Protein AF-A0A8T5TRV4-F1 (afdb_monomer)

Sequence (423 aa):
MLLQMISLVDFYILFFKIIISFFCGFVIGIERTRVAAQYGARDHIFFSMISTSLIILHDIFLPVSEGFILIILFFGGMIIFLLIGSIYRLFREKDPGYTTTLSMILAMIVGIMCYYNEYLAITISVIFLIILSTKKQFNKIRKLKEIEWTGTVEFIAIVVLLYILIPDNLQVFGIVVKSIIVIFIVILTIKYFSYFLLKSTSEKNLYYLSFLGGFAHSEATTVELAEAGASSSSVWLVIQTMLIRMIIVLLITPTLLGYAVYPILTTSIIGLIGSFLILRKKETQLTLEKIKNPLSIKSALIFAGTYLIGLVLSIVLSFFELSIIAYYLIVFGIGLLSGGASSLFVATAFYKSLINEGNALLMLTIGLSAAILNKLFYSTRSLDEKKNKKVYTFHLILYILITTSILISTTFFTISIFNLTFL

pLDDT: mean 86.3, std 11.97, range [41.5, 98.31]

Mean predicted aligned error: 8.92 Å

Radius of gyration: 26.64 Å; Cα contacts (8 Å, |Δi|>4): 563; chains: 1; bounding box: 60×46×77 Å

Structure (mmCIF, N/CA/C/O backbone):
data_AF-A0A8T5TRV4-F1
#
_entry.id   AF-A0A8T5TRV4-F1
#
loop_
_atom_site.group_PDB
_atom_site.id
_atom_site.type_symbol
_atom_site.label_atom_id
_atom_site.label_alt_id
_atom_site.label_comp_id
_atom_site.label_asym_id
_atom_site.label_entity_id
_atom_site.label_seq_id
_atom_site.pdbx_PDB_ins_code
_atom_site.Cartn_x
_atom_site.Cartn_y
_atom_site.Cartn_z
_atom_site.occupancy
_atom_site.B_iso_or_equiv
_atom_site.auth_seq_id
_atom_site.auth_comp_id
_atom_site.auth_asym_id
_atom_site.auth_atom_id
_atom_site.pdbx_PDB_model_num
ATOM 1 N N . MET A 1 1 ? 25.393 -27.224 -31.986 1.00 49.62 1 MET A N 1
ATOM 2 C CA . MET A 1 1 ? 26.440 -26.182 -32.003 1.00 49.62 1 MET A CA 1
ATOM 3 C C . MET A 1 1 ? 25.930 -24.815 -31.520 1.00 49.62 1 MET A C 1
ATOM 5 O O . MET A 1 1 ? 26.638 -24.207 -30.737 1.00 49.62 1 MET A O 1
ATOM 9 N N . LEU A 1 2 ? 24.705 -24.356 -31.849 1.00 48.62 2 LEU A N 1
ATOM 10 C CA . LEU A 1 2 ? 24.162 -23.076 -31.323 1.00 48.62 2 LEU A CA 1
ATOM 11 C C . LEU A 1 2 ? 23.863 -23.053 -29.804 1.00 48.62 2 LEU A C 1
ATOM 13 O O . LEU A 1 2 ? 24.054 -22.027 -29.164 1.00 48.62 2 LEU A O 1
ATOM 17 N N . LEU A 1 3 ? 23.436 -24.174 -29.205 1.00 49.81 3 LEU A N 1
ATOM 18 C CA . LEU A 1 3 ? 23.156 -24.256 -27.757 1.00 49.81 3 LEU A CA 1
ATOM 19 C C . LEU A 1 3 ? 24.413 -24.353 -26.868 1.00 49.81 3 LEU A C 1
ATOM 21 O O . LEU A 1 3 ? 24.291 -24.372 -25.650 1.00 49.81 3 LEU A O 1
ATOM 25 N N . GLN A 1 4 ? 25.611 -24.430 -27.456 1.00 54.50 4 GLN A N 1
ATOM 26 C CA . GLN A 1 4 ? 26.877 -24.539 -26.716 1.00 54.50 4 GLN A CA 1
ATOM 27 C C . GLN A 1 4 ? 27.499 -23.177 -26.362 1.00 54.50 4 GLN A C 1
ATOM 29 O O . GLN A 1 4 ? 28.546 -23.154 -25.725 1.00 54.50 4 GLN A O 1
ATOM 34 N N . MET A 1 5 ? 26.882 -22.061 -26.772 1.00 61.84 5 MET A N 1
ATOM 35 C CA . MET A 1 5 ? 27.483 -20.721 -26.669 1.00 61.84 5 MET A CA 1
ATOM 36 C C . MET A 1 5 ? 26.912 -19.823 -25.567 1.00 61.84 5 MET A C 1
ATOM 38 O O . MET A 1 5 ? 27.454 -18.749 -25.337 1.00 61.84 5 MET A O 1
ATOM 42 N N . ILE A 1 6 ? 25.834 -20.220 -24.889 1.00 74.12 6 ILE A N 1
ATOM 43 C CA . ILE A 1 6 ? 25.162 -19.363 -23.905 1.00 74.12 6 ILE A CA 1
ATOM 44 C C . ILE A 1 6 ? 25.329 -19.972 -22.522 1.00 74.12 6 ILE A C 1
ATOM 46 O O . ILE A 1 6 ? 24.959 -21.126 -22.294 1.00 74.12 6 ILE A O 1
ATOM 50 N N . SER A 1 7 ? 25.890 -19.195 -21.596 1.00 85.00 7 SER A N 1
ATOM 51 C CA . SER A 1 7 ? 25.940 -19.611 -20.202 1.00 85.00 7 SER A CA 1
ATOM 52 C C . SER A 1 7 ? 24.520 -19.702 -19.639 1.00 85.00 7 SER A C 1
ATOM 54 O O . SER A 1 7 ? 23.606 -18.987 -20.049 1.00 85.00 7 SER A O 1
ATOM 56 N N . LEU A 1 8 ? 24.313 -20.571 -18.655 1.00 85.19 8 LEU A N 1
ATOM 57 C CA . LEU A 1 8 ? 23.004 -20.734 -18.022 1.00 85.19 8 LEU A CA 1
ATOM 58 C C . LEU A 1 8 ? 22.488 -19.413 -17.404 1.00 85.19 8 LEU A C 1
ATOM 60 O O . LEU A 1 8 ? 21.284 -19.178 -17.367 1.00 85.19 8 LEU A O 1
ATOM 64 N N . VAL A 1 9 ? 23.399 -18.522 -16.993 1.00 87.94 9 VAL A N 1
ATOM 65 C CA . VAL A 1 9 ? 23.088 -17.170 -16.499 1.00 87.94 9 VAL A CA 1
ATOM 66 C C . VAL A 1 9 ? 22.576 -16.269 -17.625 1.00 87.94 9 VAL A C 1
ATOM 68 O O . VAL A 1 9 ? 21.519 -15.656 -17.477 1.00 87.94 9 VAL A O 1
ATOM 71 N N . ASP A 1 10 ? 23.268 -16.234 -18.764 1.00 87.56 10 ASP A N 1
ATOM 72 C CA . ASP A 1 10 ? 22.874 -15.417 -19.919 1.00 87.56 10 ASP A CA 1
ATOM 73 C C . ASP A 1 10 ? 21.520 -15.859 -20.476 1.00 87.56 10 ASP A C 1
ATOM 75 O O . ASP A 1 10 ? 20.675 -15.026 -20.804 1.00 87.56 10 ASP A O 1
ATOM 79 N N . PHE A 1 11 ? 21.258 -17.171 -20.500 1.00 88.62 11 PHE A N 1
ATOM 80 C CA . PHE A 1 11 ? 19.951 -17.700 -20.878 1.00 88.62 11 PHE A CA 1
ATOM 81 C C . PHE A 1 11 ? 18.832 -17.125 -19.999 1.00 88.62 11 PHE A C 1
ATOM 83 O O . PHE A 1 11 ? 17.822 -16.654 -20.524 1.00 88.62 11 PHE A O 1
ATOM 90 N N . TYR A 1 12 ? 19.012 -17.112 -18.673 1.00 90.19 12 TYR A N 1
ATOM 91 C CA . TYR A 1 12 ? 18.010 -16.550 -17.766 1.00 90.19 12 TYR A CA 1
ATOM 92 C C . TYR A 1 12 ? 17.819 -15.046 -17.954 1.00 90.19 12 TYR A C 1
ATOM 94 O O . TYR A 1 12 ? 16.679 -14.584 -17.922 1.00 90.19 12 TYR A O 1
ATOM 102 N N . ILE A 1 13 ? 18.892 -14.287 -18.196 1.00 91.00 13 ILE A N 1
ATOM 103 C CA . ILE A 1 13 ? 18.810 -12.843 -18.460 1.00 91.00 13 ILE A CA 1
ATOM 104 C C . ILE A 1 13 ? 17.988 -12.578 -19.729 1.00 91.00 13 ILE A C 1
ATOM 106 O O . ILE A 1 13 ? 17.068 -11.760 -19.724 1.00 91.00 13 ILE A O 1
ATOM 110 N N . LEU A 1 14 ? 18.271 -13.298 -20.815 1.00 92.81 14 LEU A N 1
ATOM 111 C CA . LEU A 1 14 ? 17.562 -13.140 -22.088 1.00 92.81 14 LEU A CA 1
ATOM 112 C C . LEU A 1 14 ? 16.102 -13.584 -21.989 1.00 92.81 14 LEU A C 1
ATOM 114 O O . LEU A 1 14 ? 15.205 -12.906 -22.493 1.00 92.81 14 LEU A O 1
ATOM 118 N N . PHE A 1 15 ? 15.848 -14.689 -21.292 1.00 92.62 15 PHE A N 1
ATOM 119 C CA . PHE A 1 15 ? 14.496 -15.161 -21.024 1.00 92.62 15 PHE A CA 1
ATOM 120 C C . PHE A 1 15 ? 13.696 -14.140 -20.204 1.00 92.62 15 PHE A C 1
ATOM 122 O O . PHE A 1 15 ? 12.536 -13.861 -20.515 1.00 92.62 15 PHE A O 1
ATOM 129 N N . PHE A 1 16 ? 14.327 -13.511 -19.211 1.00 92.81 16 PHE A N 1
ATOM 130 C CA . PHE A 1 16 ? 13.712 -12.454 -18.415 1.00 92.81 16 PHE A CA 1
ATOM 131 C C . PHE A 1 16 ? 13.331 -11.233 -19.267 1.00 92.81 16 PHE A C 1
ATOM 133 O O . PHE A 1 16 ? 12.220 -10.720 -19.129 1.00 92.81 16 PHE A O 1
ATOM 140 N N . LYS A 1 17 ? 14.177 -10.822 -20.222 1.00 95.06 17 LYS A N 1
ATOM 141 C CA . LYS A 1 17 ? 13.862 -9.741 -21.178 1.00 95.06 17 LYS A CA 1
ATOM 142 C C . LYS A 1 17 ? 12.623 -10.048 -22.031 1.00 95.06 17 LYS A C 1
ATOM 144 O O . LYS A 1 17 ? 11.798 -9.161 -22.252 1.00 95.06 17 LYS A O 1
ATOM 149 N N . ILE A 1 18 ? 12.447 -11.301 -22.460 1.00 95.38 18 ILE A N 1
ATOM 150 C CA . ILE A 1 18 ? 11.250 -11.749 -23.200 1.00 95.38 18 ILE A CA 1
ATOM 151 C C . ILE A 1 18 ? 10.002 -11.737 -22.302 1.00 95.38 18 ILE A C 1
ATOM 153 O O . ILE A 1 18 ? 8.925 -11.326 -22.736 1.00 95.38 18 ILE A O 1
ATOM 157 N N . ILE A 1 19 ? 10.127 -12.140 -21.035 1.00 96.12 19 ILE A N 1
ATOM 158 C CA . ILE A 1 19 ? 9.024 -12.044 -20.067 1.00 96.12 19 ILE A CA 1
ATOM 159 C C . ILE A 1 19 ? 8.618 -10.579 -19.855 1.00 96.12 19 ILE A C 1
ATOM 161 O O . ILE A 1 19 ? 7.429 -10.260 -19.834 1.00 96.12 19 ILE A O 1
ATOM 165 N N . ILE A 1 20 ? 9.580 -9.665 -19.726 1.00 94.19 20 ILE A N 1
ATOM 166 C CA . ILE A 1 20 ? 9.278 -8.238 -19.572 1.00 94.19 20 ILE A CA 1
ATOM 167 C C . ILE A 1 20 ? 8.564 -7.699 -20.809 1.00 94.19 20 ILE A C 1
ATOM 169 O O . ILE A 1 20 ? 7.582 -6.966 -20.667 1.00 94.19 20 ILE A O 1
ATOM 173 N N . SER A 1 21 ? 8.998 -8.073 -22.014 1.00 97.19 21 SER A N 1
ATOM 174 C CA . SER A 1 21 ? 8.341 -7.607 -23.234 1.00 97.19 21 SER A CA 1
ATOM 175 C C . SER A 1 21 ? 6.934 -8.167 -23.398 1.00 97.19 21 SER A C 1
ATOM 177 O O . SER A 1 21 ? 6.053 -7.428 -23.847 1.00 97.19 21 SER A O 1
ATOM 179 N N . PHE A 1 22 ? 6.669 -9.395 -22.939 1.00 96.88 22 PHE A N 1
ATOM 180 C CA . PHE A 1 22 ? 5.310 -9.923 -22.799 1.00 96.88 22 PHE A CA 1
ATOM 181 C C . PHE A 1 22 ? 4.443 -8.984 -21.946 1.00 96.88 22 PHE A C 1
ATOM 183 O O . PHE A 1 22 ? 3.388 -8.533 -22.399 1.00 96.88 22 PHE A O 1
ATOM 190 N N . PHE A 1 23 ? 4.892 -8.631 -20.736 1.00 93.56 23 PHE A N 1
ATOM 191 C CA . PHE A 1 23 ? 4.112 -7.770 -19.841 1.00 93.56 23 PHE A CA 1
ATOM 192 C C . PHE A 1 23 ? 3.957 -6.347 -20.383 1.00 93.56 23 PHE A C 1
ATOM 194 O O . PHE A 1 23 ? 2.870 -5.780 -20.290 1.00 93.56 23 PHE A O 1
ATOM 201 N N . CYS A 1 24 ? 4.991 -5.784 -21.008 1.00 94.31 24 CYS A N 1
ATOM 202 C CA . CYS A 1 24 ? 4.911 -4.466 -21.634 1.00 94.31 24 CYS A CA 1
ATOM 203 C C . CYS A 1 24 ? 3.902 -4.442 -22.794 1.00 94.31 24 CYS A C 1
ATOM 205 O O . CYS A 1 24 ? 3.074 -3.534 -22.880 1.00 94.31 24 CYS A O 1
ATOM 207 N N . GLY A 1 25 ? 3.916 -5.464 -23.658 1.00 94.94 25 GLY A N 1
ATOM 208 C CA . GLY A 1 25 ? 2.937 -5.614 -24.738 1.00 94.94 25 GLY A CA 1
ATOM 209 C C . GLY A 1 25 ? 1.514 -5.784 -24.202 1.00 94.94 25 GLY A C 1
ATOM 210 O O . GLY A 1 25 ? 0.585 -5.122 -24.668 1.00 94.94 25 GLY A O 1
ATOM 211 N N . PHE A 1 26 ? 1.344 -6.596 -23.155 1.00 92.19 26 PHE A N 1
ATOM 212 C CA . PHE A 1 26 ? 0.065 -6.756 -22.460 1.00 92.19 26 PHE A CA 1
ATOM 213 C C . PHE A 1 26 ? -0.464 -5.426 -21.905 1.00 92.19 26 PHE A C 1
ATOM 215 O O . PHE A 1 26 ? -1.625 -5.086 -22.140 1.00 92.19 26 PHE A O 1
ATOM 222 N N . VAL A 1 27 ? 0.385 -4.653 -21.220 1.00 89.56 27 VAL A N 1
ATOM 223 C CA . VAL A 1 27 ? 0.045 -3.344 -20.638 1.00 89.56 27 VAL A CA 1
ATOM 224 C C . VAL A 1 27 ? -0.428 -2.362 -21.709 1.00 89.56 27 VAL A C 1
ATOM 226 O O . VAL A 1 27 ? -1.418 -1.668 -21.497 1.00 89.56 27 VAL A O 1
ATOM 229 N N . ILE A 1 28 ? 0.205 -2.328 -22.882 1.00 91.06 28 ILE A N 1
ATOM 230 C CA . ILE A 1 28 ? -0.233 -1.451 -23.980 1.00 91.06 28 ILE A CA 1
ATOM 231 C C . ILE A 1 28 ? -1.569 -1.941 -24.571 1.00 91.06 28 ILE A C 1
ATOM 233 O O . ILE A 1 28 ? -2.480 -1.150 -24.832 1.00 91.06 28 ILE A O 1
ATOM 237 N N . GLY A 1 29 ? -1.710 -3.252 -24.782 1.00 88.75 29 GLY A N 1
ATOM 238 C CA . GLY A 1 29 ? -2.840 -3.826 -25.515 1.00 88.75 29 GLY A CA 1
ATOM 239 C C . GLY A 1 29 ? -4.103 -4.111 -24.689 1.00 88.75 29 GLY A C 1
ATOM 240 O O . GLY A 1 29 ? -5.175 -4.335 -25.264 1.00 88.75 29 GLY A O 1
ATOM 241 N N . ILE A 1 30 ? -4.041 -4.087 -23.354 1.00 85.31 30 ILE A N 1
ATOM 242 C CA . ILE A 1 30 ? -5.213 -4.375 -22.512 1.00 85.31 30 ILE A CA 1
ATOM 243 C C . ILE A 1 30 ? -6.332 -3.341 -22.690 1.00 85.31 30 ILE A C 1
ATOM 245 O O . ILE A 1 30 ? -7.500 -3.712 -22.823 1.00 85.31 30 ILE A O 1
ATOM 249 N N . GLU A 1 31 ? -5.986 -2.057 -22.825 1.00 82.62 31 GLU A N 1
ATOM 250 C CA . GLU A 1 31 ? -6.970 -1.008 -23.115 1.00 82.62 31 GLU A CA 1
ATOM 251 C C . GLU A 1 31 ? -7.596 -1.207 -24.500 1.00 82.62 31 GLU A C 1
ATOM 253 O O . GLU A 1 31 ? -8.794 -1.000 -24.679 1.00 82.62 31 GLU A O 1
ATOM 258 N N . ARG A 1 32 ? -6.804 -1.658 -25.482 1.00 85.69 32 ARG A N 1
ATOM 259 C CA . ARG A 1 32 ? -7.293 -1.931 -26.841 1.00 85.69 32 ARG A CA 1
ATOM 260 C C . ARG A 1 32 ? -8.298 -3.087 -26.859 1.00 85.69 32 ARG A C 1
ATOM 262 O O . ARG A 1 32 ? -9.340 -2.982 -27.500 1.00 85.69 32 ARG A O 1
ATOM 269 N N . THR A 1 33 ? -8.046 -4.134 -26.072 1.00 84.50 33 THR A N 1
ATOM 270 C CA . THR A 1 33 ? -8.983 -5.261 -25.884 1.00 84.50 33 THR A CA 1
ATOM 271 C C . THR A 1 33 ? -10.297 -4.798 -25.264 1.00 84.50 33 THR A C 1
ATOM 273 O O . THR A 1 33 ? -11.377 -5.182 -25.709 1.00 84.50 33 THR A O 1
ATOM 276 N N . ARG A 1 34 ? -10.219 -3.934 -24.246 1.00 78.31 34 ARG A N 1
ATOM 277 C CA . ARG A 1 34 ? -11.388 -3.415 -23.527 1.00 78.31 34 ARG A CA 1
ATOM 278 C C . ARG A 1 34 ? -12.339 -2.634 -24.433 1.00 78.31 34 ARG A C 1
ATOM 280 O O . ARG A 1 34 ? -13.557 -2.774 -24.295 1.00 78.31 34 ARG A O 1
ATOM 287 N N . VAL A 1 35 ? -11.795 -1.818 -25.335 1.00 78.06 35 VAL A N 1
ATOM 288 C CA . VAL A 1 35 ? -12.584 -1.033 -26.299 1.00 78.06 35 VAL A CA 1
ATOM 289 C C . VAL A 1 35 ? -12.931 -1.817 -27.569 1.00 78.06 35 VAL A C 1
ATOM 291 O O . VAL A 1 35 ? -13.446 -1.222 -28.509 1.00 78.06 35 VAL A O 1
ATOM 294 N N . ALA A 1 36 ? -12.673 -3.132 -27.592 1.00 81.12 36 ALA A N 1
ATOM 295 C CA . ALA A 1 36 ? -12.892 -4.007 -28.744 1.00 81.12 36 ALA A CA 1
ATOM 296 C C . ALA A 1 36 ? -12.248 -3.465 -30.035 1.00 81.12 36 ALA A C 1
ATOM 298 O O . ALA A 1 36 ? -12.853 -3.476 -31.105 1.00 81.12 36 ALA A O 1
ATOM 299 N N . ALA A 1 37 ? -11.019 -2.951 -29.922 1.00 82.31 37 ALA A N 1
ATOM 300 C CA . ALA A 1 37 ? -10.248 -2.507 -31.075 1.00 82.31 37 ALA A CA 1
ATOM 301 C C . ALA A 1 37 ? -9.843 -3.691 -31.970 1.00 82.31 37 ALA A C 1
ATOM 303 O O . ALA A 1 37 ? -9.801 -4.836 -31.527 1.00 82.31 37 ALA A O 1
ATOM 304 N N . GLN A 1 38 ? -9.464 -3.381 -33.213 1.00 84.56 38 GLN A N 1
ATOM 305 C CA . GLN A 1 38 ? -8.992 -4.348 -34.215 1.00 84.56 38 GLN A CA 1
ATOM 306 C C . GLN A 1 38 ? -7.877 -5.280 -33.709 1.00 84.56 38 GLN A C 1
ATOM 308 O O . GLN A 1 38 ? -7.883 -6.459 -34.045 1.00 84.56 38 GLN A O 1
ATOM 313 N N . TYR A 1 39 ? -6.941 -4.752 -32.915 1.00 89.31 39 TYR A N 1
ATOM 314 C CA . TYR A 1 39 ? -5.847 -5.511 -32.311 1.00 89.31 39 TYR A CA 1
ATOM 315 C C . TYR A 1 39 ? -5.918 -5.399 -30.790 1.00 89.31 39 TYR A C 1
ATOM 317 O O . TYR A 1 39 ? -6.011 -4.294 -30.245 1.00 89.31 39 TYR A O 1
ATOM 325 N N . GLY A 1 40 ? -5.878 -6.540 -30.108 1.00 87.00 40 GLY A N 1
ATOM 326 C CA . GLY A 1 40 ? -6.007 -6.659 -28.658 1.00 87.00 40 GLY A CA 1
ATOM 327 C C . GLY A 1 40 ? -4.681 -6.946 -27.955 1.00 87.00 40 GLY A C 1
ATOM 328 O O . GLY A 1 40 ? -3.603 -6.887 -28.542 1.00 87.00 40 GLY A O 1
ATOM 329 N N . ALA A 1 41 ? -4.752 -7.296 -26.672 1.00 89.62 41 ALA A N 1
ATOM 330 C CA 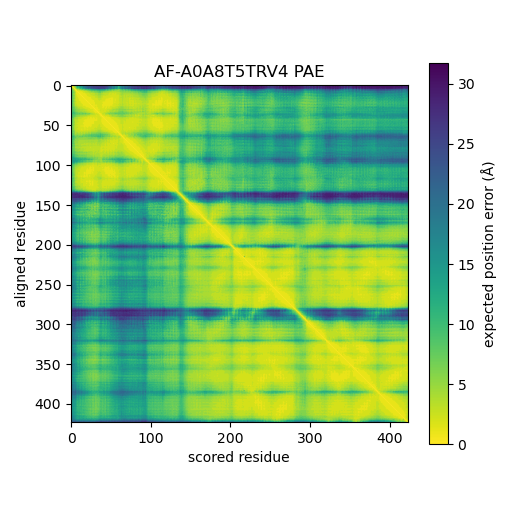. ALA A 1 41 ? -3.596 -7.544 -25.814 1.00 89.62 41 ALA A CA 1
ATOM 331 C C . ALA A 1 41 ? -2.711 -8.664 -26.358 1.00 89.62 41 ALA A C 1
ATOM 333 O O . ALA A 1 41 ? -1.494 -8.535 -26.347 1.00 89.62 41 ALA A O 1
ATOM 334 N N . ARG A 1 42 ? -3.325 -9.723 -26.897 1.00 93.31 42 ARG A N 1
ATOM 335 C CA . ARG A 1 42 ? -2.610 -10.842 -27.516 1.00 93.31 42 ARG A CA 1
ATOM 336 C C . ARG A 1 42 ? -1.706 -10.388 -28.665 1.00 93.31 42 ARG A C 1
ATOM 338 O O . ARG A 1 42 ? -0.568 -10.836 -28.740 1.00 93.31 42 ARG A O 1
ATOM 345 N N . ASP A 1 43 ? -2.195 -9.495 -29.520 1.00 95.12 43 ASP A N 1
ATOM 346 C CA . ASP A 1 43 ? -1.439 -9.016 -30.680 1.00 95.12 43 ASP A CA 1
ATOM 347 C C . ASP A 1 43 ? -0.276 -8.120 -30.239 1.00 95.12 43 ASP A C 1
ATOM 349 O O . ASP A 1 43 ? 0.840 -8.262 -30.731 1.00 95.12 43 ASP A O 1
ATOM 353 N N . HIS A 1 44 ? -0.505 -7.259 -29.241 1.00 96.19 44 HIS A N 1
ATOM 354 C CA . HIS A 1 44 ? 0.540 -6.395 -28.688 1.00 96.19 44 HIS A CA 1
ATOM 355 C C . HIS A 1 44 ? 1.630 -7.203 -27.969 1.00 96.19 44 HIS A C 1
ATOM 357 O O . HIS A 1 44 ? 2.807 -6.907 -28.152 1.00 96.19 44 HIS A O 1
ATOM 363 N N . ILE A 1 45 ? 1.253 -8.238 -27.202 1.00 96.69 45 ILE A N 1
ATOM 364 C CA . ILE A 1 45 ? 2.189 -9.207 -26.602 1.00 96.69 45 ILE A CA 1
ATOM 365 C C . ILE A 1 45 ? 3.051 -9.850 -27.689 1.00 96.69 45 ILE A C 1
ATOM 367 O O . ILE A 1 45 ? 4.267 -9.947 -27.555 1.00 96.69 45 ILE A O 1
ATOM 371 N N . PHE A 1 46 ? 2.423 -10.307 -28.772 1.00 96.62 46 PHE A N 1
ATOM 372 C CA . PHE A 1 46 ? 3.133 -10.999 -29.838 1.00 96.62 46 PHE A CA 1
ATOM 373 C C . PHE A 1 46 ? 4.137 -10.075 -30.538 1.00 96.62 46 PHE A C 1
ATOM 375 O O . PHE A 1 46 ? 5.290 -10.453 -30.736 1.00 96.62 46 PHE A O 1
ATOM 382 N N . PHE A 1 47 ? 3.731 -8.840 -30.847 1.00 97.06 47 PHE A N 1
ATOM 383 C CA . PHE A 1 47 ? 4.595 -7.850 -31.491 1.00 97.06 47 PHE A CA 1
ATOM 384 C C . PHE A 1 47 ? 5.774 -7.446 -30.600 1.00 97.06 47 PHE A C 1
ATOM 386 O O . PHE A 1 47 ? 6.899 -7.358 -31.096 1.00 97.06 47 PHE A O 1
ATOM 393 N N . SER A 1 48 ? 5.560 -7.243 -29.296 1.00 97.56 48 SER A N 1
ATOM 394 C CA . SER A 1 48 ? 6.650 -6.907 -28.375 1.00 97.56 48 SER A CA 1
ATOM 395 C C . SER A 1 48 ? 7.629 -8.071 -28.199 1.00 97.56 48 SER A C 1
ATOM 397 O O . SER A 1 48 ? 8.836 -7.864 -28.316 1.00 97.56 48 SER A O 1
ATOM 399 N N . MET A 1 49 ? 7.134 -9.299 -28.008 1.00 97.56 49 MET A N 1
ATOM 400 C CA . MET A 1 49 ? 7.977 -10.490 -27.856 1.00 97.56 49 MET A CA 1
ATOM 401 C C . MET A 1 49 ? 8.795 -10.800 -29.108 1.00 97.56 49 MET A C 1
ATOM 403 O O . MET A 1 49 ? 9.984 -11.101 -28.986 1.00 97.56 49 MET A O 1
ATOM 407 N N . ILE A 1 50 ? 8.198 -10.709 -30.304 1.00 96.44 50 ILE A N 1
ATOM 408 C CA . ILE A 1 50 ? 8.932 -10.881 -31.568 1.00 96.44 50 ILE A CA 1
ATOM 409 C C . ILE A 1 50 ? 10.026 -9.831 -31.684 1.00 96.44 50 ILE A C 1
ATOM 411 O O . ILE A 1 50 ? 11.153 -10.171 -32.024 1.00 96.44 50 ILE A O 1
ATOM 415 N N . SER A 1 51 ? 9.723 -8.578 -31.351 1.00 96.69 51 SER A N 1
ATOM 416 C CA . SER A 1 51 ? 10.705 -7.499 -31.437 1.00 96.69 51 SER A CA 1
ATOM 417 C C . SER A 1 51 ? 11.890 -7.736 -30.510 1.00 96.69 51 SER A C 1
ATOM 419 O O . SER A 1 51 ? 13.028 -7.641 -30.954 1.00 96.69 51 SER A O 1
ATOM 421 N N . THR A 1 52 ? 11.651 -8.135 -29.258 1.00 96.94 52 THR A N 1
ATOM 422 C CA . THR A 1 52 ? 12.735 -8.513 -28.337 1.00 96.94 52 THR A CA 1
ATOM 423 C C . THR A 1 52 ? 13.519 -9.714 -28.858 1.00 96.94 52 THR A C 1
ATOM 425 O O . THR A 1 52 ? 14.745 -9.699 -28.848 1.00 96.94 52 THR A O 1
ATOM 428 N N . SER A 1 53 ? 12.821 -10.741 -29.351 1.00 95.12 53 SER A N 1
ATOM 429 C CA . SER A 1 53 ? 13.446 -11.976 -29.835 1.00 95.12 53 SER A CA 1
ATOM 430 C C . SER A 1 53 ? 14.310 -11.739 -31.075 1.00 95.12 53 SER A C 1
ATOM 432 O O . SER A 1 53 ? 15.380 -12.326 -31.181 1.00 95.12 53 SER A O 1
ATOM 434 N N . LEU A 1 54 ? 13.890 -10.857 -31.988 1.00 94.62 54 LEU A N 1
ATOM 435 C CA . LEU A 1 54 ? 14.662 -10.481 -33.177 1.00 94.62 54 LEU A CA 1
ATOM 436 C C . LEU A 1 54 ? 15.948 -9.738 -32.813 1.00 94.62 54 LEU A C 1
ATOM 438 O O . LEU A 1 54 ? 16.987 -10.014 -33.405 1.00 94.62 54 LEU A O 1
ATOM 442 N N . ILE A 1 55 ? 15.897 -8.839 -31.826 1.00 94.81 55 ILE A N 1
ATOM 443 C CA . ILE A 1 55 ? 17.094 -8.135 -31.352 1.00 94.81 55 ILE A CA 1
ATOM 444 C C . ILE A 1 55 ? 18.049 -9.101 -30.641 1.00 94.81 55 ILE A C 1
ATOM 446 O O . ILE A 1 55 ? 19.243 -9.065 -30.915 1.00 94.81 55 ILE A O 1
ATOM 450 N N . ILE A 1 56 ? 17.538 -10.017 -29.808 1.00 92.75 56 ILE A N 1
ATOM 451 C CA . ILE A 1 56 ? 18.348 -11.086 -29.194 1.00 92.75 56 ILE A CA 1
ATOM 452 C C . ILE A 1 56 ? 19.003 -11.956 -30.276 1.00 92.75 56 ILE A C 1
ATOM 454 O O . ILE A 1 56 ? 20.185 -12.279 -30.185 1.00 92.75 56 ILE A O 1
ATOM 458 N N . LEU A 1 57 ? 18.241 -12.332 -31.309 1.00 90.88 57 LEU A N 1
ATOM 459 C CA . LEU A 1 57 ? 18.738 -13.155 -32.408 1.00 90.88 57 LEU A CA 1
ATOM 460 C C . LEU A 1 57 ? 19.861 -12.449 -33.177 1.00 90.88 57 LEU A C 1
ATOM 462 O O . LEU A 1 57 ? 20.896 -13.059 -33.439 1.00 90.88 57 LEU A O 1
ATOM 466 N N . HIS A 1 58 ? 19.661 -11.169 -33.497 1.00 90.19 58 HIS A N 1
ATOM 467 C CA . HIS A 1 58 ? 20.666 -10.323 -34.131 1.00 90.19 58 HIS A CA 1
ATOM 468 C C . HIS A 1 58 ? 21.940 -10.216 -33.290 1.00 90.19 58 HIS A C 1
ATOM 470 O O . HIS A 1 58 ? 23.021 -10.457 -33.808 1.00 90.19 58 HIS A O 1
ATOM 476 N N . ASP A 1 59 ? 21.817 -9.854 -32.012 1.00 88.44 59 ASP A N 1
ATOM 477 C CA . ASP A 1 59 ? 22.974 -9.484 -31.190 1.00 88.44 59 ASP A CA 1
ATOM 478 C C . ASP A 1 59 ? 23.840 -10.689 -30.791 1.00 88.44 59 ASP A C 1
ATOM 480 O O . ASP A 1 59 ? 25.039 -10.544 -30.578 1.00 88.44 59 ASP A O 1
ATOM 484 N N . ILE A 1 60 ? 23.246 -11.886 -30.702 1.00 86.12 60 ILE A N 1
ATOM 485 C CA . ILE A 1 60 ? 23.923 -13.069 -30.145 1.00 86.12 60 ILE A CA 1
ATOM 486 C C . ILE A 1 60 ? 24.288 -14.106 -31.205 1.00 86.12 60 ILE A C 1
ATOM 488 O O . ILE A 1 60 ? 25.303 -14.790 -31.073 1.00 86.12 60 ILE A O 1
ATOM 492 N N . PHE A 1 61 ? 23.459 -14.276 -32.235 1.00 84.00 61 PHE A N 1
ATOM 493 C CA . PHE A 1 61 ? 23.542 -15.460 -33.095 1.00 84.00 61 PHE A CA 1
ATOM 494 C C . PHE A 1 61 ? 23.832 -15.164 -34.561 1.00 84.00 61 PHE A C 1
ATOM 496 O O . PHE A 1 61 ? 24.173 -16.097 -35.288 1.00 84.00 61 PHE A O 1
ATOM 503 N N . LEU A 1 62 ? 23.683 -13.916 -35.011 1.00 86.25 62 LEU A N 1
ATOM 504 C CA . LEU A 1 62 ? 23.813 -13.564 -36.421 1.00 86.25 62 LEU A CA 1
ATOM 505 C C . LEU A 1 62 ? 24.998 -12.627 -36.672 1.00 86.25 62 LEU A C 1
ATOM 507 O O . LEU A 1 62 ? 25.262 -11.728 -35.875 1.00 86.25 62 LEU A O 1
ATOM 511 N N . PRO A 1 63 ? 25.692 -12.777 -37.814 1.00 85.31 63 PRO A N 1
ATOM 512 C CA . PRO A 1 63 ? 26.597 -11.750 -38.307 1.00 85.31 63 PRO A CA 1
ATOM 513 C C . PRO A 1 63 ? 25.863 -10.414 -38.483 1.00 85.31 63 PRO A C 1
ATOM 515 O O . PRO A 1 63 ? 24.708 -10.391 -38.911 1.00 85.31 63 PRO A O 1
ATOM 518 N N . VAL A 1 64 ? 26.554 -9.298 -38.229 1.00 84.44 64 VAL A N 1
ATOM 519 C CA . VAL A 1 64 ? 25.971 -7.939 -38.252 1.00 84.44 64 VAL A CA 1
ATOM 520 C C . VAL A 1 64 ? 25.202 -7.653 -39.549 1.00 84.44 64 VAL A C 1
ATOM 522 O O . VAL A 1 64 ? 24.099 -7.114 -39.512 1.00 84.44 64 VAL A O 1
ATOM 525 N N . SER A 1 65 ? 25.748 -8.042 -40.705 1.00 84.38 65 SER A N 1
ATOM 526 C CA . SER A 1 65 ? 25.107 -7.833 -42.010 1.00 84.38 65 SER A CA 1
ATOM 527 C C . SER A 1 65 ? 23.809 -8.632 -42.170 1.00 84.38 65 SER A C 1
ATOM 529 O O . SER A 1 65 ? 22.792 -8.077 -42.585 1.00 84.38 65 SER A O 1
ATOM 531 N N . GLU A 1 66 ? 23.823 -9.920 -41.827 1.00 84.56 66 GLU A N 1
ATOM 532 C CA . GLU A 1 66 ? 22.670 -10.820 -41.957 1.00 84.56 66 GLU A CA 1
ATOM 533 C C . GLU A 1 66 ? 21.569 -10.471 -40.956 1.00 84.56 66 GLU A C 1
ATOM 535 O O . GLU A 1 66 ? 20.391 -10.398 -41.313 1.00 84.56 66 GLU A O 1
ATOM 540 N N . GLY A 1 67 ? 21.954 -10.186 -39.711 1.00 86.19 67 GLY A N 1
ATOM 541 C CA . GLY A 1 67 ? 21.024 -9.762 -38.678 1.00 86.19 67 GLY A CA 1
ATOM 542 C C . GLY A 1 67 ? 20.339 -8.442 -39.036 1.00 86.19 67 GLY A C 1
ATOM 543 O O . GLY A 1 67 ? 19.131 -8.309 -38.840 1.00 86.19 67 GLY A O 1
ATOM 544 N N . PHE A 1 68 ? 21.078 -7.462 -39.569 1.00 86.38 68 PHE A N 1
ATOM 545 C CA . PHE A 1 68 ? 20.502 -6.165 -39.931 1.00 86.38 68 PHE A CA 1
ATOM 546 C C . PHE A 1 68 ? 19.465 -6.297 -41.056 1.00 86.38 68 PHE A C 1
ATOM 548 O O . PHE A 1 68 ? 18.387 -5.703 -40.983 1.00 86.38 68 PHE A O 1
ATOM 555 N N . ILE A 1 69 ? 19.741 -7.143 -42.057 1.00 90.12 69 ILE A N 1
ATOM 556 C CA . ILE A 1 69 ? 18.785 -7.469 -43.126 1.00 90.12 69 ILE A CA 1
ATOM 557 C C . ILE A 1 69 ? 17.532 -8.139 -42.546 1.00 90.12 69 ILE A C 1
ATOM 559 O O . ILE A 1 69 ? 16.415 -7.764 -42.909 1.00 90.12 69 ILE A O 1
ATOM 563 N N . LEU A 1 70 ? 17.698 -9.091 -41.620 1.00 89.19 70 LEU A N 1
ATOM 564 C CA . LEU A 1 70 ? 16.582 -9.777 -40.966 1.00 89.19 70 LEU A CA 1
ATOM 565 C C . LEU A 1 70 ? 15.683 -8.799 -40.194 1.00 89.19 70 LEU A C 1
ATOM 567 O O . LEU A 1 70 ? 14.461 -8.857 -40.328 1.00 89.19 70 LEU A O 1
ATOM 571 N N . ILE A 1 71 ? 16.280 -7.876 -39.432 1.00 90.75 71 ILE A N 1
ATOM 572 C CA . ILE A 1 71 ? 15.557 -6.832 -38.692 1.00 90.75 71 ILE A CA 1
ATOM 573 C C . ILE A 1 71 ? 14.739 -5.959 -39.649 1.00 90.75 71 ILE A C 1
ATOM 575 O O . ILE A 1 71 ? 13.546 -5.753 -39.416 1.00 90.75 71 ILE A O 1
ATOM 579 N N . ILE A 1 72 ? 15.349 -5.475 -40.738 1.00 91.62 72 ILE A N 1
ATOM 580 C CA . ILE A 1 72 ? 14.656 -4.650 -41.739 1.00 91.62 72 ILE A CA 1
ATOM 581 C C . ILE A 1 72 ? 13.486 -5.415 -42.356 1.00 91.62 72 ILE A C 1
ATOM 583 O O . ILE A 1 72 ? 12.389 -4.866 -42.468 1.00 91.62 72 ILE A O 1
ATOM 587 N N . LEU A 1 73 ? 13.696 -6.678 -42.736 1.00 93.00 73 LEU A N 1
ATOM 588 C CA . LEU A 1 73 ? 12.668 -7.492 -43.377 1.00 93.00 73 LEU A CA 1
ATOM 589 C C . LEU A 1 73 ? 11.479 -7.739 -42.441 1.00 93.00 73 LEU A C 1
ATOM 591 O O . LEU A 1 73 ? 10.332 -7.543 -42.844 1.00 93.00 73 LEU A O 1
ATOM 595 N N . PHE A 1 74 ? 11.735 -8.133 -41.191 1.00 93.50 74 PHE A N 1
ATOM 596 C CA . PHE A 1 74 ? 10.676 -8.430 -40.228 1.00 93.50 74 PHE A CA 1
ATOM 597 C C . PHE A 1 74 ? 9.942 -7.171 -39.765 1.00 93.50 74 PHE A C 1
ATOM 599 O O . PHE A 1 74 ? 8.714 -7.138 -39.835 1.00 93.50 74 PHE A O 1
ATOM 606 N N . PHE A 1 75 ? 10.646 -6.116 -39.344 1.00 93.81 75 PHE A N 1
ATOM 607 C CA . PHE A 1 75 ? 9.983 -4.879 -38.916 1.00 93.81 75 PHE A CA 1
ATOM 608 C C . PHE A 1 75 ? 9.304 -4.161 -40.079 1.00 93.81 75 PHE A C 1
ATOM 610 O O . PHE A 1 75 ? 8.171 -3.703 -39.929 1.00 93.81 75 PHE A O 1
ATOM 617 N N . GLY A 1 76 ? 9.933 -4.127 -41.256 1.00 93.06 76 GLY A N 1
ATOM 618 C CA . GLY A 1 76 ? 9.311 -3.619 -42.476 1.00 93.06 76 GLY A CA 1
ATOM 619 C C . GLY A 1 76 ? 8.041 -4.395 -42.821 1.00 93.06 76 GLY A C 1
ATOM 620 O O . GLY A 1 76 ? 6.987 -3.792 -43.015 1.00 93.06 76 GLY A O 1
ATOM 621 N N . GLY A 1 77 ? 8.103 -5.730 -42.801 1.00 94.44 77 GLY A N 1
ATOM 622 C CA . GLY A 1 77 ? 6.952 -6.603 -43.028 1.00 94.44 77 GLY A CA 1
ATOM 623 C C . GLY A 1 77 ? 5.828 -6.398 -42.009 1.00 94.44 77 GLY A C 1
ATOM 624 O O . GLY A 1 77 ? 4.665 -6.289 -42.395 1.00 94.44 77 GLY A O 1
ATOM 625 N N . MET A 1 78 ? 6.156 -6.268 -40.720 1.00 94.31 78 MET A N 1
ATOM 626 C CA . MET A 1 78 ? 5.188 -5.985 -39.654 1.00 94.31 78 MET A CA 1
ATOM 627 C C . MET A 1 78 ? 4.515 -4.619 -39.841 1.00 94.31 78 MET A C 1
ATOM 629 O O . MET A 1 78 ? 3.294 -4.524 -39.725 1.00 94.31 78 MET A O 1
ATOM 633 N N . ILE A 1 79 ? 5.271 -3.568 -40.177 1.00 94.06 79 ILE A N 1
ATOM 634 C CA . ILE A 1 79 ? 4.715 -2.234 -40.454 1.00 94.06 79 ILE A CA 1
ATOM 635 C C . ILE A 1 79 ? 3.806 -2.277 -41.686 1.00 94.06 79 ILE A C 1
ATOM 637 O O . ILE A 1 79 ? 2.689 -1.763 -41.637 1.00 94.06 79 ILE A O 1
ATOM 641 N N . ILE A 1 80 ? 4.245 -2.919 -42.772 1.00 94.44 80 ILE A N 1
ATOM 642 C CA . ILE A 1 80 ? 3.443 -3.074 -43.993 1.00 94.44 80 ILE A CA 1
ATOM 643 C C . ILE A 1 80 ? 2.147 -3.831 -43.685 1.00 94.44 80 ILE A C 1
ATOM 645 O O . ILE A 1 80 ? 1.074 -3.385 -44.084 1.00 94.44 80 ILE A O 1
ATOM 649 N N . PHE A 1 81 ? 2.216 -4.923 -42.920 1.00 93.25 81 PHE A N 1
ATOM 650 C CA . PHE A 1 81 ? 1.040 -5.676 -42.483 1.00 93.25 81 PHE A CA 1
ATOM 651 C C . PHE A 1 81 ? 0.051 -4.797 -41.699 1.00 93.25 81 PHE A C 1
ATOM 653 O O . PHE A 1 81 ? -1.149 -4.798 -41.986 1.00 93.25 81 PHE A O 1
ATOM 660 N N . LEU A 1 82 ? 0.547 -3.988 -40.756 1.00 93.56 82 LEU A N 1
ATOM 661 C CA . LEU A 1 82 ? -0.278 -3.049 -39.993 1.00 93.56 82 LEU A CA 1
ATOM 662 C C . LEU A 1 82 ? -0.918 -1.970 -40.884 1.00 93.56 82 LEU A C 1
ATOM 664 O O . LEU A 1 82 ? -2.093 -1.645 -40.698 1.00 93.56 82 LEU A O 1
ATOM 668 N N . LEU A 1 83 ? -0.182 -1.438 -41.866 1.00 91.56 83 LEU A N 1
ATOM 669 C CA . LEU A 1 83 ? -0.693 -0.456 -42.828 1.00 91.56 83 LEU A CA 1
ATOM 670 C C . LEU A 1 83 ? -1.781 -1.053 -43.723 1.00 91.56 83 LEU A C 1
ATOM 672 O O . LEU A 1 83 ? -2.835 -0.440 -43.874 1.00 91.56 83 LEU A O 1
ATOM 676 N N . ILE A 1 84 ? -1.577 -2.263 -44.252 1.00 92.31 84 ILE A N 1
ATOM 677 C CA . ILE A 1 84 ? -2.592 -2.985 -45.034 1.00 92.31 84 ILE A CA 1
ATOM 678 C C . ILE A 1 84 ? -3.858 -3.178 -44.194 1.00 92.31 84 ILE A C 1
ATOM 680 O O . ILE A 1 84 ? -4.959 -2.882 -44.660 1.00 92.31 84 ILE A O 1
ATOM 684 N N . GLY A 1 85 ? -3.714 -3.608 -42.936 1.00 89.44 85 GLY A N 1
ATOM 685 C CA . GLY A 1 85 ? -4.839 -3.758 -42.013 1.00 89.44 85 GLY A CA 1
ATOM 686 C C . GLY A 1 85 ? -5.579 -2.444 -41.734 1.00 89.44 85 GLY A C 1
ATOM 687 O O . GLY A 1 85 ? -6.807 -2.444 -41.645 1.00 89.44 85 GLY A O 1
ATOM 688 N N . SER A 1 86 ? -4.856 -1.325 -41.634 1.00 89.19 86 SER A N 1
ATOM 689 C CA . SER A 1 86 ? -5.428 0.015 -41.443 1.00 89.19 86 SER A CA 1
ATOM 690 C C . SER A 1 86 ? -6.168 0.512 -42.690 1.00 89.19 86 SER A C 1
ATOM 692 O O . SER A 1 86 ? -7.285 1.017 -42.583 1.00 89.19 86 SER A O 1
ATOM 694 N N . ILE A 1 87 ? -5.599 0.298 -43.881 1.00 90.56 87 ILE A N 1
ATOM 695 C CA . ILE A 1 87 ? -6.223 0.630 -45.169 1.00 90.56 87 ILE A CA 1
ATOM 696 C C . ILE A 1 87 ? -7.499 -0.195 -45.373 1.00 90.56 87 ILE A C 1
ATOM 698 O O . ILE A 1 87 ? -8.547 0.353 -45.708 1.00 90.56 87 ILE A O 1
ATOM 702 N N . TYR A 1 88 ? -7.445 -1.505 -45.122 1.00 89.31 88 TYR A N 1
ATOM 703 C CA . TYR A 1 88 ? -8.615 -2.378 -45.217 1.00 89.31 88 TYR A CA 1
ATOM 704 C C . TYR A 1 88 ? -9.756 -1.899 -44.310 1.00 89.31 88 TYR A C 1
ATOM 706 O O . TYR A 1 88 ? -10.913 -1.830 -44.735 1.00 89.31 88 TYR A O 1
ATOM 714 N N . ARG A 1 89 ? -9.426 -1.509 -43.074 1.00 86.56 89 ARG A N 1
ATOM 715 C CA . ARG A 1 89 ? -10.399 -0.986 -42.114 1.00 86.56 89 ARG A CA 1
ATOM 716 C C . ARG A 1 89 ? -10.953 0.377 -42.529 1.00 86.56 89 ARG A C 1
ATOM 718 O O . ARG A 1 89 ? -12.159 0.579 -42.436 1.00 86.56 89 ARG A O 1
ATOM 725 N N . LEU A 1 90 ? -10.123 1.264 -43.083 1.00 88.62 90 LEU A N 1
ATOM 726 C CA . LEU A 1 90 ? -10.576 2.532 -43.660 1.00 88.62 90 LEU A CA 1
ATOM 727 C C . LEU A 1 90 ? -11.641 2.304 -44.742 1.00 88.62 90 LEU A C 1
ATOM 729 O O . LEU A 1 90 ? -12.671 2.974 -44.735 1.00 88.62 90 LEU A O 1
ATOM 733 N N . PHE A 1 91 ? -11.430 1.337 -45.638 1.00 89.38 91 PHE A N 1
ATOM 734 C CA . PHE A 1 91 ? -12.392 1.037 -46.700 1.00 89.38 91 PHE A CA 1
ATOM 735 C C . PHE A 1 91 ? -13.669 0.357 -46.194 1.00 89.38 91 PHE A C 1
ATOM 737 O O . PHE A 1 91 ? -14.749 0.642 -46.709 1.00 89.38 91 PHE A O 1
ATOM 744 N N . ARG A 1 92 ? -13.576 -0.528 -45.193 1.00 88.94 92 ARG A N 1
ATOM 745 C CA . ARG A 1 92 ? -14.741 -1.260 -44.667 1.00 88.94 92 ARG A CA 1
ATOM 746 C C . ARG A 1 92 ? -15.556 -0.498 -43.631 1.00 88.94 92 ARG A C 1
ATOM 748 O O . ARG A 1 92 ? -16.781 -0.544 -43.666 1.00 88.94 92 ARG A O 1
ATOM 755 N N . GLU A 1 93 ? -14.886 0.158 -42.696 1.00 84.88 93 GLU A N 1
ATOM 756 C CA . GLU A 1 93 ? -15.496 0.756 -41.506 1.00 84.88 93 GLU A CA 1
ATOM 757 C C . GLU A 1 93 ? -15.494 2.289 -41.551 1.00 84.88 93 GLU A C 1
ATOM 759 O O . GLU A 1 93 ? -16.034 2.921 -40.647 1.00 84.88 93 GLU A O 1
ATOM 764 N N . LYS A 1 94 ? -14.899 2.905 -42.589 1.00 84.19 94 LYS A N 1
ATOM 765 C CA . LYS A 1 94 ? -14.671 4.363 -42.687 1.00 84.19 94 LYS A CA 1
ATOM 766 C C . LYS A 1 94 ? -13.881 4.943 -41.503 1.00 84.19 94 LYS A C 1
ATOM 768 O O . LYS A 1 94 ? -13.884 6.152 -41.288 1.00 84.19 94 LYS A O 1
ATOM 773 N N . ASP A 1 95 ? -13.173 4.086 -40.770 1.00 80.69 95 ASP A N 1
ATOM 774 C CA . ASP A 1 95 ? -12.259 4.435 -39.687 1.00 80.69 95 ASP A CA 1
ATOM 775 C C . ASP A 1 95 ? -10.931 3.690 -39.911 1.00 80.69 95 ASP A C 1
ATOM 777 O O . ASP A 1 95 ? -10.891 2.462 -39.824 1.00 80.69 95 ASP A O 1
ATOM 781 N N . PRO A 1 96 ? -9.826 4.396 -40.193 1.00 75.44 96 PRO A N 1
ATOM 782 C CA . PRO A 1 96 ? -8.520 3.775 -40.410 1.00 75.44 96 PRO A CA 1
ATOM 783 C C . PRO A 1 96 ? -7.930 3.164 -39.134 1.00 75.44 96 PRO A C 1
ATOM 785 O O . PRO A 1 96 ? -6.978 2.387 -39.204 1.00 75.44 96 PRO A O 1
ATOM 788 N N . GLY A 1 97 ? -8.448 3.510 -37.951 1.00 81.56 97 GLY A N 1
ATOM 789 C CA . GLY A 1 97 ? -7.977 2.924 -36.704 1.00 81.56 97 GLY A CA 1
ATOM 790 C C . GLY A 1 97 ? -6.586 3.364 -36.266 1.00 81.56 97 GLY A C 1
ATOM 791 O O . GLY A 1 97 ? -5.911 2.598 -35.581 1.00 81.56 97 GLY A O 1
ATOM 792 N N . TYR A 1 98 ? -6.161 4.586 -36.608 1.00 82.81 98 TYR A N 1
ATOM 793 C CA . TYR A 1 98 ? -4.798 5.087 -36.377 1.00 82.81 98 TYR A CA 1
ATOM 794 C C . TYR A 1 98 ? -4.256 4.827 -34.969 1.00 82.81 98 TYR A C 1
ATOM 796 O O . TYR A 1 98 ? -3.093 4.473 -34.811 1.00 82.81 98 TYR A O 1
ATOM 804 N N . THR A 1 99 ? -5.089 4.962 -33.932 1.00 81.12 99 THR A N 1
ATOM 805 C CA . THR A 1 99 ? -4.637 4.737 -32.550 1.00 81.12 99 THR A CA 1
ATOM 806 C C . THR A 1 99 ? -4.265 3.286 -32.256 1.00 81.12 99 THR A C 1
ATOM 808 O O . THR A 1 99 ? -3.420 3.051 -31.402 1.00 81.12 99 THR A O 1
ATOM 811 N N . THR A 1 100 ? -4.888 2.326 -32.943 1.00 86.31 100 THR A N 1
ATOM 812 C CA . THR A 1 100 ? -4.589 0.895 -32.800 1.00 86.31 100 THR A CA 1
ATOM 813 C C . THR A 1 100 ? -3.312 0.546 -33.557 1.00 86.31 100 THR A C 1
ATOM 815 O O . THR A 1 100 ? -2.457 -0.162 -33.042 1.00 86.31 100 THR A O 1
ATOM 818 N N . THR A 1 101 ? -3.131 1.100 -34.756 1.00 90.31 101 THR A N 1
ATOM 819 C CA . THR A 1 101 ? -1.884 0.958 -35.518 1.00 90.31 101 THR A CA 1
ATOM 820 C C . THR A 1 101 ? -0.706 1.560 -34.751 1.00 90.31 101 THR A C 1
ATOM 822 O O . THR A 1 101 ? 0.336 0.924 -34.607 1.00 90.31 101 THR A O 1
ATOM 825 N N . LEU A 1 102 ? -0.889 2.756 -34.181 1.00 89.31 102 LEU A N 1
ATOM 826 C CA . LEU A 1 102 ? 0.129 3.420 -33.372 1.00 89.31 102 LEU A CA 1
ATOM 827 C C . LEU A 1 102 ? 0.468 2.614 -32.111 1.00 89.31 102 LEU A C 1
ATOM 829 O O . LEU A 1 102 ? 1.643 2.470 -31.793 1.00 89.31 102 LEU A O 1
ATOM 833 N N . SER A 1 103 ? -0.525 2.047 -31.414 1.00 91.25 103 SER A N 1
ATOM 834 C CA . SER A 1 103 ? -0.265 1.217 -30.230 1.00 91.25 103 SER A CA 1
ATOM 835 C C . SER A 1 103 ? 0.489 -0.075 -30.562 1.00 91.25 103 SER A C 1
ATOM 837 O O . SER A 1 103 ? 1.326 -0.502 -29.770 1.00 91.25 103 SER A O 1
ATOM 839 N N . MET A 1 104 ? 0.273 -0.654 -31.748 1.00 95.19 104 MET A N 1
ATOM 840 C CA . MET A 1 104 ? 1.038 -1.811 -32.232 1.00 95.19 104 MET A CA 1
ATOM 841 C C . MET A 1 104 ? 2.494 -1.452 -32.559 1.00 95.19 104 MET A C 1
ATOM 843 O O . MET A 1 104 ? 3.407 -2.178 -32.169 1.00 95.19 104 MET A O 1
ATOM 847 N N . ILE A 1 105 ? 2.729 -0.306 -33.210 1.00 94.62 105 ILE A N 1
ATOM 848 C CA . ILE A 1 105 ? 4.090 0.207 -33.452 1.00 94.62 105 ILE A CA 1
ATOM 849 C C . ILE A 1 105 ? 4.800 0.470 -32.120 1.00 94.62 105 ILE A C 1
ATOM 851 O O . ILE A 1 105 ? 5.968 0.130 -31.956 1.00 94.62 105 ILE A O 1
ATOM 855 N N . LEU A 1 106 ? 4.091 1.020 -31.135 1.00 94.19 106 LEU A N 1
ATOM 856 C CA . LEU A 1 106 ? 4.636 1.229 -29.797 1.00 94.19 106 LEU A CA 1
ATOM 857 C C . LEU A 1 106 ? 4.980 -0.082 -29.093 1.00 94.19 106 LEU A C 1
ATOM 859 O O . LEU A 1 106 ? 6.030 -0.153 -28.467 1.00 94.19 106 LEU A O 1
ATOM 863 N N . ALA A 1 107 ? 4.157 -1.127 -29.218 1.00 96.06 107 ALA A N 1
ATOM 864 C CA . ALA A 1 107 ? 4.495 -2.448 -28.687 1.00 9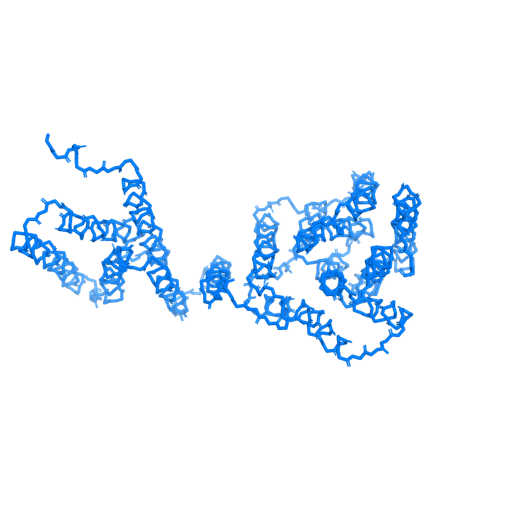6.06 107 ALA A CA 1
ATOM 865 C C . ALA A 1 107 ? 5.778 -3.007 -29.323 1.00 96.06 107 ALA A C 1
ATOM 867 O O . ALA A 1 107 ? 6.606 -3.583 -28.618 1.00 96.06 107 ALA A O 1
ATOM 868 N N . MET A 1 108 ? 5.980 -2.771 -30.624 1.00 96.25 108 MET A N 1
ATOM 869 C CA . MET A 1 108 ? 7.210 -3.131 -31.334 1.00 96.25 108 MET A CA 1
ATOM 870 C C . MET A 1 108 ? 8.425 -2.376 -30.768 1.00 96.25 108 MET A C 1
ATOM 872 O O . MET A 1 108 ? 9.402 -2.996 -30.352 1.00 96.25 108 MET A O 1
ATOM 876 N N . ILE A 1 109 ? 8.335 -1.043 -30.660 1.00 96.44 109 ILE A N 1
ATOM 877 C CA . ILE A 1 109 ? 9.401 -0.188 -30.106 1.00 96.44 109 ILE A CA 1
ATOM 878 C C . ILE A 1 109 ? 9.730 -0.593 -28.668 1.00 96.44 109 ILE A C 1
ATOM 880 O O . ILE A 1 109 ? 10.893 -0.790 -28.332 1.00 96.44 109 ILE A O 1
ATOM 884 N N . VAL A 1 110 ? 8.720 -0.764 -27.816 1.00 96.12 110 VAL A N 1
ATOM 885 C CA . VAL A 1 110 ? 8.919 -1.162 -26.420 1.00 96.12 110 VAL A CA 1
ATOM 886 C C . VAL A 1 110 ? 9.541 -2.557 -26.329 1.00 96.12 110 VAL A C 1
ATOM 888 O O . VAL A 1 110 ? 10.421 -2.761 -25.501 1.00 96.12 110 VAL A O 1
ATOM 891 N N . GLY A 1 111 ? 9.177 -3.488 -27.218 1.00 96.75 111 GLY A N 1
ATOM 892 C CA . GLY A 1 111 ? 9.832 -4.793 -27.320 1.00 96.75 111 GLY A CA 1
ATOM 893 C C . GLY A 1 111 ? 11.328 -4.699 -27.642 1.00 96.75 111 GLY A C 1
ATOM 894 O O . GLY A 1 111 ? 12.125 -5.411 -27.031 1.00 96.75 111 GLY A O 1
ATOM 895 N N . ILE A 1 112 ? 11.733 -3.785 -28.530 1.00 96.31 112 ILE A N 1
ATOM 896 C CA . ILE A 1 112 ? 13.156 -3.477 -28.777 1.00 96.31 112 ILE A CA 1
ATOM 897 C C . ILE A 1 112 ? 13.797 -2.915 -27.502 1.00 96.31 112 ILE A C 1
ATOM 899 O O . ILE A 1 112 ? 14.869 -3.352 -27.091 1.00 96.31 112 ILE A O 1
ATOM 903 N N . MET A 1 113 ? 13.130 -1.972 -26.835 1.00 95.69 113 MET A N 1
ATOM 904 C CA . MET A 1 113 ? 13.652 -1.344 -25.619 1.00 95.69 113 MET A CA 1
ATOM 905 C C . MET A 1 113 ? 13.819 -2.330 -24.464 1.00 95.69 113 MET A C 1
ATOM 907 O O . MET A 1 113 ? 14.774 -2.180 -23.714 1.00 95.69 113 MET A O 1
ATOM 911 N N . CYS A 1 114 ? 12.979 -3.364 -24.342 1.00 96.19 114 CYS A N 1
ATOM 912 C CA . CYS A 1 114 ? 13.160 -4.419 -23.339 1.00 96.19 114 CYS A CA 1
ATOM 913 C C . CYS A 1 114 ? 14.521 -5.119 -23.455 1.00 96.19 114 CYS A C 1
ATOM 915 O O . CYS A 1 114 ? 15.004 -5.653 -22.463 1.00 96.19 114 CYS A O 1
ATOM 917 N N . TYR A 1 115 ? 15.145 -5.119 -24.638 1.00 95.12 115 TYR A N 1
ATOM 918 C CA . TYR A 1 115 ? 16.496 -5.643 -24.796 1.00 95.12 115 TYR A CA 1
ATOM 919 C C . TYR A 1 115 ? 17.570 -4.709 -24.226 1.00 95.12 115 TYR A C 1
ATOM 921 O O . TYR A 1 115 ? 18.507 -5.177 -23.580 1.00 95.12 115 TYR A O 1
ATOM 929 N N . TYR A 1 116 ? 17.445 -3.404 -24.472 1.00 93.50 116 TYR A N 1
ATOM 930 C CA . TYR A 1 116 ? 18.476 -2.414 -24.143 1.00 93.50 116 TYR A CA 1
ATOM 931 C C . TYR A 1 116 ? 18.324 -1.798 -22.748 1.00 93.50 116 TYR A C 1
ATOM 933 O O . TYR A 1 116 ? 19.321 -1.464 -22.114 1.00 93.50 116 TYR A O 1
ATOM 941 N N . ASN A 1 117 ? 17.090 -1.590 -22.286 1.00 92.56 117 ASN A N 1
ATOM 942 C CA . ASN A 1 117 ? 16.774 -1.005 -20.988 1.00 92.56 117 ASN A CA 1
ATOM 943 C C . ASN A 1 117 ? 15.349 -1.395 -20.556 1.00 92.56 117 ASN A C 1
ATOM 945 O O . ASN A 1 117 ? 14.355 -0.792 -20.979 1.00 92.56 117 ASN A O 1
ATOM 949 N N . GLU A 1 118 ? 15.254 -2.394 -19.679 1.00 90.56 118 GLU A N 1
ATOM 950 C CA . GLU A 1 118 ? 13.992 -2.946 -19.188 1.00 90.56 118 GLU A CA 1
ATOM 951 C C . GLU A 1 118 ? 13.149 -1.889 -18.461 1.00 90.56 118 GLU A C 1
ATOM 953 O O . GLU A 1 118 ? 11.943 -1.773 -18.690 1.00 90.56 118 GLU A O 1
ATOM 958 N N . TYR A 1 119 ? 13.785 -1.076 -17.614 1.00 87.00 119 TYR A N 1
ATOM 959 C CA . TYR A 1 119 ? 13.114 -0.056 -16.804 1.00 87.00 119 TYR A CA 1
ATOM 960 C C . TYR A 1 119 ? 12.443 1.018 -17.662 1.00 87.00 119 TYR A C 1
ATOM 962 O O . TYR A 1 119 ? 11.301 1.417 -17.402 1.00 87.00 119 TYR A O 1
ATOM 970 N N . LEU A 1 120 ? 13.130 1.470 -18.712 1.00 88.19 120 LEU A N 1
ATOM 971 C CA . LEU A 1 120 ? 12.603 2.467 -19.635 1.00 88.19 120 LEU A CA 1
ATOM 972 C C . LEU A 1 120 ? 11.442 1.896 -20.461 1.00 88.19 120 LEU A C 1
ATOM 974 O O . LEU A 1 120 ? 10.421 2.566 -20.621 1.00 88.19 120 LEU A O 1
ATOM 978 N N . ALA A 1 121 ? 11.560 0.645 -20.914 1.00 93.00 121 ALA A N 1
ATOM 979 C CA . ALA A 1 121 ? 10.503 -0.053 -21.641 1.00 93.00 121 ALA A CA 1
ATOM 980 C C . ALA A 1 121 ? 9.216 -0.172 -20.804 1.00 93.00 121 ALA A C 1
ATOM 982 O O . ALA A 1 121 ? 8.131 0.205 -21.261 1.00 93.00 121 ALA A O 1
ATOM 983 N N . ILE A 1 122 ? 9.347 -0.606 -19.544 1.00 91.31 122 ILE A N 1
ATOM 984 C CA . ILE A 1 122 ? 8.219 -0.713 -18.612 1.00 91.31 122 ILE A CA 1
ATOM 985 C C . ILE A 1 122 ? 7.592 0.668 -18.376 1.00 91.31 122 ILE A C 1
ATOM 987 O O . ILE A 1 122 ? 6.373 0.814 -18.491 1.00 91.31 122 ILE A O 1
ATOM 991 N N . THR A 1 123 ? 8.406 1.698 -18.125 1.00 86.62 123 THR A N 1
ATOM 992 C CA . THR A 1 123 ? 7.928 3.073 -17.887 1.00 86.62 123 THR A CA 1
ATOM 993 C C . THR A 1 123 ? 7.117 3.606 -19.067 1.00 86.62 123 THR A C 1
ATOM 995 O O . THR A 1 123 ? 5.999 4.088 -18.881 1.00 86.62 123 THR A O 1
ATOM 998 N N . ILE A 1 124 ? 7.637 3.474 -20.290 1.00 90.06 124 ILE A N 1
ATOM 999 C CA . ILE A 1 124 ? 6.955 3.928 -21.509 1.00 90.06 124 ILE A CA 1
ATOM 1000 C C . ILE A 1 124 ? 5.645 3.161 -21.710 1.00 90.06 124 ILE A C 1
ATOM 1002 O O . ILE A 1 124 ? 4.619 3.785 -21.981 1.00 90.06 124 ILE A O 1
ATOM 1006 N N . SER A 1 125 ? 5.643 1.836 -21.518 1.00 91.31 125 SER A N 1
ATOM 1007 C CA . SER A 1 125 ? 4.428 1.020 -21.657 1.00 91.31 125 SER A CA 1
ATOM 1008 C C . SER A 1 125 ? 3.302 1.493 -20.728 1.00 91.31 125 SER A C 1
ATOM 1010 O O . SER A 1 125 ? 2.155 1.641 -21.157 1.00 91.31 125 SER A O 1
ATOM 1012 N N . VAL A 1 126 ? 3.640 1.826 -19.477 1.00 87.56 126 VAL A N 1
ATOM 1013 C CA . VAL A 1 126 ? 2.687 2.312 -18.476 1.00 87.56 126 VAL A CA 1
ATOM 1014 C C . VAL A 1 126 ? 2.220 3.732 -18.780 1.00 87.56 126 VAL A C 1
ATOM 1016 O O . VAL A 1 126 ? 1.020 3.991 -18.705 1.00 87.56 126 VAL A O 1
ATOM 1019 N N . ILE A 1 127 ? 3.113 4.641 -19.187 1.00 85.44 127 ILE A N 1
ATOM 1020 C CA . ILE A 1 127 ? 2.725 5.994 -19.621 1.00 85.44 127 ILE A CA 1
ATOM 1021 C C . ILE A 1 127 ? 1.721 5.914 -20.778 1.00 85.44 127 ILE A C 1
ATOM 1023 O O . ILE A 1 127 ? 0.693 6.595 -20.760 1.00 85.44 127 ILE A O 1
ATOM 1027 N N . PHE A 1 128 ? 1.962 5.039 -21.755 1.00 85.94 128 PHE A N 1
ATOM 1028 C CA . PHE A 1 128 ? 1.024 4.836 -22.855 1.00 85.94 128 PHE A CA 1
ATOM 1029 C C . PHE A 1 128 ? -0.304 4.239 -22.400 1.00 85.94 128 PHE A C 1
ATOM 1031 O O . PHE A 1 128 ? -1.346 4.710 -22.855 1.00 85.94 128 PHE A O 1
ATOM 1038 N N . LEU A 1 129 ? -0.308 3.276 -21.474 1.00 85.94 129 LEU A N 1
ATOM 1039 C CA . LEU A 1 129 ? -1.550 2.776 -20.881 1.00 85.94 129 LEU A CA 1
ATOM 1040 C C . LEU A 1 129 ? -2.365 3.917 -20.241 1.00 85.94 129 LEU A C 1
ATOM 1042 O O . LEU A 1 129 ? -3.576 3.988 -20.455 1.00 85.94 129 LEU A O 1
ATOM 1046 N N . ILE A 1 130 ? -1.724 4.846 -19.522 1.00 78.81 130 ILE A N 1
ATOM 1047 C CA . ILE A 1 130 ? -2.396 6.020 -18.933 1.00 78.81 130 ILE A CA 1
ATOM 1048 C C . ILE A 1 130 ? -3.019 6.895 -20.025 1.00 78.81 130 ILE A C 1
ATOM 1050 O O . ILE A 1 130 ? -4.203 7.233 -19.943 1.00 78.81 130 ILE A O 1
ATOM 1054 N N . ILE A 1 131 ? -2.251 7.243 -21.063 1.00 80.50 131 ILE A N 1
ATOM 1055 C CA . ILE A 1 131 ? -2.724 8.080 -22.179 1.00 80.50 131 ILE A CA 1
ATOM 1056 C C . ILE A 1 131 ? -3.919 7.414 -22.874 1.00 80.50 131 ILE A C 1
ATOM 1058 O O . ILE A 1 131 ? -4.949 8.053 -23.108 1.00 80.50 131 ILE A O 1
ATOM 1062 N N . LEU A 1 132 ? -3.809 6.115 -23.164 1.00 77.25 132 LEU A N 1
ATOM 1063 C CA . LEU A 1 132 ? -4.847 5.339 -23.837 1.00 77.25 132 LEU A CA 1
ATOM 1064 C C . LEU A 1 132 ? -6.109 5.185 -22.972 1.00 77.25 132 LEU A C 1
ATOM 1066 O O . LEU A 1 132 ? -7.207 5.233 -23.523 1.00 77.25 132 LEU A O 1
ATOM 1070 N N . SER A 1 133 ? -5.965 5.050 -21.649 1.00 73.44 133 SER A N 1
ATOM 1071 C CA . SER A 1 133 ? -7.072 4.933 -20.681 1.00 73.44 133 SER A CA 1
ATOM 1072 C C . SER A 1 133 ? -7.774 6.270 -20.399 1.00 73.44 133 SER A C 1
ATOM 1074 O O . SER A 1 133 ? -8.976 6.309 -20.121 1.00 73.44 133 SER A O 1
ATOM 1076 N N . THR A 1 134 ? -7.054 7.391 -20.521 1.00 69.12 134 THR A N 1
ATOM 1077 C CA . THR A 1 134 ? -7.592 8.746 -20.291 1.00 69.12 134 THR A CA 1
ATOM 1078 C C . THR A 1 134 ? -8.528 9.200 -21.414 1.00 69.12 134 THR A C 1
ATOM 1080 O O . THR A 1 134 ? -9.373 10.073 -21.204 1.00 69.12 134 THR A O 1
ATOM 1083 N N . LYS A 1 135 ? -8.440 8.587 -22.602 1.00 62.12 135 LYS A N 1
ATOM 1084 C CA . LYS A 1 135 ? -9.267 8.915 -23.771 1.00 62.12 135 LYS A CA 1
ATOM 1085 C C . LYS A 1 135 ? -10.720 8.431 -23.593 1.00 62.12 135 LYS A C 1
ATOM 1087 O O . LYS A 1 135 ? -11.181 7.517 -24.266 1.00 62.12 135 LYS A O 1
ATOM 1092 N N . LYS A 1 136 ? -11.469 9.056 -22.679 1.00 53.69 136 LYS A N 1
ATOM 1093 C CA . LYS A 1 136 ? -12.923 8.896 -22.535 1.00 53.69 136 LYS A CA 1
ATOM 1094 C C . LYS A 1 136 ? -13.639 9.778 -23.547 1.00 53.69 136 LYS A C 1
ATO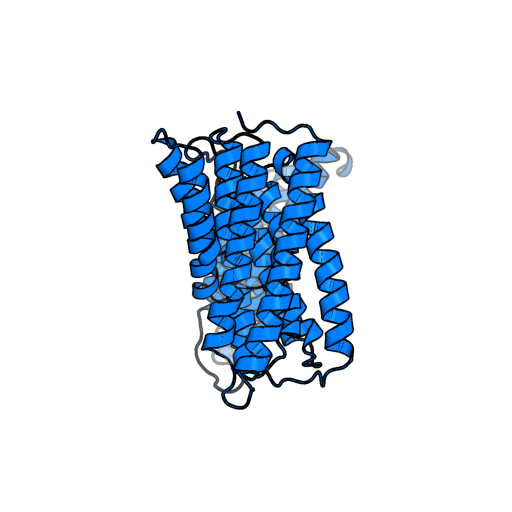M 1096 O O . LYS A 1 136 ? -13.681 10.986 -23.349 1.00 53.69 136 LYS A O 1
ATOM 1101 N N . GLN A 1 137 ? -14.291 9.189 -24.549 1.00 46.00 137 GLN A N 1
ATOM 1102 C CA . GLN A 1 137 ? -15.444 9.831 -25.184 1.00 46.00 137 GLN A CA 1
ATOM 1103 C C . GLN A 1 137 ? -16.374 8.806 -25.868 1.00 46.00 137 GLN A C 1
ATOM 1105 O O . GLN A 1 137 ? -15.963 8.071 -26.757 1.00 46.00 137 GLN A O 1
ATOM 1110 N N . PHE A 1 138 ? -17.637 8.832 -25.411 1.00 44.62 138 PHE A N 1
ATOM 1111 C CA . PHE A 1 138 ? -18.875 8.284 -25.995 1.00 44.62 138 PHE A CA 1
ATOM 1112 C C . PHE A 1 138 ? -19.201 6.782 -25.839 1.00 44.62 138 PHE A C 1
ATOM 1114 O O . PHE A 1 138 ? -19.166 6.027 -26.800 1.00 44.62 138 PHE A O 1
ATOM 1121 N N . ASN A 1 139 ? -19.706 6.370 -24.664 1.00 45.66 139 ASN A N 1
ATOM 1122 C CA . ASN A 1 139 ? -21.094 5.874 -24.573 1.00 45.66 139 ASN A CA 1
ATOM 1123 C C . ASN A 1 139 ? -21.588 5.668 -23.129 1.00 45.66 139 ASN A C 1
ATOM 1125 O O . ASN A 1 139 ? -20.904 5.148 -22.256 1.00 45.66 139 ASN A O 1
ATOM 1129 N N . LYS A 1 140 ? -22.826 6.099 -22.863 1.00 43.53 140 LYS A N 1
ATOM 1130 C CA . LYS A 1 140 ? -23.360 6.392 -21.518 1.00 43.53 140 LYS A CA 1
ATOM 1131 C C . LYS A 1 140 ? -23.895 5.172 -20.740 1.00 43.53 140 LYS A C 1
ATOM 1133 O O . LYS A 1 140 ? -24.561 5.378 -19.729 1.00 43.53 140 LYS A O 1
ATOM 1138 N N . ILE A 1 141 ? -23.603 3.932 -21.152 1.00 41.50 141 ILE A N 1
ATOM 1139 C CA . ILE A 1 141 ? -24.278 2.719 -20.626 1.00 41.50 141 ILE A CA 1
ATOM 1140 C C . ILE A 1 141 ? -23.336 1.757 -19.853 1.00 41.50 141 ILE A C 1
ATOM 1142 O O . ILE A 1 141 ? -23.800 0.814 -19.222 1.00 41.50 141 ILE A O 1
ATOM 1146 N N . ARG A 1 142 ? -22.022 2.027 -19.749 1.00 45.97 142 ARG A N 1
ATOM 1147 C CA . ARG A 1 142 ? -21.048 1.143 -19.050 1.00 45.97 142 ARG A CA 1
ATOM 1148 C C . ARG A 1 142 ? -20.415 1.731 -17.773 1.00 45.97 142 ARG A C 1
ATOM 1150 O O . ARG A 1 142 ? -19.384 1.255 -17.304 1.00 45.97 142 ARG A O 1
ATOM 1157 N N . LYS A 1 143 ? -21.050 2.744 -17.175 1.00 49.28 143 LYS A N 1
ATOM 1158 C CA . LYS A 1 143 ? -20.460 3.656 -16.170 1.00 49.28 143 LYS A CA 1
ATOM 1159 C C . LYS A 1 143 ? -19.825 3.014 -14.924 1.00 49.28 143 LYS A C 1
ATOM 1161 O O . LYS A 1 143 ? -18.891 3.598 -14.390 1.00 49.28 143 LYS A O 1
ATOM 1166 N N . LEU A 1 144 ? -20.284 1.849 -14.456 1.00 45.72 144 LEU A N 1
ATOM 1167 C CA . LEU A 1 144 ? -19.705 1.205 -13.263 1.00 45.72 144 LEU A CA 1
ATOM 1168 C C . LEU A 1 144 ? -18.397 0.452 -13.574 1.00 45.72 144 LEU A C 1
ATOM 1170 O O . LEU A 1 144 ? -17.402 0.676 -12.890 1.00 45.72 144 LEU A O 1
ATOM 1174 N N . LYS A 1 145 ? -18.353 -0.335 -14.663 1.00 57.91 145 LYS A N 1
ATOM 1175 C CA . LYS A 1 145 ? -17.130 -1.040 -15.110 1.00 57.91 145 LYS A CA 1
ATOM 1176 C C . LYS A 1 145 ? -16.027 -0.076 -15.563 1.00 57.91 145 LYS A C 1
ATOM 1178 O O . LYS A 1 145 ? -14.847 -0.398 -15.492 1.00 57.91 145 LYS A O 1
ATOM 1183 N N . GLU A 1 146 ? -16.394 1.113 -16.041 1.00 56.88 146 GLU A N 1
ATOM 1184 C CA . GLU A 1 146 ? -15.420 2.110 -16.496 1.00 56.88 146 GLU A CA 1
ATOM 1185 C C . GLU A 1 146 ? -14.693 2.828 -15.354 1.00 56.88 146 GLU A C 1
ATOM 1187 O O . GLU A 1 146 ? -13.505 3.103 -15.491 1.00 56.88 146 GLU A O 1
ATOM 1192 N N . ILE A 1 147 ? -15.367 3.116 -14.234 1.00 56.88 147 ILE A N 1
ATOM 1193 C CA . ILE A 1 147 ? -14.745 3.776 -13.070 1.00 56.88 147 ILE A CA 1
ATOM 1194 C C . ILE A 1 147 ? -13.707 2.860 -12.414 1.00 56.88 147 ILE A C 1
ATOM 1196 O O . ILE A 1 147 ? -12.633 3.316 -12.023 1.00 56.88 147 ILE A O 1
ATOM 1200 N N . GLU A 1 148 ? -14.020 1.571 -12.303 1.00 66.69 148 GLU A N 1
ATOM 1201 C CA . GLU A 1 148 ? -13.128 0.572 -11.705 1.00 66.69 148 GLU A CA 1
ATOM 1202 C C . GLU A 1 148 ? -11.889 0.343 -12.570 1.00 66.69 148 GLU A C 1
ATOM 1204 O O . GLU A 1 148 ? -10.771 0.306 -12.058 1.00 66.69 148 GLU A O 1
ATOM 1209 N N . TRP A 1 149 ? -12.069 0.284 -13.890 1.00 71.38 149 TRP A N 1
ATOM 1210 C CA . TRP A 1 149 ? -10.957 0.143 -14.818 1.00 71.38 149 TRP A CA 1
ATOM 1211 C C . TRP A 1 149 ? -10.025 1.358 -14.817 1.00 71.38 149 TRP A C 1
ATOM 1213 O O . TRP A 1 149 ? -8.813 1.193 -14.704 1.00 71.38 149 TRP A O 1
ATOM 1223 N N . THR A 1 150 ? -10.571 2.580 -14.877 1.00 68.81 150 THR A N 1
ATOM 1224 C CA . THR A 1 150 ? -9.748 3.795 -14.776 1.00 68.81 150 THR A CA 1
ATOM 1225 C C . THR A 1 150 ? -8.957 3.803 -13.463 1.00 68.81 150 THR A C 1
ATOM 1227 O O . THR A 1 150 ? -7.752 4.011 -13.501 1.00 68.81 150 THR A O 1
ATOM 1230 N N . GLY A 1 151 ? -9.584 3.471 -12.326 1.00 70.44 151 GLY A N 1
ATOM 1231 C CA . GLY A 1 151 ? -8.874 3.371 -11.044 1.00 70.44 151 GLY A CA 1
ATOM 1232 C C . GLY A 1 151 ? -7.815 2.260 -10.996 1.00 70.44 151 GLY A C 1
ATOM 1233 O O . GLY A 1 151 ? -6.796 2.413 -10.332 1.00 70.44 151 GLY A O 1
ATOM 1234 N N . THR A 1 152 ? -8.016 1.159 -11.723 1.00 74.81 152 THR A N 1
ATOM 1235 C CA . THR A 1 152 ? -7.020 0.079 -11.844 1.00 74.81 152 THR A CA 1
ATOM 1236 C C . THR A 1 152 ? -5.802 0.539 -12.639 1.00 74.81 152 THR A C 1
ATOM 1238 O O . THR A 1 152 ? -4.670 0.321 -12.213 1.00 74.81 152 THR A O 1
ATOM 1241 N N . VAL A 1 153 ? -6.021 1.230 -13.761 1.00 75.56 153 VAL A N 1
ATOM 1242 C CA . VAL A 1 153 ? -4.939 1.820 -14.560 1.00 75.56 153 VAL A CA 1
ATOM 1243 C C . VAL A 1 153 ? -4.186 2.887 -13.764 1.00 75.56 153 VAL A C 1
ATOM 1245 O O . VAL A 1 153 ? -2.958 2.885 -13.765 1.00 75.56 153 VAL A O 1
ATOM 1248 N N . GLU A 1 154 ? -4.900 3.756 -13.045 1.00 71.81 154 GLU A N 1
ATOM 1249 C CA . GLU A 1 154 ? -4.302 4.756 -12.151 1.00 71.81 154 GLU A CA 1
ATOM 1250 C C . GLU A 1 154 ? -3.435 4.105 -11.061 1.00 71.81 154 GLU A C 1
ATOM 1252 O O . GLU A 1 154 ? -2.325 4.563 -10.797 1.00 71.81 154 GLU A O 1
ATOM 1257 N N . PHE A 1 155 ? -3.900 3.010 -10.455 1.00 76.62 155 PHE A N 1
ATOM 1258 C CA . PHE A 1 155 ? -3.131 2.262 -9.462 1.00 76.62 155 PHE A CA 1
ATOM 1259 C C . PHE A 1 155 ? -1.850 1.651 -10.051 1.00 76.62 155 PHE A C 1
ATOM 1261 O O . PHE A 1 155 ? -0.775 1.845 -9.483 1.00 76.62 155 PHE A O 1
ATOM 1268 N N . ILE A 1 156 ? -1.947 0.967 -11.199 1.00 78.75 156 ILE A N 1
ATOM 1269 C CA . ILE A 1 156 ? -0.783 0.397 -11.902 1.00 78.75 156 ILE A CA 1
ATOM 1270 C C . ILE A 1 156 ? 0.223 1.503 -12.223 1.00 78.75 156 ILE A C 1
ATOM 1272 O O . ILE A 1 156 ? 1.415 1.348 -11.964 1.00 78.75 156 ILE A O 1
ATOM 1276 N N . ALA A 1 157 ? -0.262 2.637 -12.729 1.00 77.06 157 ALA A N 1
ATOM 1277 C CA . ALA A 1 157 ? 0.560 3.796 -13.029 1.00 77.06 157 ALA A CA 1
ATOM 1278 C C . ALA A 1 157 ? 1.329 4.292 -11.806 1.00 77.06 157 ALA A C 1
ATOM 1280 O O . ALA A 1 157 ? 2.548 4.408 -11.863 1.00 77.06 157 ALA A O 1
ATOM 1281 N N . ILE A 1 158 ? 0.637 4.540 -10.693 1.00 76.19 158 ILE A N 1
ATOM 1282 C CA . ILE A 1 158 ? 1.269 5.016 -9.460 1.00 76.19 158 ILE A CA 1
ATOM 1283 C C . ILE A 1 158 ? 2.327 4.020 -8.981 1.00 76.19 158 ILE A C 1
ATOM 1285 O O . ILE A 1 158 ? 3.450 4.423 -8.703 1.00 76.19 158 ILE A O 1
ATOM 1289 N N . VAL A 1 159 ? 2.001 2.728 -8.904 1.00 81.75 159 VAL A N 1
ATOM 1290 C CA . VAL A 1 159 ? 2.925 1.709 -8.385 1.00 81.75 159 VAL A CA 1
ATOM 1291 C C . VAL A 1 159 ? 4.171 1.582 -9.255 1.00 81.75 159 VAL A C 1
ATOM 1293 O O . VAL A 1 159 ? 5.287 1.625 -8.738 1.00 81.75 159 VAL A O 1
ATOM 1296 N N . VAL A 1 160 ? 3.991 1.455 -10.570 1.00 80.62 160 VAL A N 1
ATOM 1297 C CA . VAL A 1 160 ? 5.109 1.246 -11.492 1.00 80.62 160 VAL A CA 1
ATOM 1298 C C . VAL A 1 160 ? 5.975 2.497 -11.590 1.00 80.62 160 VAL A C 1
ATOM 1300 O O . VAL A 1 160 ? 7.197 2.398 -11.494 1.00 80.62 160 VAL A O 1
ATOM 1303 N N . LEU A 1 161 ? 5.365 3.679 -11.715 1.00 79.38 161 LEU A N 1
ATOM 1304 C CA . LEU A 1 161 ? 6.117 4.929 -11.801 1.00 79.38 161 LEU A CA 1
ATOM 1305 C C . LEU A 1 161 ? 6.869 5.216 -10.500 1.00 79.38 161 LEU A C 1
ATOM 1307 O O . LEU A 1 161 ? 8.044 5.559 -10.562 1.00 79.38 161 LEU A O 1
ATOM 1311 N N . LEU A 1 162 ? 6.249 5.026 -9.330 1.00 79.38 162 LEU A N 1
ATOM 1312 C CA . LEU A 1 162 ? 6.947 5.210 -8.053 1.00 79.38 162 LEU A CA 1
ATOM 1313 C C . LEU A 1 162 ? 8.112 4.230 -7.888 1.00 79.38 162 LEU A C 1
ATOM 1315 O O . LEU A 1 162 ? 9.162 4.623 -7.385 1.00 79.38 162 LEU A O 1
ATOM 1319 N N . TYR A 1 163 ? 7.953 2.971 -8.303 1.00 83.38 163 TYR A N 1
ATOM 1320 C CA . TYR A 1 163 ? 9.024 1.987 -8.174 1.00 83.38 163 TYR A CA 1
ATOM 1321 C C . TYR A 1 163 ? 10.185 2.253 -9.137 1.00 83.38 163 TYR A C 1
ATOM 1323 O O . TYR A 1 163 ? 11.337 2.139 -8.733 1.00 83.38 163 TYR A O 1
ATOM 1331 N N . ILE A 1 164 ? 9.909 2.608 -10.394 1.00 81.38 164 ILE A N 1
ATOM 1332 C CA . ILE A 1 164 ? 10.961 2.753 -11.411 1.00 81.38 164 ILE A CA 1
ATOM 1333 C C . ILE A 1 164 ? 11.644 4.119 -11.344 1.00 81.38 164 ILE A C 1
ATOM 1335 O O . ILE A 1 164 ? 12.863 4.194 -11.463 1.00 81.38 164 ILE A O 1
ATOM 1339 N N . LEU A 1 165 ? 10.886 5.202 -11.142 1.00 79.88 165 LEU A N 1
ATOM 1340 C CA . LEU A 1 165 ? 11.449 6.556 -11.171 1.00 79.88 165 LEU A CA 1
ATOM 1341 C C . LEU A 1 165 ? 12.327 6.865 -9.959 1.00 79.88 165 LEU A C 1
ATOM 1343 O O . LEU A 1 165 ? 13.113 7.805 -10.018 1.00 79.88 165 LEU A O 1
ATOM 1347 N N . ILE A 1 166 ? 12.179 6.118 -8.862 1.00 82.00 166 ILE A N 1
ATOM 1348 C CA . ILE A 1 166 ? 12.939 6.344 -7.633 1.00 82.00 166 ILE A CA 1
ATOM 1349 C C . ILE A 1 166 ? 14.201 5.474 -7.666 1.00 82.00 166 ILE A C 1
ATOM 1351 O O . ILE A 1 166 ? 14.083 4.245 -7.574 1.00 82.00 166 ILE A O 1
ATOM 1355 N N . PRO A 1 167 ? 15.398 6.089 -7.771 1.00 82.38 167 PRO A N 1
ATOM 1356 C CA . PRO A 1 167 ? 16.659 5.360 -7.796 1.00 82.38 167 PRO A CA 1
ATOM 1357 C C . PRO A 1 167 ? 16.881 4.570 -6.505 1.00 82.38 167 PRO A C 1
ATOM 1359 O O . PRO A 1 167 ? 16.531 5.032 -5.417 1.00 82.38 167 PRO A O 1
ATOM 1362 N N . ASP A 1 168 ? 17.518 3.404 -6.612 1.00 83.19 168 ASP A N 1
ATOM 1363 C CA . ASP A 1 168 ? 17.784 2.538 -5.453 1.00 83.19 168 ASP A CA 1
ATOM 1364 C C . ASP A 1 168 ? 18.759 3.175 -4.453 1.00 83.19 168 ASP A C 1
ATOM 1366 O O . ASP A 1 168 ? 18.682 2.931 -3.250 1.00 83.19 168 ASP A O 1
ATOM 1370 N N . ASN A 1 169 ? 19.643 4.047 -4.939 1.00 83.12 169 ASN A N 1
ATOM 1371 C CA . ASN A 1 169 ? 20.620 4.780 -4.140 1.00 83.12 169 ASN A CA 1
ATOM 1372 C C . ASN A 1 169 ? 20.115 6.145 -3.644 1.00 83.12 169 ASN A C 1
ATOM 1374 O O . ASN A 1 169 ? 20.875 6.857 -2.985 1.00 83.12 169 ASN A O 1
ATOM 1378 N N . LEU A 1 170 ? 18.867 6.534 -3.939 1.00 84.12 170 LEU A N 1
ATOM 1379 C CA . LEU A 1 170 ? 18.341 7.812 -3.472 1.00 84.12 170 LEU A CA 1
ATOM 1380 C C . LEU A 1 170 ? 18.172 7.774 -1.951 1.00 84.12 170 LEU A C 1
ATOM 1382 O O . LEU A 1 170 ? 17.267 7.130 -1.409 1.00 84.12 170 LEU A O 1
ATOM 1386 N N . GLN A 1 171 ? 19.039 8.515 -1.272 1.00 84.44 171 GLN A N 1
ATOM 1387 C CA . GLN A 1 171 ? 18.965 8.737 0.159 1.00 84.44 171 GLN A CA 1
ATOM 1388 C C . GLN A 1 171 ? 18.580 10.182 0.435 1.00 84.44 171 GLN A C 1
ATOM 1390 O O . GLN A 1 171 ? 19.202 11.117 -0.064 1.00 84.44 171 GLN A O 1
ATOM 1395 N N . VAL A 1 172 ? 17.557 10.362 1.262 1.00 78.31 172 VAL A N 1
ATOM 1396 C CA . VAL A 1 172 ? 17.119 11.677 1.730 1.00 78.31 172 VAL A CA 1
ATOM 1397 C C . VAL A 1 172 ? 17.344 11.708 3.229 1.00 78.31 172 VAL A C 1
ATOM 1399 O O . VAL A 1 172 ? 16.798 10.882 3.960 1.00 78.31 172 VAL A O 1
ATOM 1402 N N . PHE A 1 173 ? 18.231 12.604 3.668 1.00 77.50 173 PHE A N 1
ATOM 1403 C CA . PHE A 1 173 ? 18.692 12.696 5.055 1.00 77.50 173 PHE A CA 1
ATOM 1404 C C . PHE A 1 173 ? 19.121 11.340 5.622 1.00 77.50 173 PHE A C 1
ATOM 1406 O O . PHE A 1 173 ? 18.795 11.034 6.755 1.00 77.50 173 PHE A O 1
ATOM 1413 N N . GLY A 1 174 ? 19.802 10.489 4.844 1.00 76.81 174 GLY A N 1
ATOM 1414 C CA . GLY A 1 174 ? 20.271 9.157 5.255 1.00 76.81 174 GLY A CA 1
ATOM 1415 C C . GLY A 1 174 ? 19.177 8.096 5.450 1.00 76.81 174 GLY A C 1
ATOM 1416 O O . GLY A 1 174 ? 19.433 7.095 6.114 1.00 76.81 174 GLY A O 1
ATOM 1417 N N . ILE A 1 175 ? 17.956 8.318 4.950 1.00 79.50 175 ILE A N 1
ATOM 1418 C CA . ILE A 1 175 ? 16.921 7.283 4.816 1.00 79.50 175 ILE A CA 1
ATOM 1419 C C . ILE A 1 175 ? 16.867 6.855 3.351 1.00 79.50 175 ILE A C 1
ATOM 1421 O O . ILE A 1 175 ? 16.774 7.703 2.461 1.00 79.50 175 ILE A O 1
ATOM 1425 N N . VAL A 1 176 ? 16.906 5.545 3.100 1.00 85.00 176 VAL A N 1
ATOM 1426 C CA . VAL A 1 176 ? 16.739 4.987 1.752 1.00 85.00 176 VAL A CA 1
ATOM 1427 C C . VAL A 1 176 ? 15.285 5.174 1.324 1.00 85.00 176 VAL A C 1
ATOM 1429 O O . VAL A 1 176 ? 14.380 4.515 1.842 1.00 85.00 176 VAL A O 1
ATOM 1432 N N . VAL A 1 177 ? 15.053 6.078 0.369 1.00 84.62 177 VAL A N 1
ATOM 1433 C CA . VAL A 1 177 ? 13.699 6.445 -0.077 1.00 84.62 177 VAL A CA 1
ATOM 1434 C C . VAL A 1 177 ? 12.979 5.234 -0.669 1.00 84.62 177 VAL A C 1
ATOM 1436 O O . VAL A 1 177 ? 11.786 5.039 -0.431 1.00 84.62 177 VAL A O 1
ATOM 1439 N N . LYS A 1 178 ? 13.714 4.372 -1.382 1.00 86.00 178 LYS A N 1
ATOM 1440 C CA . LYS A 1 178 ? 13.156 3.189 -2.042 1.00 86.00 178 LYS A CA 1
ATOM 1441 C C . LYS A 1 178 ? 12.449 2.241 -1.069 1.00 86.00 178 LYS A C 1
ATOM 1443 O O . LYS A 1 178 ? 11.368 1.756 -1.391 1.00 86.00 178 LYS A O 1
ATOM 1448 N N . SER A 1 179 ? 12.979 2.043 0.140 1.00 83.94 179 SER A N 1
ATOM 1449 C CA . SER A 1 179 ? 12.383 1.156 1.152 1.00 83.94 179 SER A CA 1
ATOM 1450 C C . SER A 1 179 ? 10.994 1.624 1.596 1.00 83.94 179 SER A C 1
ATOM 1452 O O . SER A 1 179 ? 10.058 0.828 1.684 1.00 83.94 179 SER A O 1
ATOM 1454 N N . ILE A 1 180 ? 10.828 2.933 1.806 1.00 83.38 180 ILE A N 1
ATOM 1455 C CA . ILE A 1 180 ? 9.535 3.533 2.170 1.00 83.38 180 ILE A CA 1
ATOM 1456 C C . ILE A 1 180 ? 8.537 3.386 1.021 1.00 83.38 180 ILE A C 1
ATOM 1458 O O . ILE A 1 180 ? 7.369 3.069 1.241 1.00 83.38 180 ILE A O 1
ATOM 1462 N N . ILE A 1 181 ? 9.001 3.583 -0.213 1.00 85.38 181 ILE A N 1
ATOM 1463 C CA . ILE A 1 181 ? 8.172 3.484 -1.416 1.00 85.38 181 ILE A CA 1
ATOM 1464 C C . ILE A 1 181 ? 7.694 2.055 -1.649 1.00 85.38 181 ILE A C 1
ATOM 1466 O O . ILE A 1 181 ? 6.524 1.857 -1.959 1.00 85.38 181 ILE A O 1
ATOM 1470 N N . VAL A 1 182 ? 8.555 1.056 -1.451 1.00 86.75 182 VAL A N 1
ATOM 1471 C CA . VAL A 1 182 ? 8.168 -0.358 -1.549 1.00 86.75 182 VAL A CA 1
ATOM 1472 C C . VAL A 1 182 ? 7.062 -0.680 -0.545 1.00 86.75 182 VAL A C 1
ATOM 1474 O O . VAL A 1 182 ? 6.042 -1.258 -0.915 1.00 86.75 182 VAL A O 1
ATOM 1477 N N . ILE A 1 183 ? 7.197 -0.239 0.704 1.00 85.06 183 ILE A N 1
ATOM 1478 C CA . ILE A 1 183 ? 6.157 -0.435 1.723 1.00 85.06 183 ILE A CA 1
ATOM 1479 C C . ILE A 1 183 ? 4.873 0.297 1.355 1.00 85.06 183 ILE A C 1
ATOM 1481 O O . ILE A 1 183 ? 3.781 -0.259 1.478 1.00 85.06 183 ILE A O 1
ATOM 1485 N N . PHE A 1 184 ? 4.986 1.515 0.835 1.00 83.19 184 PHE A N 1
ATOM 1486 C CA . PHE A 1 184 ? 3.841 2.266 0.350 1.00 83.19 184 PHE A CA 1
ATOM 1487 C C . PHE A 1 184 ? 3.109 1.535 -0.789 1.00 83.19 184 PHE A C 1
ATOM 1489 O O . PHE A 1 184 ? 1.882 1.423 -0.760 1.00 83.19 184 PHE A O 1
ATOM 1496 N N . ILE A 1 185 ? 3.849 0.958 -1.741 1.00 85.62 185 ILE A N 1
ATOM 1497 C CA . ILE A 1 185 ? 3.312 0.120 -2.820 1.00 85.62 185 ILE A CA 1
ATOM 1498 C C . ILE A 1 185 ? 2.588 -1.105 -2.255 1.00 85.62 185 ILE A C 1
ATOM 1500 O O . ILE A 1 185 ? 1.469 -1.396 -2.682 1.00 85.62 185 ILE A O 1
ATOM 1504 N N . VAL A 1 186 ? 3.172 -1.802 -1.276 1.00 87.00 186 VAL A N 1
ATOM 1505 C CA . VAL A 1 186 ? 2.537 -2.966 -0.632 1.00 87.00 186 VAL A CA 1
ATOM 1506 C C . VAL A 1 186 ? 1.216 -2.562 0.026 1.00 87.00 186 VAL A C 1
ATOM 1508 O O . VAL A 1 1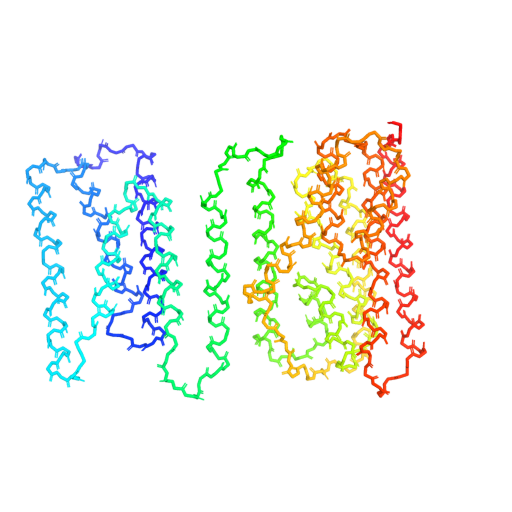86 ? 0.196 -3.223 -0.171 1.00 87.00 186 VAL A O 1
ATOM 1511 N N . ILE A 1 187 ? 1.190 -1.438 0.745 1.00 83.81 187 ILE A N 1
ATOM 1512 C CA . ILE A 1 187 ? -0.027 -0.944 1.399 1.00 83.81 187 ILE A CA 1
ATOM 1513 C C . ILE A 1 187 ? -1.092 -0.554 0.367 1.00 83.81 187 ILE A C 1
ATOM 1515 O O . ILE A 1 187 ? -2.261 -0.914 0.529 1.00 83.81 187 ILE A O 1
ATOM 1519 N N . LEU A 1 188 ? -0.717 0.142 -0.712 1.00 83.12 188 LEU A N 1
ATOM 1520 C CA . LEU A 1 188 ? -1.646 0.464 -1.798 1.00 83.12 188 LEU A CA 1
ATOM 1521 C C . LEU A 1 188 ? -2.178 -0.800 -2.487 1.00 83.12 188 LEU A C 1
ATOM 1523 O O . LEU A 1 188 ? -3.355 -0.848 -2.837 1.00 83.12 188 LEU A O 1
ATOM 1527 N N . THR A 1 189 ? -1.345 -1.828 -2.640 1.00 83.81 189 THR A N 1
ATOM 1528 C CA . THR A 1 189 ? -1.731 -3.119 -3.227 1.00 83.81 189 THR A CA 1
ATOM 1529 C C . THR A 1 189 ? -2.757 -3.831 -2.351 1.00 83.81 189 THR A C 1
ATOM 1531 O O . THR A 1 189 ? -3.807 -4.252 -2.834 1.00 83.81 189 THR A O 1
ATOM 1534 N N . ILE A 1 190 ? -2.526 -3.890 -1.039 1.00 84.50 190 ILE A N 1
ATOM 1535 C CA . ILE A 1 190 ? -3.494 -4.449 -0.086 1.00 84.50 190 ILE A CA 1
ATOM 1536 C C . ILE A 1 190 ? -4.798 -3.657 -0.114 1.00 84.50 190 ILE A C 1
ATOM 1538 O O . ILE A 1 190 ? -5.877 -4.249 -0.121 1.00 84.50 190 ILE A O 1
ATOM 1542 N N . LYS A 1 191 ? -4.718 -2.325 -0.186 1.00 83.06 191 LYS A N 1
ATOM 1543 C CA . LYS A 1 191 ? -5.886 -1.449 -0.316 1.00 83.06 191 LYS A CA 1
ATOM 1544 C C . LYS A 1 191 ? -6.673 -1.726 -1.599 1.00 83.06 191 LYS A C 1
ATOM 1546 O O . LYS A 1 191 ? -7.900 -1.793 -1.540 1.00 83.06 191 LYS A O 1
ATOM 1551 N N . TYR A 1 192 ? -5.981 -1.933 -2.720 1.00 80.88 192 TYR A N 1
ATOM 1552 C CA . TYR A 1 192 ? -6.568 -2.321 -4.004 1.00 80.88 192 TYR A CA 1
ATOM 1553 C C . TYR A 1 192 ? -7.322 -3.637 -3.909 1.00 80.88 192 TYR A C 1
ATOM 1555 O O . TYR A 1 192 ? -8.521 -3.675 -4.186 1.00 80.88 192 TYR A O 1
ATOM 1563 N N . PHE A 1 193 ? -6.655 -4.700 -3.463 1.00 81.19 193 PHE A N 1
ATOM 1564 C CA . PHE A 1 193 ? -7.282 -6.015 -3.388 1.00 81.19 193 PHE A CA 1
ATOM 1565 C C . PHE A 1 193 ? -8.417 -6.051 -2.373 1.00 81.19 193 PHE A C 1
ATOM 1567 O O . PHE A 1 193 ? -9.460 -6.631 -2.656 1.00 81.19 193 PHE A O 1
ATOM 1574 N N . SER A 1 194 ? -8.269 -5.366 -1.240 1.00 80.81 194 SER A N 1
ATOM 1575 C CA . SER A 1 194 ? -9.336 -5.258 -0.245 1.00 80.81 194 SER A CA 1
ATOM 1576 C C . SER A 1 194 ? -10.585 -4.601 -0.834 1.00 80.81 194 SER A C 1
ATOM 1578 O O . SER A 1 194 ? -11.680 -5.135 -0.694 1.00 80.81 194 SER A O 1
ATOM 1580 N N . TYR A 1 195 ? -10.436 -3.490 -1.563 1.00 76.81 195 TYR A N 1
ATOM 1581 C CA . TYR A 1 195 ? -11.551 -2.847 -2.263 1.00 76.81 195 TYR A CA 1
ATOM 1582 C C . TYR A 1 195 ? -12.160 -3.724 -3.358 1.00 76.81 195 TYR A C 1
ATOM 1584 O O . TYR A 1 195 ? -13.382 -3.838 -3.454 1.00 76.81 195 TYR A O 1
ATOM 1592 N N . PHE A 1 196 ? -11.320 -4.348 -4.181 1.00 76.00 196 PHE A N 1
ATOM 1593 C CA . PHE A 1 196 ? -11.783 -5.202 -5.266 1.00 76.00 196 PHE A CA 1
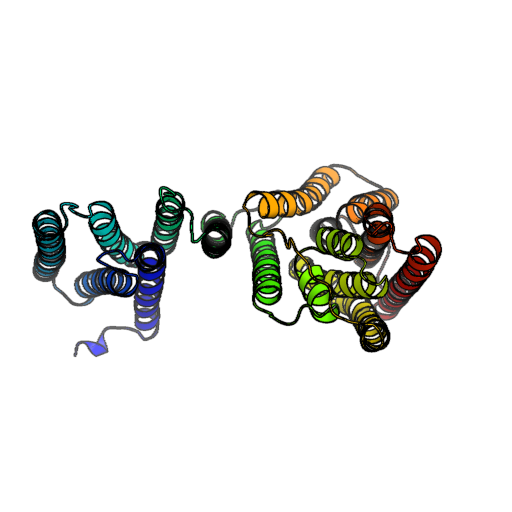ATOM 1594 C C . PHE A 1 196 ? -12.586 -6.395 -4.731 1.00 76.00 196 PHE A C 1
ATOM 1596 O O . PHE A 1 196 ? -13.675 -6.677 -5.226 1.00 76.00 196 PHE A O 1
ATOM 1603 N N . LEU A 1 197 ? -12.100 -7.048 -3.670 1.00 76.12 197 LEU A N 1
ATOM 1604 C CA . LEU A 1 197 ? -12.801 -8.141 -2.997 1.00 76.12 197 LEU A CA 1
ATOM 1605 C C . LEU A 1 197 ? -14.126 -7.673 -2.387 1.00 76.12 197 LEU A C 1
ATOM 1607 O O . LEU A 1 197 ? -15.146 -8.328 -2.594 1.00 76.12 197 LEU A O 1
ATOM 1611 N N . LEU A 1 198 ? -14.146 -6.517 -1.714 1.00 72.94 198 LEU A N 1
ATOM 1612 C CA . LEU A 1 198 ? -15.377 -5.917 -1.183 1.00 72.94 198 LEU A CA 1
ATOM 1613 C C . LEU A 1 198 ? -16.433 -5.691 -2.263 1.00 72.94 198 LEU A C 1
ATOM 1615 O O . LEU A 1 198 ? -17.621 -5.883 -2.020 1.00 72.94 198 LEU A O 1
ATOM 1619 N N . LYS A 1 199 ? -16.002 -5.265 -3.452 1.00 71.50 199 LYS A N 1
ATOM 1620 C CA . LYS A 1 199 ? -16.895 -4.945 -4.562 1.00 71.50 199 LYS A CA 1
ATOM 1621 C C . LYS A 1 199 ? -17.358 -6.178 -5.340 1.00 71.50 199 LYS A C 1
ATOM 1623 O O . LYS A 1 199 ? -18.495 -6.200 -5.803 1.00 71.50 199 LYS A O 1
ATOM 1628 N N . SER A 1 200 ? -16.482 -7.172 -5.487 1.00 69.00 200 SER A N 1
ATOM 1629 C CA . SER A 1 200 ? -16.759 -8.440 -6.176 1.00 69.00 200 SER A CA 1
ATOM 1630 C C . SER A 1 200 ? -17.675 -9.356 -5.355 1.00 69.00 200 SER A C 1
ATOM 1632 O O . SER A 1 200 ? -18.449 -10.143 -5.902 1.00 69.00 200 SER A O 1
ATOM 1634 N N . THR A 1 201 ? -17.627 -9.235 -4.027 1.00 65.44 201 THR A N 1
ATOM 1635 C CA . THR A 1 201 ? -18.450 -10.046 -3.131 1.00 65.44 201 THR A CA 1
ATOM 1636 C C . THR A 1 201 ? -19.923 -9.635 -3.242 1.00 65.44 201 THR A C 1
ATOM 1638 O O . THR A 1 201 ? -20.295 -8.502 -2.943 1.00 65.44 201 THR A O 1
ATOM 1641 N N . SER A 1 202 ? -20.779 -10.573 -3.664 1.00 55.69 202 SER A N 1
ATOM 1642 C CA . SER A 1 202 ? -22.241 -10.375 -3.701 1.00 55.69 202 SER A CA 1
ATOM 1643 C C . SER A 1 202 ? -22.860 -10.373 -2.297 1.00 55.69 202 SER A C 1
ATOM 1645 O O . SER A 1 202 ? -23.906 -9.766 -2.067 1.00 55.69 202 SER A O 1
ATOM 1647 N N . GLU A 1 203 ? -22.186 -11.015 -1.341 1.00 59.28 203 GLU A N 1
ATOM 1648 C CA . GLU A 1 203 ? -22.551 -11.022 0.070 1.00 59.28 203 GLU A CA 1
ATOM 1649 C C . GLU A 1 203 ? -22.128 -9.723 0.757 1.00 59.28 203 GLU A C 1
ATOM 1651 O O . GLU A 1 203 ? -20.971 -9.517 1.127 1.00 59.28 203 GLU A O 1
ATOM 1656 N N . LYS A 1 204 ? -23.095 -8.843 1.004 1.00 66.19 204 LYS A N 1
ATOM 1657 C CA . LYS A 1 204 ? -22.874 -7.604 1.759 1.00 66.19 204 LYS A CA 1
ATOM 1658 C C . LYS A 1 204 ? -22.833 -7.851 3.272 1.00 66.19 204 LYS A C 1
ATOM 1660 O O . LYS A 1 204 ? -23.506 -7.163 4.037 1.00 66.19 204 LYS A O 1
ATOM 1665 N N . ASN A 1 205 ? -22.086 -8.873 3.694 1.00 78.12 205 ASN A N 1
ATOM 1666 C CA . ASN A 1 205 ? -21.942 -9.234 5.096 1.00 78.12 205 ASN A CA 1
ATOM 1667 C C . ASN A 1 205 ? -21.009 -8.237 5.796 1.00 78.12 205 ASN A C 1
ATOM 1669 O O . ASN A 1 205 ? -19.854 -8.052 5.404 1.00 78.12 205 ASN A O 1
ATOM 1673 N N . LEU A 1 206 ? -21.512 -7.639 6.874 1.00 80.25 206 LEU A N 1
ATOM 1674 C CA . LEU A 1 206 ? -20.794 -6.751 7.784 1.00 80.25 206 LEU A CA 1
ATOM 1675 C C . LEU A 1 206 ? -19.388 -7.232 8.156 1.00 80.25 206 LEU A C 1
ATOM 1677 O O . LEU A 1 206 ? -18.498 -6.399 8.313 1.00 80.25 206 LEU A O 1
ATOM 1681 N N . TYR A 1 207 ? -19.173 -8.542 8.293 1.00 84.75 207 TYR A N 1
ATOM 1682 C CA . TYR A 1 207 ? -17.858 -9.105 8.593 1.00 84.75 207 TYR A CA 1
ATOM 1683 C C . TYR A 1 207 ? -16.830 -8.783 7.501 1.00 84.75 207 TYR A C 1
ATOM 1685 O O . TYR A 1 207 ? -15.814 -8.155 7.793 1.00 84.75 207 TYR A O 1
ATOM 1693 N N . TYR A 1 208 ? -17.114 -9.142 6.245 1.00 83.50 208 TYR A N 1
ATOM 1694 C CA . TYR A 1 208 ? -16.207 -8.891 5.122 1.00 83.50 208 TYR A CA 1
ATOM 1695 C C . TYR A 1 208 ? -16.008 -7.395 4.891 1.00 83.50 208 TYR A C 1
ATOM 1697 O O . TYR A 1 208 ? -14.874 -6.954 4.701 1.00 83.50 208 TYR A O 1
ATOM 1705 N N . LEU A 1 209 ? -17.096 -6.620 4.995 1.00 85.00 209 LEU A N 1
ATOM 1706 C CA . LEU A 1 209 ? -17.074 -5.160 4.881 1.00 85.00 209 LEU A CA 1
ATOM 1707 C C . LEU A 1 209 ? -16.118 -4.522 5.892 1.00 85.00 209 LEU A C 1
ATOM 1709 O O . LEU A 1 209 ? -15.283 -3.693 5.537 1.00 85.00 209 LEU A O 1
ATOM 1713 N N . SER A 1 210 ? -16.198 -4.967 7.143 1.00 88.94 210 SER A N 1
ATOM 1714 C CA . SER A 1 210 ? -15.364 -4.451 8.227 1.00 88.94 210 SER A CA 1
ATOM 1715 C C . SER A 1 210 ? -13.916 -4.929 8.111 1.00 88.94 210 SER A C 1
ATOM 1717 O O . SER A 1 210 ? -12.985 -4.155 8.326 1.00 88.94 210 SER A O 1
ATOM 1719 N N . PHE A 1 211 ? -13.712 -6.202 7.761 1.00 90.44 211 PHE A N 1
ATOM 1720 C CA . PHE A 1 211 ? -12.386 -6.813 7.693 1.00 90.44 211 PHE A CA 1
ATOM 1721 C C . PHE A 1 211 ? -11.554 -6.205 6.566 1.00 90.44 211 PHE A C 1
ATOM 1723 O O . PHE A 1 211 ? -10.500 -5.615 6.804 1.00 90.44 211 PHE A O 1
ATOM 1730 N N . LEU A 1 212 ? -12.057 -6.287 5.336 1.00 87.69 212 LEU A N 1
ATOM 1731 C CA . LEU A 1 212 ? -11.351 -5.776 4.165 1.00 87.69 212 LEU A CA 1
ATOM 1732 C C . LEU A 1 212 ? -11.304 -4.243 4.182 1.00 87.69 212 LEU A C 1
ATOM 1734 O O . LEU A 1 212 ? -10.296 -3.645 3.808 1.00 87.69 212 LEU A O 1
ATOM 1738 N N . GLY A 1 213 ? -12.355 -3.583 4.676 1.00 84.06 213 GLY A N 1
ATOM 1739 C CA . GLY A 1 213 ? -12.379 -2.126 4.761 1.00 84.06 213 GLY A CA 1
ATOM 1740 C C . GLY A 1 213 ? -11.292 -1.572 5.688 1.00 84.06 213 GLY A C 1
ATOM 1741 O O . GLY A 1 213 ? -10.619 -0.600 5.337 1.00 84.06 213 GLY A O 1
ATOM 1742 N N . GLY A 1 214 ? -11.016 -2.220 6.825 1.00 88.31 214 GLY A N 1
ATOM 1743 C CA . GLY A 1 214 ? -9.930 -1.781 7.707 1.00 88.31 214 GLY A CA 1
ATOM 1744 C C . GLY A 1 214 ? -8.527 -1.954 7.109 1.00 88.31 214 GLY A C 1
ATOM 1745 O O . GLY A 1 214 ? -7.685 -1.069 7.293 1.00 88.31 214 GLY A O 1
ATOM 1746 N N . PHE A 1 215 ? -8.298 -2.994 6.294 1.00 87.88 215 PHE A N 1
ATOM 1747 C CA . PHE A 1 215 ? -7.077 -3.116 5.484 1.00 87.88 215 PHE A CA 1
ATOM 1748 C C . PHE A 1 215 ? -6.969 -2.018 4.421 1.00 87.88 215 PHE A C 1
ATOM 1750 O O . PHE A 1 215 ? -5.885 -1.465 4.210 1.00 87.88 215 PHE A O 1
ATOM 1757 N N . ALA A 1 216 ? -8.084 -1.650 3.787 1.00 80.88 216 ALA A N 1
ATOM 1758 C CA . ALA A 1 216 ? -8.107 -0.590 2.790 1.00 80.88 216 ALA A CA 1
ATOM 1759 C C . ALA A 1 216 ? -7.878 0.798 3.409 1.00 80.88 216 ALA A C 1
ATOM 1761 O O . ALA A 1 216 ? -6.884 1.472 3.122 1.00 80.88 216 ALA A O 1
ATOM 1762 N N . HIS A 1 217 ? -8.792 1.245 4.265 1.00 85.38 217 HIS A N 1
ATOM 1763 C CA . HIS A 1 217 ? -8.731 2.539 4.934 1.00 85.38 217 HIS A CA 1
ATOM 1764 C C . HIS A 1 217 ? -9.652 2.543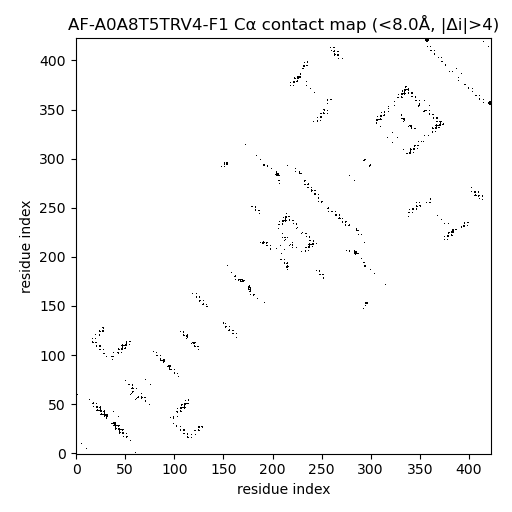 6.154 1.00 85.38 217 HIS A C 1
ATOM 1766 O O . HIS A 1 217 ? -10.870 2.676 6.027 1.00 85.38 217 HIS A O 1
ATOM 1772 N N . SER A 1 218 ? -9.066 2.437 7.347 1.00 90.25 218 SER A N 1
ATOM 1773 C CA . SER A 1 218 ? -9.831 2.288 8.588 1.00 90.25 218 SER A CA 1
ATOM 1774 C C . SER A 1 218 ? -10.773 3.463 8.875 1.00 90.25 218 SER A C 1
ATOM 1776 O O . SER A 1 218 ? -11.908 3.256 9.287 1.00 90.25 218 SER A O 1
ATOM 1778 N N . GLU A 1 219 ? -10.344 4.692 8.593 1.00 89.19 219 GLU A N 1
ATOM 1779 C CA . GLU A 1 219 ? -11.088 5.930 8.831 1.00 89.19 219 GLU A CA 1
ATOM 1780 C C . GLU A 1 219 ? -12.292 6.033 7.889 1.00 89.19 219 GLU A C 1
ATOM 1782 O O . GLU A 1 219 ? -13.419 6.184 8.353 1.00 89.19 219 GLU A O 1
ATOM 1787 N N . ALA A 1 220 ? -12.073 5.875 6.577 1.00 85.44 220 ALA A N 1
ATOM 1788 C CA . ALA A 1 220 ? -13.152 5.910 5.591 1.00 85.44 220 ALA A CA 1
ATOM 1789 C C . ALA A 1 220 ? -14.167 4.783 5.829 1.00 85.44 220 ALA A C 1
ATOM 1791 O O . ALA A 1 220 ? -15.366 5.033 5.853 1.00 85.44 220 ALA A O 1
ATOM 1792 N N . THR A 1 221 ? -13.686 3.569 6.107 1.00 87.81 221 THR A N 1
ATOM 1793 C CA . THR A 1 221 ? -14.551 2.419 6.409 1.00 87.81 221 THR A CA 1
ATOM 1794 C C . THR A 1 221 ? -15.357 2.643 7.684 1.00 87.81 221 THR A C 1
ATOM 1796 O O . THR A 1 221 ? -16.531 2.301 7.737 1.00 87.81 221 THR A O 1
ATOM 1799 N N . THR A 1 222 ? -14.757 3.240 8.717 1.00 91.94 222 THR A N 1
ATOM 1800 C CA . THR A 1 222 ? -15.465 3.558 9.966 1.00 91.94 222 THR A CA 1
ATOM 1801 C C . THR A 1 222 ? -16.616 4.534 9.724 1.00 91.94 222 THR A C 1
ATOM 1803 O O . THR A 1 222 ? -17.691 4.348 10.294 1.00 91.94 222 THR A O 1
ATOM 1806 N N . VAL A 1 223 ? -16.404 5.550 8.881 1.00 90.38 223 VAL A N 1
ATOM 1807 C CA . VAL A 1 223 ? -17.451 6.500 8.475 1.00 90.38 223 VAL A CA 1
ATOM 1808 C C . VAL A 1 223 ? -18.541 5.788 7.674 1.00 90.38 223 VAL A C 1
ATOM 1810 O O . VAL A 1 223 ? -19.700 5.846 8.069 1.00 90.38 223 VAL A O 1
ATOM 1813 N N . GLU A 1 224 ? -18.179 5.051 6.620 1.00 86.88 224 GLU A N 1
ATOM 1814 C CA . GLU A 1 224 ? -19.143 4.360 5.747 1.00 86.88 224 GLU A CA 1
ATOM 1815 C C . GLU A 1 224 ? -19.985 3.322 6.510 1.00 86.88 224 GLU A C 1
ATOM 1817 O O . GLU A 1 224 ? -21.194 3.224 6.310 1.00 86.88 224 GLU A O 1
ATOM 1822 N N . LEU A 1 225 ? -19.374 2.569 7.431 1.00 87.69 225 LEU A N 1
ATOM 1823 C CA . LEU A 1 225 ? -20.094 1.623 8.285 1.00 87.69 225 LEU A CA 1
ATOM 1824 C C . LEU A 1 225 ? -21.038 2.336 9.258 1.00 87.69 225 LEU A C 1
ATOM 1826 O O . LEU A 1 225 ? -22.144 1.852 9.489 1.00 87.69 225 LEU A O 1
ATOM 1830 N N . ALA A 1 226 ? -20.626 3.467 9.834 1.00 90.06 226 ALA A N 1
ATOM 1831 C CA . ALA A 1 226 ? -21.477 4.235 10.739 1.00 90.06 226 ALA A CA 1
ATOM 1832 C C . ALA A 1 226 ? -22.690 4.840 10.013 1.00 90.06 226 ALA A C 1
ATOM 1834 O O . ALA A 1 226 ? -23.809 4.724 10.519 1.00 90.06 226 ALA A O 1
ATOM 1835 N N . GLU A 1 227 ? -22.481 5.400 8.817 1.00 87.62 227 GLU A N 1
ATOM 1836 C CA . GLU A 1 227 ? -23.540 5.953 7.956 1.00 87.62 227 GLU A CA 1
ATOM 1837 C C . GLU A 1 227 ? -24.523 4.870 7.509 1.00 87.62 227 GLU A C 1
ATOM 1839 O O . GLU A 1 227 ? -25.725 5.106 7.434 1.00 87.62 227 GLU A O 1
ATOM 1844 N N . ALA A 1 228 ? -24.025 3.657 7.262 1.00 83.62 228 ALA A N 1
ATOM 1845 C CA . ALA A 1 228 ? -24.852 2.511 6.908 1.00 83.62 228 ALA A CA 1
ATOM 1846 C C . ALA A 1 228 ? -25.564 1.869 8.115 1.00 83.62 228 ALA A C 1
ATOM 1848 O O . ALA A 1 228 ? -26.245 0.858 7.957 1.00 83.62 228 ALA A O 1
ATOM 1849 N N . GLY A 1 229 ? -25.395 2.395 9.332 1.00 86.38 229 GLY A N 1
ATOM 1850 C CA . GLY A 1 229 ? -26.031 1.844 10.528 1.00 86.38 229 GLY A CA 1
ATOM 1851 C C . GLY A 1 229 ? -25.432 0.506 10.983 1.00 86.38 229 GLY A C 1
ATOM 1852 O O . GLY A 1 229 ? -26.119 -0.318 11.600 1.00 86.38 229 GLY A O 1
ATOM 1853 N N . ALA A 1 230 ? -24.148 0.263 10.711 1.00 87.38 230 ALA A N 1
ATOM 1854 C CA . ALA A 1 230 ? -23.436 -0.895 11.232 1.00 87.38 230 ALA A CA 1
ATOM 1855 C C . ALA A 1 230 ? -23.342 -0.866 12.760 1.00 87.38 230 ALA A C 1
ATOM 1857 O O . ALA A 1 230 ? -23.470 0.158 13.432 1.00 87.38 230 ALA A O 1
ATOM 1858 N N . SER A 1 231 ? -23.110 -2.039 13.337 1.00 90.62 231 SER A N 1
ATOM 1859 C CA . SER A 1 231 ? -22.898 -2.165 14.775 1.00 90.62 231 SER A CA 1
ATOM 1860 C C . SER A 1 231 ? -21.513 -1.659 15.195 1.00 90.62 231 SER A C 1
ATOM 1862 O O . SER A 1 231 ? -20.557 -1.764 14.433 1.00 90.62 231 SER A O 1
ATOM 1864 N N . SER A 1 232 ? -21.350 -1.216 16.443 1.00 93.19 232 SER A N 1
ATOM 1865 C CA . SER A 1 232 ? -20.039 -0.798 16.971 1.00 93.19 232 SER A CA 1
ATOM 1866 C C . SER A 1 232 ? -18.993 -1.922 16.952 1.00 93.19 232 SER A C 1
ATOM 1868 O O . SER A 1 232 ? -17.801 -1.655 16.827 1.00 93.19 232 SER A O 1
ATOM 1870 N N . SER A 1 233 ? -19.424 -3.189 16.984 1.00 93.25 233 SER A N 1
ATOM 1871 C CA . SER A 1 233 ? -18.554 -4.359 16.799 1.00 93.25 233 SER A CA 1
ATOM 1872 C C . SER A 1 233 ? -17.950 -4.452 15.390 1.00 93.25 233 SER A C 1
ATOM 1874 O O . SER A 1 233 ? -16.871 -5.012 15.232 1.00 93.25 233 SER A O 1
ATOM 1876 N N . SER A 1 234 ? -18.599 -3.871 14.375 1.00 92.06 234 SER A N 1
ATOM 1877 C CA . SER A 1 234 ? -18.058 -3.747 13.013 1.00 92.06 234 SER A CA 1
ATOM 1878 C C . SER A 1 234 ? -16.860 -2.791 12.995 1.00 92.06 234 SER A C 1
ATOM 1880 O O . SER A 1 234 ? -15.798 -3.130 12.482 1.00 92.06 234 SER A O 1
ATOM 1882 N N . VAL A 1 235 ? -16.980 -1.640 13.666 1.00 94.44 235 VAL A N 1
ATOM 1883 C CA . VAL A 1 235 ? -15.860 -0.698 13.856 1.00 94.44 235 VAL A CA 1
ATOM 1884 C C . VAL A 1 235 ? -14.753 -1.312 14.715 1.00 94.44 235 VAL A C 1
ATOM 1886 O O . VAL A 1 235 ? -13.572 -1.111 14.437 1.00 94.44 235 VAL A O 1
ATOM 1889 N N . TRP A 1 236 ? -15.106 -2.123 15.717 1.00 96.38 236 TRP A N 1
ATOM 1890 C CA . TRP A 1 236 ? -14.110 -2.850 16.505 1.00 96.38 236 TRP A CA 1
ATOM 1891 C C . TRP A 1 236 ? -13.273 -3.812 15.654 1.00 96.38 236 TRP A C 1
ATOM 1893 O O . TRP A 1 236 ? -12.066 -3.903 15.856 1.00 96.38 236 TRP A O 1
ATOM 1903 N N . LEU A 1 237 ? -13.883 -4.468 14.664 1.00 95.06 237 LEU A N 1
ATOM 1904 C CA . LEU A 1 237 ? -13.181 -5.327 13.711 1.00 95.06 237 LEU A CA 1
ATOM 1905 C C . LEU A 1 237 ? -12.269 -4.509 12.775 1.00 95.06 237 LEU A C 1
ATOM 1907 O O . LEU A 1 237 ? -11.114 -4.883 12.570 1.00 95.06 237 LEU A O 1
ATOM 1911 N N . VAL A 1 238 ? -12.738 -3.353 12.282 1.00 95.06 238 VAL A N 1
ATOM 1912 C CA . VAL A 1 238 ? -11.925 -2.400 11.491 1.00 95.06 238 VAL A CA 1
ATOM 1913 C C . VAL A 1 238 ? -10.655 -1.979 12.239 1.00 95.06 238 VAL A C 1
ATOM 1915 O O . VAL A 1 238 ? -9.587 -1.867 11.636 1.00 95.06 238 VAL A O 1
ATOM 1918 N N . ILE A 1 239 ? -10.751 -1.761 13.554 1.00 96.75 239 ILE A N 1
ATOM 1919 C CA . ILE A 1 239 ? -9.593 -1.435 14.394 1.00 96.75 239 ILE A CA 1
ATOM 1920 C C . ILE A 1 239 ? -8.538 -2.551 14.338 1.00 96.75 239 ILE A C 1
ATOM 1922 O O . ILE A 1 239 ? -7.352 -2.256 14.215 1.00 96.75 239 ILE A O 1
ATOM 1926 N N . GLN A 1 240 ? -8.941 -3.821 14.372 1.00 97.00 240 GLN A N 1
ATOM 1927 C CA . GLN A 1 240 ? -7.977 -4.926 14.414 1.00 97.00 240 GLN A CA 1
ATOM 1928 C C . GLN A 1 240 ? -7.236 -5.109 13.093 1.00 97.00 240 GLN A C 1
ATOM 1930 O O . GLN A 1 240 ? -6.027 -5.313 13.072 1.00 97.00 240 GLN A O 1
ATOM 1935 N N . THR A 1 241 ? -7.934 -4.991 11.967 1.00 94.69 241 THR A N 1
ATOM 1936 C CA . THR A 1 241 ? -7.291 -5.081 10.648 1.00 94.69 241 THR A CA 1
ATOM 1937 C C . THR A 1 241 ? -6.399 -3.876 10.368 1.00 94.69 241 THR A C 1
ATOM 1939 O O . THR A 1 241 ? -5.338 -4.031 9.760 1.00 94.69 241 THR A O 1
ATOM 1942 N N . MET A 1 242 ? -6.750 -2.694 10.894 1.00 94.88 242 MET A N 1
ATOM 1943 C CA . MET A 1 242 ? -5.845 -1.544 10.920 1.00 94.88 242 MET A CA 1
ATOM 1944 C C . MET A 1 242 ? -4.554 -1.875 11.678 1.00 94.88 242 MET A C 1
ATOM 1946 O O . MET A 1 242 ? -3.486 -1.611 11.134 1.00 94.88 242 MET A O 1
ATOM 1950 N N . LEU A 1 243 ? -4.637 -2.453 12.885 1.00 96.50 243 LEU A N 1
ATOM 1951 C CA . LEU A 1 243 ? -3.468 -2.829 13.691 1.00 96.50 243 LEU A CA 1
ATOM 1952 C C . LEU A 1 243 ? -2.579 -3.851 12.967 1.00 96.50 243 LEU A C 1
ATOM 1954 O O . LEU A 1 243 ? -1.379 -3.618 12.840 1.00 96.50 243 LEU A O 1
ATOM 1958 N N . ILE A 1 244 ? -3.160 -4.915 12.401 1.00 95.62 244 ILE A N 1
ATOM 1959 C CA . ILE A 1 244 ? -2.416 -5.926 11.622 1.00 95.62 244 ILE A CA 1
ATOM 1960 C C . ILE A 1 244 ? -1.659 -5.276 10.463 1.00 95.62 244 ILE A C 1
ATOM 1962 O O . ILE A 1 244 ? -0.489 -5.573 10.230 1.00 95.62 244 ILE A O 1
ATOM 1966 N N . ARG A 1 245 ? -2.295 -4.341 9.750 1.00 91.12 245 ARG A N 1
ATOM 1967 C CA . ARG A 1 245 ? -1.661 -3.626 8.636 1.00 91.12 245 ARG A CA 1
ATOM 1968 C C . ARG A 1 245 ? -0.428 -2.821 9.067 1.00 91.12 245 ARG A C 1
ATOM 1970 O O . ARG A 1 245 ? 0.443 -2.584 8.235 1.00 91.12 245 ARG A O 1
ATOM 1977 N N . MET A 1 246 ? -0.320 -2.402 10.331 1.00 91.31 246 MET A N 1
ATOM 1978 C CA . MET A 1 246 ? 0.830 -1.616 10.810 1.00 91.31 246 MET A CA 1
ATOM 1979 C C . MET A 1 246 ? 2.126 -2.428 10.860 1.00 91.31 246 MET A C 1
ATOM 1981 O O . MET A 1 246 ? 3.196 -1.844 10.729 1.00 91.31 246 MET A O 1
ATOM 1985 N N . ILE A 1 247 ? 2.043 -3.761 10.921 1.00 93.38 247 ILE A N 1
ATOM 1986 C CA . ILE A 1 247 ? 3.202 -4.665 10.811 1.00 93.38 247 ILE A CA 1
ATOM 1987 C C . ILE A 1 247 ? 3.977 -4.399 9.511 1.00 93.38 247 ILE A C 1
ATOM 1989 O O . ILE A 1 247 ? 5.203 -4.400 9.499 1.00 93.38 247 ILE A O 1
ATOM 1993 N N . ILE A 1 248 ? 3.265 -4.084 8.426 1.00 90.81 248 ILE A N 1
ATOM 1994 C CA . ILE A 1 248 ? 3.856 -3.801 7.111 1.00 90.81 248 ILE A CA 1
ATOM 1995 C C . ILE A 1 248 ? 4.664 -2.502 7.137 1.00 90.81 248 ILE A C 1
ATOM 1997 O O . ILE A 1 248 ? 5.718 -2.416 6.518 1.00 90.81 248 ILE A O 1
ATOM 2001 N N . VAL A 1 249 ? 4.190 -1.494 7.873 1.00 89.62 249 VAL A N 1
ATOM 2002 C CA . VAL A 1 249 ? 4.894 -0.210 8.018 1.00 89.62 249 VAL A CA 1
ATOM 2003 C C . VAL A 1 249 ? 6.215 -0.403 8.765 1.00 89.62 249 VAL A C 1
ATOM 2005 O O . VAL A 1 249 ? 7.213 0.228 8.430 1.00 89.62 249 VAL A O 1
ATOM 2008 N N . LEU A 1 250 ? 6.236 -1.313 9.739 1.00 92.25 250 LEU A N 1
ATOM 2009 C CA . LEU A 1 250 ? 7.402 -1.604 10.571 1.00 92.25 250 LEU A CA 1
ATOM 2010 C C . LEU A 1 250 ? 8.475 -2.446 9.863 1.00 92.25 250 LEU A C 1
ATOM 2012 O O . LEU A 1 250 ? 9.562 -2.605 10.405 1.00 92.25 250 LEU A O 1
ATOM 2016 N N . LEU A 1 251 ? 8.239 -2.925 8.635 1.00 90.69 251 LEU A N 1
ATOM 2017 C CA . LEU A 1 251 ? 9.268 -3.615 7.841 1.00 90.69 251 LEU A CA 1
ATOM 2018 C C . LEU A 1 251 ? 10.489 -2.726 7.528 1.00 90.69 251 LEU A C 1
ATOM 2020 O O . LEU A 1 251 ? 11.549 -3.255 7.208 1.00 90.69 251 LEU A O 1
ATOM 2024 N N . ILE A 1 252 ? 10.370 -1.394 7.655 1.00 86.69 252 ILE A N 1
ATOM 2025 C CA . ILE A 1 252 ? 11.506 -0.452 7.556 1.00 86.69 252 ILE A CA 1
ATOM 2026 C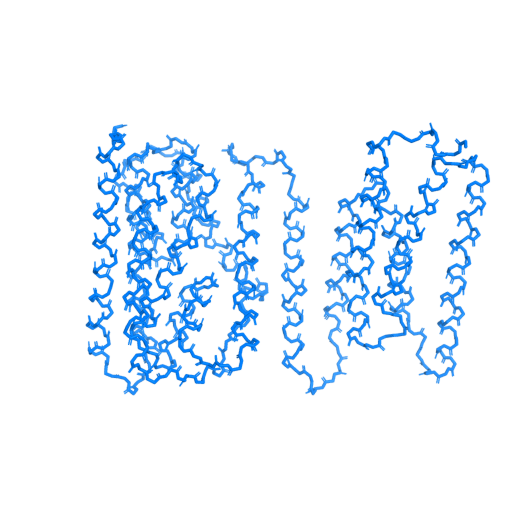 C . ILE A 1 252 ? 12.519 -0.690 8.683 1.00 86.69 252 ILE A C 1
ATOM 2028 O O . ILE A 1 252 ? 13.712 -0.456 8.502 1.00 86.69 252 ILE A O 1
ATOM 2032 N N . THR A 1 253 ? 12.051 -1.147 9.845 1.00 90.81 253 THR A N 1
ATOM 2033 C CA . THR A 1 253 ? 12.842 -1.301 11.067 1.00 90.81 253 THR A CA 1
ATOM 2034 C C . THR A 1 253 ? 12.669 -2.708 11.652 1.00 90.81 253 THR A C 1
ATOM 2036 O O . THR A 1 253 ? 11.927 -2.893 12.619 1.00 90.81 253 THR A O 1
ATOM 2039 N N . PRO A 1 254 ? 13.377 -3.726 11.112 1.00 92.06 254 PRO A N 1
ATOM 2040 C CA . PRO A 1 254 ? 13.226 -5.126 11.528 1.00 92.06 254 PRO A CA 1
ATOM 2041 C C . PRO A 1 254 ? 13.412 -5.376 13.031 1.00 92.06 254 PRO A C 1
ATOM 2043 O O . PRO A 1 254 ? 12.750 -6.240 13.601 1.00 92.06 254 PRO A O 1
ATOM 2046 N N . THR A 1 255 ? 14.279 -4.605 13.688 1.00 93.44 255 THR A N 1
ATOM 2047 C CA . THR A 1 255 ? 14.505 -4.678 15.139 1.00 93.44 255 THR A CA 1
ATOM 2048 C C . THR A 1 255 ? 13.276 -4.227 15.929 1.00 93.44 255 THR A C 1
ATOM 2050 O O . THR A 1 255 ? 12.775 -4.980 16.760 1.00 93.44 255 THR A O 1
ATOM 2053 N N . LEU A 1 256 ? 12.718 -3.050 15.620 1.00 95.38 256 LEU A N 1
ATOM 2054 C CA . LEU A 1 256 ? 11.474 -2.571 16.236 1.00 95.38 256 LEU A CA 1
ATOM 2055 C C . LEU A 1 256 ? 10.293 -3.497 15.917 1.00 95.38 256 LEU A C 1
ATOM 2057 O O . LEU A 1 256 ? 9.465 -3.759 16.788 1.00 95.38 256 LEU A O 1
ATOM 2061 N N . LEU A 1 257 ? 10.227 -4.018 14.688 1.00 95.94 257 LEU A N 1
ATOM 2062 C CA . LEU A 1 257 ? 9.234 -5.011 14.285 1.00 95.94 257 LEU A CA 1
ATOM 2063 C C . LEU A 1 257 ? 9.286 -6.250 15.191 1.00 95.94 257 LEU A C 1
ATOM 2065 O O . LEU A 1 257 ? 8.236 -6.692 15.652 1.00 95.94 257 LEU A O 1
ATOM 2069 N N . GLY A 1 258 ? 10.480 -6.772 15.490 1.00 95.69 258 GLY A N 1
ATOM 2070 C CA . GLY A 1 258 ? 10.661 -7.925 16.378 1.00 95.69 258 GLY A CA 1
ATOM 2071 C C . GLY A 1 258 ? 9.975 -7.753 17.736 1.00 95.69 258 GLY A C 1
ATOM 2072 O O . GLY A 1 258 ? 9.294 -8.666 18.200 1.00 95.69 258 GLY A O 1
ATOM 2073 N N . TYR A 1 259 ? 10.064 -6.559 18.326 1.00 95.56 259 TYR A N 1
ATOM 2074 C CA . TYR A 1 259 ? 9.384 -6.243 19.584 1.00 95.56 259 TYR A CA 1
ATOM 2075 C C . TYR A 1 259 ? 7.889 -5.946 19.393 1.00 95.56 259 TYR A C 1
ATOM 2077 O O . TYR A 1 259 ? 7.057 -6.372 20.188 1.00 95.56 259 TYR A O 1
ATOM 2085 N N . ALA A 1 260 ? 7.515 -5.240 18.326 1.00 96.75 260 ALA A N 1
ATOM 2086 C CA . ALA A 1 260 ? 6.145 -4.776 18.109 1.00 96.75 260 ALA A CA 1
ATOM 2087 C C . ALA A 1 260 ? 5.167 -5.863 17.630 1.00 96.75 260 ALA A C 1
ATOM 2089 O O . ALA A 1 260 ? 3.955 -5.720 17.818 1.00 96.75 260 ALA A O 1
ATOM 2090 N N . VAL A 1 261 ? 5.655 -6.950 17.023 1.00 96.69 261 VAL A N 1
ATOM 2091 C CA . VAL A 1 261 ? 4.803 -8.032 16.498 1.00 96.69 261 VAL A CA 1
ATOM 2092 C C . VAL A 1 261 ? 3.954 -8.662 17.598 1.00 96.69 261 VAL A C 1
ATOM 2094 O O . VAL A 1 261 ? 2.758 -8.865 17.387 1.00 96.69 261 VAL A O 1
ATOM 2097 N N . TYR A 1 262 ? 4.534 -8.941 18.770 1.00 96.75 262 TYR A N 1
ATOM 2098 C CA . TYR A 1 262 ? 3.800 -9.589 19.856 1.00 96.75 262 TYR A CA 1
ATOM 2099 C C . TYR A 1 262 ? 2.636 -8.720 20.377 1.00 96.75 262 TYR A C 1
ATOM 2101 O O . TYR A 1 262 ? 1.499 -9.204 20.329 1.00 96.75 262 TYR A O 1
ATOM 2109 N N . PRO A 1 263 ? 2.828 -7.443 20.776 1.00 97.25 263 PRO A N 1
ATOM 2110 C CA . PRO A 1 263 ? 1.720 -6.579 21.191 1.00 97.25 263 PRO A CA 1
ATOM 2111 C C . PRO A 1 263 ? 0.648 -6.382 20.117 1.00 97.25 263 PRO A C 1
ATOM 2113 O O . PRO A 1 263 ? -0.550 -6.451 20.404 1.00 97.25 263 PRO A O 1
ATOM 2116 N N . ILE A 1 264 ? 1.058 -6.176 18.859 1.00 97.75 264 ILE A N 1
ATOM 2117 C CA . ILE A 1 264 ? 0.119 -5.930 17.759 1.00 97.75 264 ILE A CA 1
ATOM 2118 C C . ILE A 1 264 ? -0.717 -7.177 17.468 1.00 97.75 264 ILE A C 1
ATOM 2120 O O . ILE A 1 264 ? -1.944 -7.079 17.389 1.00 97.75 264 ILE A O 1
ATOM 2124 N N . LEU A 1 265 ? -0.091 -8.348 17.307 1.00 97.44 265 LEU A N 1
ATOM 2125 C CA . LEU A 1 265 ? -0.808 -9.570 16.943 1.00 97.44 265 LEU A CA 1
ATOM 2126 C C . LEU A 1 265 ? -1.698 -10.073 18.071 1.00 97.44 265 LEU A C 1
ATOM 2128 O O . LEU A 1 265 ? -2.840 -10.431 17.805 1.00 97.44 265 LEU A O 1
ATOM 2132 N N . THR A 1 266 ? -1.223 -10.072 19.317 1.00 97.50 266 THR A N 1
ATOM 2133 C CA . THR A 1 266 ? -2.037 -10.516 20.461 1.00 97.50 266 THR A CA 1
ATOM 2134 C C . THR A 1 266 ? -3.292 -9.659 20.610 1.00 97.50 266 THR A C 1
ATOM 2136 O O . THR A 1 266 ? -4.402 -10.195 20.637 1.00 97.50 266 THR A O 1
ATOM 2139 N N . THR A 1 267 ? -3.136 -8.332 20.590 1.00 97.81 267 THR A N 1
ATOM 2140 C CA . THR A 1 267 ? -4.257 -7.383 20.607 1.00 97.81 267 THR A CA 1
ATOM 2141 C C . THR A 1 267 ? -5.216 -7.634 19.445 1.00 97.81 267 THR A C 1
ATOM 2143 O O . THR A 1 267 ? -6.423 -7.776 19.653 1.00 97.81 267 THR A O 1
ATOM 2146 N N . SER A 1 268 ? -4.675 -7.753 18.229 1.00 97.31 268 SER A N 1
ATOM 2147 C CA . SER A 1 268 ? -5.475 -7.916 17.014 1.00 97.31 268 SER A CA 1
ATOM 2148 C C . SER A 1 268 ? -6.243 -9.234 16.993 1.00 97.31 268 SER A C 1
ATOM 2150 O O . SER A 1 268 ? -7.419 -9.245 16.648 1.00 97.31 268 SER A O 1
ATOM 2152 N N . ILE A 1 269 ? -5.617 -10.347 17.383 1.00 97.50 269 ILE A N 1
ATOM 2153 C CA . ILE A 1 269 ? -6.238 -11.678 17.391 1.00 97.50 269 ILE A CA 1
ATOM 2154 C C . ILE A 1 269 ? -7.363 -11.732 18.426 1.00 97.50 269 ILE A C 1
ATOM 2156 O O . ILE A 1 269 ? -8.470 -12.161 18.096 1.00 97.50 269 ILE A O 1
ATOM 2160 N N . ILE A 1 270 ? -7.124 -11.247 19.650 1.00 97.00 270 ILE A N 1
ATOM 2161 C CA . ILE A 1 270 ? -8.150 -11.225 20.703 1.00 97.00 270 ILE A CA 1
ATOM 2162 C C . ILE A 1 270 ? -9.334 -10.351 20.268 1.00 97.00 270 ILE A C 1
ATOM 2164 O O . ILE A 1 270 ? -10.489 -10.776 20.364 1.00 97.00 270 ILE A O 1
ATOM 2168 N N . GLY A 1 271 ? -9.065 -9.160 19.725 1.00 96.19 271 GLY A N 1
ATOM 2169 C CA . GLY A 1 271 ? -10.105 -8.274 19.207 1.00 96.19 271 GLY A CA 1
ATOM 2170 C C . GLY A 1 271 ? -10.850 -8.852 17.996 1.00 96.19 271 GLY A C 1
ATOM 2171 O O . GLY A 1 271 ? -12.062 -8.663 17.870 1.00 96.19 271 GLY A O 1
ATOM 2172 N N . LEU A 1 272 ? -10.169 -9.583 17.106 1.00 95.19 272 LEU A N 1
ATOM 2173 C CA . LEU A 1 272 ? -10.789 -10.232 15.945 1.00 95.19 272 LEU A CA 1
ATOM 2174 C C . LEU A 1 272 ? -11.745 -11.335 16.388 1.00 95.19 272 LEU A C 1
ATOM 2176 O O . LEU A 1 272 ? -12.886 -11.372 15.931 1.00 95.19 272 LEU A O 1
ATOM 2180 N N . ILE A 1 273 ? -11.313 -12.191 17.316 1.00 95.12 273 ILE A N 1
ATOM 2181 C CA . ILE A 1 273 ? -12.158 -13.244 17.885 1.00 95.12 273 ILE A CA 1
ATOM 2182 C C . ILE A 1 273 ? -13.362 -12.608 18.591 1.00 95.12 273 ILE A C 1
ATOM 2184 O O . ILE A 1 273 ? -14.504 -12.977 18.315 1.00 95.12 273 ILE A O 1
ATOM 2188 N N . GLY A 1 274 ? -13.133 -11.606 19.444 1.00 94.25 274 GLY A N 1
ATOM 2189 C CA . GLY A 1 274 ? -14.196 -10.906 20.167 1.00 94.25 274 GLY A CA 1
ATOM 2190 C C . GLY A 1 274 ? -15.221 -10.251 19.237 1.00 94.25 274 GLY A C 1
ATOM 2191 O O . GLY A 1 274 ? -16.426 -10.463 19.386 1.00 94.25 274 GLY A O 1
ATOM 2192 N N . SER A 1 275 ? -14.757 -9.503 18.235 1.00 92.88 275 SER A N 1
ATOM 2193 C CA . SER A 1 275 ? -15.634 -8.851 17.257 1.00 92.88 275 SER A CA 1
ATOM 2194 C C . SER A 1 275 ? -16.414 -9.864 16.412 1.00 92.88 275 SER A C 1
ATOM 2196 O O . SER A 1 275 ? -17.623 -9.698 16.238 1.00 92.88 275 SER A O 1
ATOM 2198 N N . PHE A 1 276 ? -15.781 -10.955 15.968 1.00 89.62 276 PHE A N 1
ATOM 2199 C CA . PHE A 1 276 ? -16.440 -12.029 15.222 1.00 89.62 276 PHE A CA 1
ATOM 2200 C C . PHE A 1 276 ? -17.541 -12.723 16.036 1.00 89.62 276 PHE A C 1
ATOM 2202 O O . PHE A 1 276 ? -18.665 -12.889 15.555 1.00 89.62 276 PHE A O 1
ATOM 2209 N N . LEU A 1 277 ? -17.259 -13.079 17.295 1.00 91.81 277 LEU A N 1
ATOM 2210 C CA . LEU A 1 277 ? -18.217 -13.755 18.178 1.00 91.81 277 LEU A CA 1
ATOM 2211 C C . LEU A 1 277 ? -19.474 -12.920 18.460 1.00 91.81 277 LEU A C 1
ATOM 2213 O O . LEU A 1 277 ? -20.534 -13.498 18.730 1.00 91.81 277 LEU A O 1
ATOM 2217 N N . ILE A 1 278 ? -19.363 -11.590 18.391 1.00 90.38 278 ILE A N 1
ATOM 2218 C CA . ILE A 1 278 ? -20.481 -10.650 18.535 1.00 90.38 278 ILE A CA 1
ATOM 2219 C C . ILE A 1 278 ? -21.212 -10.461 17.201 1.00 90.38 278 ILE A C 1
ATOM 2221 O O . ILE A 1 278 ? -22.443 -10.475 17.172 1.00 90.38 278 ILE A O 1
ATOM 2225 N N . LEU A 1 279 ? -20.477 -10.296 16.097 1.00 86.94 279 LEU A N 1
ATOM 2226 C CA . LEU A 1 279 ? -21.056 -10.049 14.773 1.00 86.94 279 LEU A CA 1
ATOM 2227 C C . LEU A 1 279 ? -21.836 -11.245 14.229 1.00 86.94 279 LEU A C 1
ATOM 2229 O O . LEU A 1 279 ? -22.876 -11.034 13.614 1.00 86.94 279 LEU A O 1
ATOM 2233 N N . ARG A 1 280 ? -21.418 -12.485 14.523 1.00 82.06 280 ARG A N 1
ATOM 2234 C CA . ARG A 1 280 ? -22.138 -13.700 14.090 1.00 82.06 280 ARG A CA 1
ATOM 2235 C C . ARG A 1 280 ? -23.593 -13.777 14.577 1.00 82.06 280 ARG A C 1
ATOM 2237 O O . ARG A 1 280 ? -24.356 -14.580 14.062 1.00 82.06 280 ARG A O 1
ATOM 2244 N N . LYS A 1 281 ? -23.959 -12.995 15.601 1.00 72.56 281 LYS A N 1
ATOM 2245 C CA . LYS A 1 281 ? -25.304 -12.965 16.201 1.00 72.56 281 LYS A CA 1
ATOM 2246 C C . LYS A 1 281 ? -26.173 -11.799 15.712 1.00 72.56 281 LYS A C 1
ATOM 2248 O O . LYS A 1 281 ? -27.300 -11.668 16.176 1.00 72.56 281 LYS A O 1
ATOM 2253 N N . LYS A 1 282 ? -25.656 -10.912 14.856 1.00 68.25 282 LYS A N 1
ATOM 2254 C CA . LYS A 1 282 ? -26.371 -9.718 14.374 1.00 68.25 282 LYS A CA 1
ATOM 2255 C C . LYS A 1 282 ? -26.761 -9.901 12.912 1.00 68.25 282 LYS A C 1
ATOM 2257 O O . LYS A 1 282 ? -26.003 -10.512 12.168 1.00 68.25 282 LYS A O 1
ATOM 2262 N N . GLU A 1 283 ? -27.907 -9.353 12.500 1.00 58.78 283 GLU A N 1
ATOM 2263 C CA . GLU A 1 283 ? -28.269 -9.295 11.079 1.00 58.78 283 GLU A CA 1
ATOM 2264 C C . GLU A 1 283 ? -27.153 -8.601 10.290 1.00 58.78 283 GLU A C 1
ATOM 2266 O O . GLU A 1 283 ? -26.682 -7.516 10.643 1.00 58.78 283 GLU A O 1
ATOM 2271 N N . THR A 1 284 ? -26.667 -9.300 9.269 1.00 59.50 284 THR A N 1
ATOM 2272 C CA . THR A 1 284 ? -25.361 -9.055 8.652 1.00 59.50 284 THR A CA 1
ATOM 2273 C C . THR A 1 284 ? -25.432 -8.261 7.360 1.00 59.50 284 THR A C 1
ATOM 2275 O O . THR A 1 284 ? -24.382 -7.883 6.848 1.00 59.50 284 THR A O 1
ATOM 2278 N N . GLN A 1 285 ? -26.621 -8.009 6.816 1.00 60.66 285 GLN A N 1
ATOM 2279 C CA . GLN A 1 285 ? -26.758 -7.435 5.484 1.00 60.66 285 GLN A CA 1
ATOM 2280 C C . GLN A 1 285 ? -26.938 -5.921 5.556 1.00 60.66 285 GLN A C 1
ATOM 2282 O O . GLN A 1 285 ? -27.991 -5.424 5.944 1.00 60.66 285 GLN A O 1
ATOM 2287 N N . LEU A 1 286 ? -25.906 -5.187 5.139 1.00 65.38 286 LEU A N 1
ATOM 2288 C CA . LEU A 1 286 ? -26.013 -3.758 4.866 1.00 65.38 286 LEU A CA 1
ATOM 2289 C C . LEU A 1 286 ? -25.867 -3.502 3.378 1.00 65.38 286 LEU A C 1
ATOM 2291 O O . LEU A 1 286 ? -24.895 -3.911 2.746 1.00 65.38 286 LEU A O 1
ATOM 2295 N N . THR A 1 287 ? -26.796 -2.754 2.800 1.00 56.31 287 THR A N 1
ATOM 2296 C CA . THR A 1 287 ? -26.614 -2.226 1.454 1.00 56.31 287 THR A CA 1
ATOM 2297 C C . THR A 1 287 ? -25.724 -0.990 1.511 1.00 56.31 287 THR A C 1
ATOM 2299 O O . THR A 1 287 ? -26.214 0.129 1.606 1.00 56.31 287 THR A O 1
ATOM 2302 N N . LEU A 1 288 ? -24.405 -1.180 1.410 1.00 57.50 288 LEU A N 1
ATOM 2303 C CA . LEU A 1 288 ? -23.508 -0.074 1.070 1.00 57.50 288 LEU A CA 1
ATOM 2304 C C . LEU A 1 288 ? -23.822 0.368 -0.364 1.00 57.50 288 LEU A C 1
ATOM 2306 O O . LEU A 1 288 ? -23.440 -0.293 -1.331 1.00 57.50 288 LEU A O 1
ATOM 2310 N N . GLU A 1 289 ? -24.563 1.463 -0.517 1.00 53.50 289 GLU A N 1
ATOM 2311 C CA . GLU A 1 289 ? -24.885 2.019 -1.837 1.00 53.50 289 GLU A CA 1
ATOM 2312 C C . GLU A 1 289 ? -23.672 2.697 -2.493 1.00 53.50 289 GLU A C 1
ATOM 2314 O O . GLU A 1 289 ? -23.637 2.856 -3.715 1.00 53.50 289 GLU A O 1
ATOM 2319 N N . LYS A 1 290 ? -22.653 3.084 -1.712 1.00 54.81 290 LYS A N 1
ATOM 2320 C CA . LYS A 1 290 ? -21.517 3.884 -2.193 1.00 54.81 290 LYS A CA 1
ATOM 2321 C C . LYS A 1 290 ? -20.198 3.509 -1.509 1.00 54.81 290 LYS A C 1
ATOM 2323 O O . LYS A 1 290 ? -19.698 4.277 -0.701 1.00 54.81 290 LYS A O 1
ATOM 2328 N N . ILE A 1 291 ? -19.587 2.383 -1.885 1.00 55.09 291 ILE A N 1
ATOM 2329 C CA . ILE A 1 291 ? -18.153 2.181 -1.602 1.00 55.09 291 ILE A CA 1
ATOM 2330 C C . ILE A 1 291 ? -17.383 3.073 -2.580 1.00 55.09 291 ILE A C 1
ATOM 2332 O O . ILE A 1 291 ? -17.387 2.815 -3.790 1.00 55.09 291 ILE A O 1
ATOM 2336 N N . LYS A 1 292 ? -16.782 4.164 -2.093 1.00 56.62 292 LYS A N 1
ATOM 2337 C CA . LYS A 1 292 ? -15.969 5.049 -2.945 1.00 56.62 292 LYS A CA 1
ATOM 2338 C C . LYS A 1 292 ? -14.726 4.303 -3.412 1.00 56.62 292 LYS A C 1
ATOM 2340 O O . LYS A 1 292 ? -14.093 3.627 -2.613 1.00 56.62 292 LYS A O 1
ATOM 2345 N N . ASN A 1 293 ? -14.340 4.476 -4.679 1.00 57.28 293 ASN A N 1
ATOM 2346 C CA . ASN A 1 293 ? -13.125 3.865 -5.215 1.00 57.28 293 ASN A CA 1
ATOM 2347 C C . ASN A 1 293 ? -11.872 4.437 -4.505 1.00 57.28 293 ASN A C 1
ATOM 2349 O O . ASN A 1 293 ? -11.507 5.592 -4.755 1.00 57.28 293 ASN A O 1
ATOM 2353 N N . PRO A 1 294 ? -11.180 3.655 -3.653 1.00 54.94 294 PRO A N 1
ATOM 2354 C CA . PRO A 1 294 ? -10.022 4.114 -2.898 1.00 54.94 294 PRO A CA 1
ATOM 2355 C C . PRO A 1 294 ? -8.758 4.231 -3.756 1.00 54.94 294 PRO A C 1
ATOM 2357 O O . PRO A 1 294 ? -7.719 4.651 -3.234 1.00 54.94 294 PRO A O 1
ATOM 2360 N N . LEU A 1 295 ? -8.857 3.849 -5.033 1.00 56.91 295 LEU A N 1
ATOM 2361 C CA . LEU A 1 295 ? -7.790 3.797 -6.030 1.00 56.91 295 LEU A CA 1
ATOM 2362 C C . LEU A 1 295 ? -7.768 5.003 -6.949 1.00 56.91 295 LEU A C 1
ATOM 2364 O O . LEU A 1 295 ? -6.889 5.088 -7.796 1.00 56.91 295 LEU A O 1
ATOM 2368 N N . SER A 1 296 ? -8.707 5.937 -6.777 1.00 65.12 296 SER A N 1
ATOM 2369 C CA . SER A 1 296 ? -8.565 7.227 -7.438 1.00 65.12 296 SER A CA 1
ATOM 2370 C C . SER A 1 296 ? -7.227 7.853 -7.040 1.00 65.12 296 SER A C 1
ATOM 2372 O O . SER A 1 296 ? -6.849 7.802 -5.861 1.00 65.12 296 SER A O 1
ATOM 2374 N N . ILE A 1 297 ? -6.543 8.492 -7.991 1.00 65.56 297 ILE A N 1
ATOM 2375 C CA . ILE A 1 297 ? -5.307 9.250 -7.729 1.00 65.56 297 ILE A CA 1
ATOM 2376 C C . ILE A 1 297 ? -5.480 10.157 -6.503 1.00 65.56 297 ILE A C 1
ATOM 2378 O O . ILE A 1 297 ? -4.617 10.200 -5.633 1.00 65.56 297 ILE A O 1
ATOM 2382 N N . LYS A 1 298 ? -6.640 10.813 -6.364 1.00 70.19 298 LYS A N 1
ATOM 2383 C CA . LYS A 1 298 ? -6.959 11.659 -5.205 1.00 70.19 298 LYS A CA 1
ATOM 2384 C C . LYS A 1 298 ? -6.888 10.890 -3.879 1.00 70.19 298 LYS A C 1
ATOM 2386 O O . LYS A 1 298 ? -6.258 11.357 -2.935 1.00 70.19 298 LYS A O 1
ATOM 2391 N N . SER A 1 299 ? -7.521 9.721 -3.789 1.00 69.88 299 SER A N 1
ATOM 2392 C CA . SER A 1 299 ? -7.506 8.888 -2.580 1.00 69.88 299 SER A CA 1
ATOM 2393 C C . SER A 1 299 ? -6.131 8.285 -2.289 1.00 69.88 299 SER A C 1
ATOM 2395 O O . SER A 1 299 ? -5.795 8.096 -1.119 1.00 69.88 299 SER A O 1
ATOM 2397 N N . ALA A 1 300 ? -5.346 7.967 -3.319 1.00 70.06 300 ALA A N 1
ATOM 2398 C CA . ALA A 1 300 ? -3.968 7.507 -3.167 1.00 70.06 300 ALA A CA 1
ATOM 2399 C C . ALA A 1 300 ? -3.044 8.638 -2.689 1.00 70.06 300 ALA A C 1
ATOM 2401 O O . ALA A 1 300 ? -2.260 8.418 -1.772 1.00 70.06 300 ALA A O 1
ATOM 2402 N N . LEU A 1 301 ? -3.192 9.853 -3.229 1.00 73.44 301 LEU A N 1
ATOM 2403 C CA . LEU A 1 301 ? -2.419 11.036 -2.839 1.00 73.44 301 LEU A CA 1
ATOM 2404 C C . LEU A 1 301 ? -2.730 11.506 -1.419 1.00 73.44 301 LEU A C 1
ATOM 2406 O O . LEU A 1 301 ? -1.803 11.812 -0.681 1.00 73.44 301 LEU A O 1
ATOM 2410 N N . ILE A 1 302 ? -4.003 11.536 -1.005 1.00 76.06 302 ILE A N 1
ATOM 2411 C CA . ILE A 1 302 ? -4.361 11.864 0.388 1.00 76.06 302 ILE A CA 1
ATOM 2412 C C . ILE A 1 302 ? -3.712 10.852 1.334 1.00 76.06 302 ILE A C 1
ATOM 2414 O O . ILE A 1 302 ? -3.096 11.229 2.328 1.00 76.06 302 ILE A O 1
ATOM 2418 N N . PHE A 1 303 ? -3.806 9.566 0.992 1.00 75.81 303 PHE A N 1
ATOM 2419 C CA . PHE A 1 303 ? -3.189 8.504 1.772 1.00 75.81 303 PHE A CA 1
ATOM 2420 C C . PHE A 1 303 ? -1.660 8.669 1.827 1.00 75.81 303 PHE A C 1
ATOM 2422 O O . PHE A 1 303 ? -1.108 8.722 2.921 1.00 75.81 303 PHE A O 1
ATOM 2429 N N . ALA A 1 304 ? -0.989 8.870 0.687 1.00 76.94 304 ALA A N 1
ATOM 2430 C CA . ALA A 1 304 ? 0.447 9.164 0.608 1.00 76.94 304 ALA A CA 1
ATOM 2431 C C . ALA A 1 304 ? 0.839 10.378 1.457 1.00 76.94 304 ALA A C 1
ATOM 2433 O O . ALA A 1 304 ? 1.794 10.316 2.224 1.00 76.94 304 ALA A O 1
ATOM 2434 N N . GLY A 1 305 ? 0.063 11.459 1.360 1.00 81.69 305 GLY A N 1
ATOM 2435 C CA . GLY A 1 305 ? 0.279 12.699 2.093 1.00 81.69 305 GLY A CA 1
ATOM 2436 C C . GLY A 1 305 ? 0.296 12.486 3.602 1.00 81.69 305 GLY A C 1
ATOM 2437 O O . GLY A 1 305 ? 1.160 13.035 4.276 1.00 81.69 305 GLY A O 1
ATOM 2438 N N . THR A 1 306 ? -0.582 11.630 4.142 1.00 82.44 306 THR A N 1
ATOM 2439 C CA . THR A 1 306 ? -0.564 11.328 5.587 1.00 82.44 306 THR A CA 1
ATOM 2440 C C . THR A 1 306 ? 0.732 10.649 6.036 1.00 82.44 306 THR A C 1
ATOM 2442 O O . THR A 1 306 ? 1.284 11.017 7.068 1.00 82.44 306 THR A O 1
ATOM 2445 N N . TYR A 1 307 ? 1.266 9.710 5.251 1.00 85.19 307 TYR A N 1
ATOM 2446 C CA . TYR A 1 307 ? 2.546 9.059 5.551 1.00 85.19 307 TYR A CA 1
ATOM 2447 C C . TYR A 1 307 ? 3.718 10.027 5.360 1.00 85.19 307 TYR A C 1
ATOM 2449 O O . TYR A 1 307 ? 4.624 10.076 6.190 1.00 85.19 307 TYR A O 1
ATOM 2457 N N . LEU A 1 308 ? 3.667 10.850 4.309 1.00 85.62 308 LEU A N 1
ATOM 2458 C CA . LEU A 1 308 ? 4.672 11.871 4.037 1.00 85.62 308 LEU A CA 1
ATOM 2459 C C . LEU A 1 308 ? 4.780 12.865 5.195 1.00 85.62 308 LEU A C 1
ATOM 2461 O O . LEU A 1 308 ? 5.891 13.216 5.565 1.00 85.62 308 LEU A O 1
ATOM 2465 N N . ILE A 1 309 ? 3.663 13.255 5.819 1.00 85.56 309 ILE A N 1
ATOM 2466 C CA . ILE A 1 309 ? 3.677 14.092 7.028 1.00 85.56 309 ILE A CA 1
ATOM 2467 C C . ILE A 1 309 ? 4.476 13.420 8.150 1.00 85.56 309 ILE A C 1
ATOM 2469 O O . ILE A 1 309 ? 5.337 14.067 8.738 1.00 85.56 309 ILE A O 1
ATOM 2473 N N . GLY A 1 310 ? 4.243 12.132 8.425 1.00 85.06 310 GLY A N 1
ATOM 2474 C CA . GLY A 1 310 ? 5.004 11.396 9.443 1.00 85.06 310 GLY A CA 1
ATOM 2475 C C . GLY A 1 310 ? 6.506 11.369 9.142 1.00 85.06 310 GLY A C 1
ATOM 2476 O O . GLY A 1 310 ? 7.324 11.655 10.013 1.00 85.06 310 GLY A O 1
ATOM 2477 N N . LEU A 1 311 ? 6.873 11.118 7.886 1.00 86.94 311 LEU A N 1
ATOM 2478 C CA . LEU A 1 311 ? 8.268 11.138 7.448 1.00 86.94 311 LEU A CA 1
ATOM 2479 C C . LEU A 1 311 ? 8.900 12.531 7.569 1.00 86.94 311 LEU A C 1
ATOM 2481 O O . LEU A 1 311 ? 9.957 12.672 8.181 1.00 86.94 311 LEU A O 1
ATOM 2485 N N . VAL A 1 312 ? 8.254 13.564 7.027 1.00 88.12 312 VAL A N 1
ATOM 2486 C CA . VAL A 1 312 ? 8.767 14.941 7.048 1.00 88.12 312 VAL A CA 1
ATOM 2487 C C . VAL A 1 312 ? 8.901 15.439 8.478 1.00 88.12 312 VAL A C 1
ATOM 2489 O O . VAL A 1 312 ? 9.927 16.024 8.802 1.00 88.12 312 VAL A O 1
ATOM 2492 N N . LEU A 1 313 ? 7.933 15.156 9.353 1.00 87.56 313 LEU A N 1
ATOM 2493 C CA . LEU A 1 313 ? 8.046 15.504 10.767 1.00 87.56 313 LEU A CA 1
ATOM 2494 C C . LEU A 1 313 ? 9.252 14.818 11.408 1.00 87.56 313 LEU A C 1
ATOM 2496 O O . LEU A 1 313 ? 10.023 15.496 12.071 1.00 87.56 313 LEU A O 1
ATOM 2500 N N . SER A 1 314 ? 9.494 13.526 11.164 1.00 86.75 314 SER A N 1
ATOM 2501 C CA . SER A 1 314 ? 10.691 12.867 11.720 1.00 86.75 314 SER A CA 1
ATOM 2502 C C . SER A 1 314 ? 12.002 13.511 11.254 1.00 86.75 314 SER A C 1
ATOM 2504 O O . SER A 1 314 ? 12.932 13.651 12.042 1.00 86.75 314 SER A O 1
ATOM 2506 N N . ILE A 1 315 ? 12.057 13.970 10.000 1.00 87.00 315 ILE A N 1
ATOM 2507 C CA . ILE A 1 315 ? 13.226 14.658 9.440 1.00 87.00 315 ILE A CA 1
ATOM 2508 C C . ILE A 1 315 ? 13.379 16.047 10.057 1.00 87.00 315 ILE A C 1
ATOM 2510 O O . ILE A 1 315 ? 14.457 16.390 10.527 1.00 87.00 315 ILE A O 1
ATOM 2514 N N . VAL A 1 316 ? 12.312 16.847 10.084 1.00 88.19 316 VAL A N 1
ATOM 2515 C CA . VAL A 1 316 ? 12.348 18.206 10.642 1.00 88.19 316 VAL A CA 1
ATOM 2516 C C . VAL A 1 316 ? 12.746 18.158 12.113 1.00 88.19 316 VAL A C 1
ATOM 2518 O O . VAL A 1 316 ? 13.597 18.929 12.539 1.00 88.19 316 VAL A O 1
ATOM 2521 N N . LEU A 1 317 ? 12.187 17.218 12.876 1.00 87.56 317 LEU A N 1
ATOM 2522 C CA . LEU A 1 317 ? 12.498 17.064 14.294 1.00 87.56 317 LEU A CA 1
ATOM 2523 C C . LEU A 1 317 ? 13.914 16.547 14.557 1.00 87.56 317 LEU A C 1
ATOM 2525 O O . LEU A 1 317 ? 14.441 16.818 15.627 1.00 87.56 317 LEU A O 1
ATOM 2529 N N . SER A 1 318 ? 14.563 15.893 13.587 1.00 86.88 318 SER A N 1
ATOM 2530 C CA . SER A 1 318 ? 15.973 15.494 13.719 1.00 86.88 318 SER A CA 1
ATOM 2531 C C . SER A 1 318 ? 16.940 16.680 13.824 1.00 86.88 318 SER A C 1
ATOM 2533 O O . SER A 1 318 ? 18.067 16.506 14.275 1.00 86.88 318 SER A O 1
ATOM 2535 N N . PHE A 1 319 ? 16.500 17.889 13.455 1.00 87.12 319 PHE A N 1
ATOM 2536 C CA . PHE A 1 319 ? 17.277 19.121 13.619 1.00 87.12 319 PHE A CA 1
ATOM 2537 C C . PHE A 1 319 ? 17.110 19.775 14.996 1.00 87.12 319 PHE A C 1
ATOM 2539 O O . PHE A 1 319 ? 17.775 20.772 15.271 1.00 87.12 319 PHE A O 1
ATOM 2546 N N . PHE A 1 320 ? 16.221 19.257 15.847 1.00 88.50 320 PHE A N 1
ATOM 2547 C CA . PHE A 1 320 ? 15.928 19.827 17.157 1.00 88.50 320 PHE A CA 1
ATOM 2548 C C . PHE A 1 320 ? 16.230 18.819 18.267 1.00 88.50 320 PHE A C 1
ATOM 2550 O O . PHE A 1 320 ? 15.816 17.662 18.213 1.00 88.50 320 PHE A O 1
ATOM 2557 N N . GLU A 1 321 ? 16.882 19.282 19.331 1.00 86.50 321 GLU A N 1
ATOM 2558 C CA . GLU A 1 321 ? 17.027 18.510 20.565 1.00 86.50 321 GLU A CA 1
ATOM 2559 C C . GLU A 1 321 ? 15.722 18.584 21.364 1.00 86.50 321 GLU A C 1
ATOM 2561 O O . GLU A 1 321 ? 15.473 19.509 22.138 1.00 86.50 321 GLU A O 1
ATOM 2566 N N . LEU A 1 322 ? 14.837 17.621 21.119 1.00 88.50 322 LEU A N 1
ATOM 2567 C CA . LEU A 1 322 ? 13.560 17.503 21.812 1.00 88.50 322 LEU A CA 1
ATOM 2568 C C . LEU A 1 322 ? 13.635 16.504 22.964 1.00 88.50 322 LEU A C 1
ATOM 2570 O O . LEU A 1 322 ? 14.263 15.453 22.865 1.00 88.50 322 LEU A O 1
ATOM 2574 N N . SER A 1 323 ? 12.901 16.797 24.038 1.00 92.31 323 SER A N 1
ATOM 2575 C CA . SER A 1 323 ? 12.678 15.824 25.105 1.00 92.31 323 SER A CA 1
ATOM 2576 C C . SER A 1 323 ? 11.811 14.664 24.611 1.00 92.31 323 SER A C 1
ATOM 2578 O O . SER A 1 323 ? 10.946 14.827 23.746 1.00 92.31 323 SER A O 1
ATOM 2580 N N . ILE A 1 324 ? 11.973 13.486 25.216 1.00 92.81 324 ILE A N 1
ATOM 2581 C CA . ILE A 1 324 ? 11.187 12.308 24.829 1.00 92.81 324 ILE A CA 1
ATOM 2582 C C . ILE A 1 324 ? 9.671 12.509 25.008 1.00 92.81 324 ILE A C 1
ATOM 2584 O O . ILE A 1 324 ? 8.860 12.001 24.236 1.00 92.81 324 ILE A O 1
ATOM 2588 N N . ILE A 1 325 ? 9.276 13.339 25.976 1.00 94.00 325 ILE A N 1
ATOM 2589 C CA . ILE A 1 325 ? 7.876 13.702 26.225 1.00 94.00 325 ILE A CA 1
ATOM 2590 C C . ILE A 1 325 ? 7.283 14.443 25.018 1.00 94.00 325 ILE A C 1
ATOM 2592 O O . ILE A 1 325 ? 6.126 14.212 24.661 1.00 94.00 325 ILE A O 1
ATOM 2596 N N . ALA A 1 326 ? 8.065 15.294 24.347 1.00 94.38 326 ALA A N 1
ATOM 2597 C CA . ALA A 1 326 ? 7.615 15.967 23.133 1.00 94.38 326 ALA A CA 1
ATOM 2598 C C . ALA A 1 326 ? 7.322 14.949 22.020 1.00 94.38 326 ALA A C 1
ATOM 2600 O O . ALA A 1 326 ? 6.268 15.020 21.389 1.00 94.38 326 ALA A O 1
ATOM 2601 N N . TYR A 1 327 ? 8.186 13.945 21.842 1.00 95.06 327 TYR A N 1
ATOM 2602 C CA . TYR A 1 327 ? 7.946 12.855 20.894 1.00 95.06 327 TYR A CA 1
ATOM 2603 C C . TYR A 1 327 ? 6.663 12.071 21.210 1.00 95.06 327 TYR A C 1
ATOM 2605 O O . TYR A 1 327 ? 5.919 11.735 20.286 1.00 95.06 327 TYR A O 1
ATOM 2613 N N . TYR A 1 328 ? 6.349 11.842 22.491 1.00 96.88 328 TYR A N 1
ATOM 2614 C CA . TYR A 1 328 ? 5.103 11.190 22.924 1.00 96.88 328 TYR A CA 1
ATOM 2615 C C . TYR A 1 328 ? 3.853 12.009 22.574 1.00 96.88 328 TYR A C 1
ATOM 2617 O O . TYR A 1 328 ? 2.868 11.463 22.074 1.00 96.88 328 TYR A O 1
ATOM 2625 N N . LEU A 1 329 ? 3.889 13.327 22.779 1.00 96.56 329 LEU A N 1
ATOM 2626 C CA . LEU A 1 329 ? 2.779 14.215 22.419 1.00 96.56 329 LEU A CA 1
ATOM 2627 C C . LEU A 1 329 ? 2.601 14.321 20.900 1.00 96.56 329 LEU A C 1
ATOM 2629 O O . LEU A 1 329 ? 1.476 14.287 20.399 1.00 96.56 329 LEU A O 1
ATOM 2633 N N . ILE A 1 330 ? 3.708 14.403 20.160 1.00 95.50 330 ILE A N 1
ATOM 2634 C CA . ILE A 1 330 ? 3.697 14.496 18.699 1.00 95.50 330 ILE A CA 1
ATOM 2635 C C . ILE A 1 33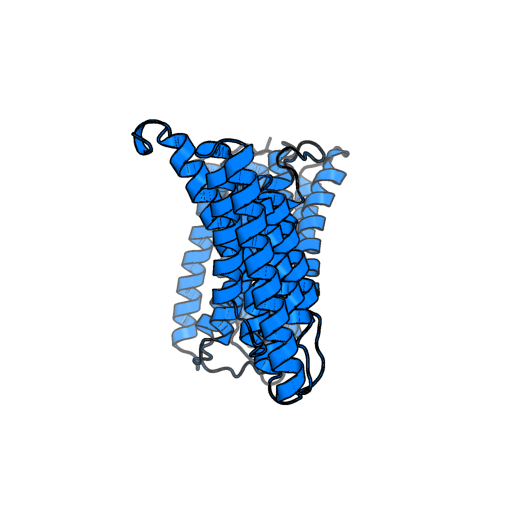0 ? 3.140 13.210 18.090 1.00 95.50 330 ILE A C 1
ATOM 2637 O O . ILE A 1 330 ? 2.225 13.276 17.269 1.00 95.50 330 ILE A O 1
ATOM 2641 N N . VAL A 1 331 ? 3.618 12.034 18.516 1.00 96.88 331 VAL A N 1
ATOM 2642 C CA . VAL A 1 331 ? 3.112 10.759 17.987 1.00 96.88 331 VAL A CA 1
ATOM 2643 C C . VAL A 1 331 ? 1.639 10.540 18.339 1.00 96.88 331 VAL A C 1
ATOM 2645 O O . VAL A 1 331 ? 0.894 10.025 17.506 1.00 96.88 331 VAL A O 1
ATOM 2648 N N . PHE A 1 332 ? 1.189 10.986 19.518 1.00 97.38 332 PHE A N 1
ATOM 2649 C CA . PHE A 1 332 ? -0.228 10.983 19.881 1.00 97.38 332 PHE A CA 1
ATOM 2650 C C . PHE A 1 332 ? -1.047 11.858 18.921 1.00 97.38 332 PHE A C 1
ATOM 2652 O O . PHE A 1 332 ? -2.040 11.396 18.358 1.00 97.38 332 PHE A O 1
ATOM 2659 N N . GLY A 1 333 ? -0.599 13.092 18.665 1.00 95.56 333 GLY A N 1
ATOM 2660 C CA . GLY A 1 333 ? -1.248 14.012 17.729 1.00 95.56 333 GLY A CA 1
ATOM 2661 C C . GLY A 1 333 ? -1.319 13.466 16.299 1.00 95.56 333 GLY A C 1
ATOM 2662 O O . GLY A 1 333 ? -2.382 13.495 15.679 1.00 95.56 333 GLY A O 1
ATOM 2663 N N . ILE A 1 334 ? -0.223 12.894 15.790 1.00 94.50 334 ILE A N 1
ATOM 2664 C CA . ILE A 1 334 ? -0.196 12.235 14.474 1.00 94.50 334 ILE A CA 1
ATOM 2665 C C . ILE A 1 334 ? -1.134 11.019 14.464 1.00 94.50 334 ILE A C 1
ATOM 2667 O O . ILE A 1 334 ? -1.864 10.809 13.495 1.00 94.50 334 ILE A O 1
ATOM 2671 N N . GLY A 1 335 ? -1.155 10.233 15.543 1.00 95.06 335 GLY A N 1
ATOM 2672 C CA . GLY A 1 335 ? -2.005 9.052 15.670 1.00 95.06 335 GLY A CA 1
ATOM 2673 C C . GLY A 1 335 ? -3.496 9.383 15.609 1.00 95.06 335 GLY A C 1
ATOM 2674 O O . GLY A 1 335 ? -4.253 8.657 14.965 1.00 95.06 335 GLY A O 1
ATOM 2675 N N . LEU A 1 336 ? -3.922 10.525 16.165 1.00 93.69 336 LEU A N 1
ATOM 2676 C CA . LEU A 1 336 ? -5.301 11.013 16.015 1.00 93.69 336 LEU A CA 1
ATOM 2677 C C . LEU A 1 336 ? -5.684 11.243 14.543 1.00 93.69 336 LEU A C 1
ATOM 2679 O O . LEU A 1 336 ? -6.851 11.065 14.186 1.00 93.69 336 LEU A O 1
ATOM 2683 N N . LEU A 1 337 ? -4.720 11.576 13.679 1.00 89.81 337 LEU A N 1
ATOM 2684 C CA . LEU A 1 337 ? -4.930 11.713 12.236 1.00 89.81 337 LEU A CA 1
ATOM 2685 C C . LEU A 1 337 ? -4.923 10.351 11.530 1.00 89.81 337 LEU A C 1
ATOM 2687 O O . LEU A 1 337 ? -5.845 10.049 10.772 1.00 89.81 337 LEU A O 1
ATOM 2691 N N . SER A 1 338 ? -3.883 9.540 11.751 1.00 90.31 338 SER A N 1
ATOM 2692 C CA . SER A 1 338 ? -3.688 8.256 11.069 1.00 90.31 338 SER A CA 1
ATOM 2693 C C . SER A 1 338 ? -2.701 7.358 11.813 1.00 90.31 338 SER A C 1
ATOM 2695 O O . SER A 1 338 ? -1.554 7.739 12.047 1.00 90.31 338 SER A O 1
ATOM 2697 N N . GLY A 1 339 ? -3.105 6.108 12.069 1.00 91.44 339 GLY A N 1
ATOM 2698 C CA . GLY A 1 339 ? -2.213 5.093 12.645 1.00 91.44 339 GLY A CA 1
ATOM 2699 C C . GLY A 1 339 ? -1.029 4.742 11.737 1.00 91.44 339 GLY A C 1
ATOM 2700 O O . GLY A 1 339 ? 0.052 4.408 12.218 1.00 91.44 339 GLY A O 1
ATOM 2701 N N . GLY A 1 340 ? -1.203 4.867 10.417 1.00 90.44 340 GLY A N 1
ATOM 2702 C CA . GLY A 1 340 ? -0.130 4.652 9.446 1.00 90.44 340 GLY A CA 1
ATOM 2703 C C . GLY A 1 340 ? 0.942 5.736 9.511 1.00 90.44 340 GLY A C 1
ATOM 2704 O O . GLY A 1 340 ? 2.131 5.426 9.533 1.00 90.44 340 GLY A O 1
ATOM 2705 N N . ALA A 1 341 ? 0.511 6.996 9.612 1.00 91.75 341 ALA A N 1
ATOM 2706 C CA . ALA A 1 341 ? 1.402 8.144 9.740 1.00 91.75 341 ALA A CA 1
ATOM 2707 C C . ALA A 1 341 ? 2.190 8.105 11.055 1.00 91.75 341 ALA A C 1
ATOM 2709 O O . ALA A 1 341 ? 3.399 8.330 11.047 1.00 91.75 341 ALA A O 1
ATOM 2710 N N . SER A 1 342 ? 1.531 7.767 12.171 1.00 95.25 342 SER A N 1
ATOM 2711 C CA . SER A 1 342 ? 2.202 7.662 13.470 1.00 95.25 342 SER A CA 1
ATOM 2712 C C . SER A 1 342 ? 3.190 6.501 13.496 1.00 95.25 342 SER A C 1
ATOM 2714 O O . SER A 1 342 ? 4.307 6.674 13.963 1.00 95.25 342 SER A O 1
ATOM 2716 N N . SER A 1 343 ? 2.825 5.340 12.942 1.00 94.88 343 SER A N 1
ATOM 2717 C CA . SER A 1 343 ? 3.730 4.184 12.874 1.00 94.88 343 SER A CA 1
ATOM 2718 C C . SER A 1 343 ? 4.954 4.474 12.006 1.00 94.88 343 SER A C 1
ATOM 2720 O O . SER A 1 343 ? 6.063 4.109 12.384 1.00 94.88 343 SER A O 1
ATOM 2722 N N . LEU A 1 344 ? 4.771 5.168 10.874 1.00 92.81 344 LEU A N 1
ATOM 2723 C CA . LEU A 1 344 ? 5.888 5.567 10.021 1.00 92.81 344 LEU A CA 1
ATOM 2724 C C . LEU A 1 344 ? 6.795 6.577 10.729 1.00 92.81 344 LEU A C 1
ATOM 2726 O O . LEU A 1 344 ? 8.004 6.402 10.686 1.00 92.81 344 LEU A O 1
ATOM 2730 N N . PHE A 1 345 ? 6.225 7.575 11.413 1.00 94.69 345 PHE A N 1
ATOM 2731 C CA . PHE A 1 345 ? 6.988 8.534 12.217 1.00 94.69 345 PHE A CA 1
ATOM 2732 C C . PHE A 1 345 ? 7.846 7.841 13.285 1.00 94.69 345 PHE A C 1
ATOM 2734 O O . PHE A 1 345 ? 9.022 8.163 13.428 1.00 94.69 345 PHE A O 1
ATOM 2741 N N . VAL A 1 346 ? 7.288 6.861 14.005 1.00 95.88 346 VAL A N 1
ATOM 2742 C CA . VAL A 1 346 ? 8.045 6.082 15.000 1.00 95.88 346 VAL A CA 1
ATOM 2743 C C . VAL A 1 346 ? 9.144 5.263 14.335 1.00 95.88 346 VAL A C 1
ATOM 2745 O O . VAL A 1 346 ? 10.280 5.283 14.799 1.00 95.88 346 VAL A O 1
ATOM 2748 N N . ALA A 1 347 ? 8.829 4.569 13.238 1.00 93.88 347 ALA A N 1
ATOM 2749 C CA . ALA A 1 347 ? 9.804 3.761 12.516 1.00 93.88 347 ALA A CA 1
ATOM 2750 C C . ALA A 1 347 ? 10.973 4.613 12.001 1.00 93.88 347 ALA A C 1
ATOM 2752 O O . ALA A 1 347 ? 12.126 4.230 12.171 1.00 93.88 347 ALA A O 1
ATOM 2753 N N . THR A 1 348 ? 10.712 5.787 11.423 1.00 91.50 348 THR A N 1
ATOM 2754 C CA . THR A 1 348 ? 11.774 6.664 10.916 1.00 91.50 348 THR A CA 1
ATOM 2755 C C . THR A 1 348 ? 12.551 7.353 12.036 1.00 91.50 348 THR A C 1
ATOM 2757 O O . THR A 1 348 ? 13.769 7.468 11.920 1.00 91.50 348 THR A O 1
ATOM 2760 N N . ALA A 1 349 ? 11.901 7.754 13.135 1.00 92.62 349 ALA A N 1
ATOM 2761 C CA . ALA A 1 349 ? 12.587 8.306 14.305 1.00 92.62 349 ALA A CA 1
ATOM 2762 C C . ALA A 1 349 ? 13.522 7.277 14.961 1.00 92.62 349 ALA A C 1
ATOM 2764 O O . ALA A 1 349 ? 14.665 7.598 15.285 1.00 92.62 349 ALA A O 1
ATOM 2765 N N . PHE A 1 350 ? 13.069 6.027 15.087 1.00 93.75 350 PHE A N 1
ATOM 2766 C CA . PHE A 1 350 ? 13.876 4.922 15.598 1.00 93.75 350 PHE A CA 1
ATOM 2767 C C . PHE A 1 350 ? 15.016 4.548 14.640 1.00 93.75 350 PHE A C 1
ATOM 2769 O O . PHE A 1 350 ? 16.154 4.402 15.067 1.00 93.75 350 PHE A O 1
ATOM 2776 N N . TYR A 1 351 ? 14.753 4.486 13.329 1.00 90.62 351 TYR A N 1
ATOM 2777 C CA . TYR A 1 351 ? 15.792 4.274 12.310 1.00 90.62 351 TYR A CA 1
ATOM 2778 C C . TYR A 1 351 ? 16.891 5.349 12.358 1.00 90.62 351 TYR A C 1
ATOM 2780 O O . TYR A 1 351 ? 18.041 5.093 12.011 1.00 90.62 351 TYR A O 1
ATOM 2788 N N . LYS A 1 352 ? 16.533 6.566 12.782 1.00 88.31 352 LYS A N 1
ATOM 2789 C CA . LYS A 1 352 ? 17.453 7.689 12.981 1.00 88.31 352 LYS A CA 1
ATOM 2790 C C . LYS A 1 352 ? 18.112 7.751 14.345 1.00 88.31 352 LYS A C 1
ATOM 2792 O O . LYS A 1 352 ? 18.841 8.706 14.593 1.00 88.31 352 LYS A O 1
ATOM 2797 N N . SER A 1 353 ? 17.878 6.758 15.196 1.00 89.56 353 SER A N 1
ATOM 2798 C CA . SER A 1 353 ? 18.392 6.730 16.563 1.00 89.56 353 SER A CA 1
ATOM 2799 C C . SER A 1 353 ? 18.010 7.980 17.367 1.00 89.56 353 SER A C 1
ATOM 2801 O O . SER A 1 353 ? 18.706 8.341 18.308 1.00 89.56 353 SER A O 1
ATOM 2803 N N . LEU A 1 354 ? 16.899 8.646 17.011 1.00 90.25 354 LEU A N 1
ATOM 2804 C CA . LEU A 1 354 ? 16.348 9.759 17.798 1.00 90.25 354 LEU A CA 1
ATOM 2805 C C . LEU A 1 354 ? 15.700 9.253 19.092 1.00 90.25 354 LEU A C 1
ATOM 2807 O O . LEU A 1 354 ? 15.494 10.014 20.032 1.00 90.25 354 LEU A O 1
ATOM 2811 N N . ILE A 1 355 ? 15.333 7.971 19.104 1.00 93.88 355 ILE A N 1
ATOM 2812 C CA . ILE A 1 355 ? 14.675 7.268 20.200 1.00 93.88 355 ILE A CA 1
ATOM 2813 C C . ILE A 1 355 ? 15.251 5.851 20.297 1.00 93.88 355 ILE A C 1
ATOM 2815 O O . ILE A 1 355 ? 15.565 5.240 19.275 1.00 93.88 355 ILE A O 1
ATOM 2819 N N . ASN A 1 356 ? 15.369 5.329 21.518 1.00 94.19 356 ASN A N 1
ATOM 2820 C CA . ASN A 1 356 ? 15.772 3.945 21.794 1.00 94.19 356 ASN A CA 1
ATOM 2821 C C . ASN A 1 356 ? 14.600 2.957 21.627 1.00 94.19 356 ASN A C 1
ATOM 2823 O O . ASN A 1 356 ? 13.463 3.345 21.345 1.00 94.19 356 ASN A O 1
ATOM 2827 N N . GLU A 1 357 ? 14.872 1.665 21.805 1.00 94.50 357 GLU A N 1
ATOM 2828 C CA . GLU A 1 357 ? 13.921 0.571 21.598 1.00 94.50 357 GLU A CA 1
ATOM 2829 C C . GLU A 1 357 ? 12.701 0.665 22.524 1.00 94.50 357 GLU A C 1
ATOM 2831 O O . GLU A 1 357 ? 11.564 0.495 22.069 1.00 94.50 357 GLU A O 1
ATOM 2836 N N . GLY A 1 358 ? 12.915 0.956 23.814 1.00 95.62 358 GLY A N 1
ATOM 2837 C CA . GLY A 1 358 ? 11.838 1.046 24.802 1.00 95.62 358 GLY A CA 1
ATOM 2838 C C . GLY A 1 358 ? 10.909 2.224 24.519 1.00 95.62 358 GLY A C 1
ATOM 2839 O O . GLY A 1 358 ? 9.683 2.064 24.478 1.00 95.62 358 GLY A O 1
ATOM 2840 N N . ASN A 1 359 ? 11.482 3.395 24.236 1.00 96.44 359 ASN A N 1
ATOM 2841 C CA . ASN A 1 359 ? 10.714 4.584 23.885 1.00 96.44 359 ASN A CA 1
ATOM 2842 C C . ASN A 1 359 ? 10.013 4.430 22.528 1.00 96.44 359 ASN A C 1
ATOM 2844 O O . ASN A 1 359 ? 8.875 4.874 22.382 1.00 96.44 359 ASN A O 1
ATOM 2848 N N . ALA A 1 360 ? 10.630 3.760 21.550 1.00 96.75 360 ALA A N 1
ATOM 2849 C CA . ALA A 1 360 ? 10.000 3.478 20.262 1.00 96.75 360 ALA A CA 1
ATOM 2850 C C . ALA A 1 360 ? 8.754 2.599 20.408 1.00 96.75 360 ALA A C 1
ATOM 2852 O O . ALA A 1 360 ? 7.714 2.899 19.815 1.00 96.75 360 ALA A O 1
ATOM 2853 N N . LEU A 1 361 ? 8.809 1.552 21.236 1.00 97.44 361 LEU A N 1
ATOM 2854 C CA . LEU A 1 361 ? 7.655 0.681 21.455 1.00 97.44 361 LEU A CA 1
ATOM 2855 C C . LEU A 1 361 ? 6.526 1.391 22.228 1.00 97.44 361 LEU A C 1
ATOM 2857 O O . LEU A 1 361 ? 5.343 1.221 21.901 1.00 97.44 361 LEU A O 1
ATOM 2861 N N . LEU A 1 362 ? 6.870 2.245 23.200 1.00 97.44 362 LEU A N 1
ATOM 2862 C CA . LEU A 1 362 ? 5.900 3.118 23.870 1.00 97.44 362 LEU A CA 1
ATOM 2863 C C . 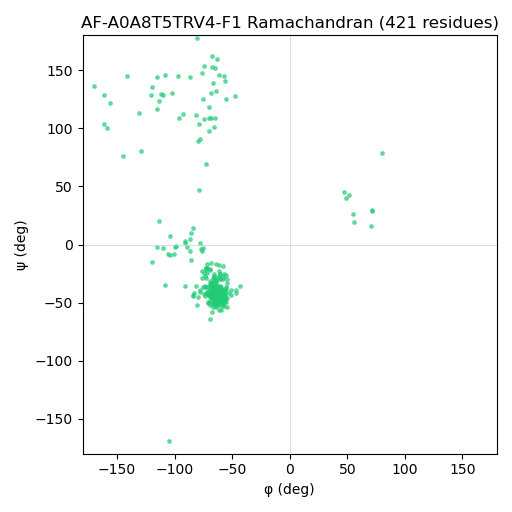LEU A 1 362 ? 5.272 4.121 22.900 1.00 97.44 362 LEU A C 1
ATOM 2865 O O . LEU A 1 362 ? 4.049 4.237 22.853 1.00 97.44 362 LEU A O 1
ATOM 2869 N N . MET A 1 363 ? 6.074 4.799 22.079 1.00 97.62 363 MET A N 1
ATOM 2870 C CA . MET A 1 363 ? 5.579 5.741 21.071 1.00 97.62 363 MET A CA 1
ATOM 2871 C C . MET A 1 363 ? 4.644 5.077 20.075 1.00 97.62 363 MET A C 1
ATOM 2873 O O . MET A 1 363 ? 3.591 5.632 19.758 1.00 97.62 363 MET A O 1
ATOM 2877 N N . LEU A 1 364 ? 4.999 3.881 19.604 1.00 97.81 364 LEU A N 1
ATOM 2878 C CA . LEU A 1 364 ? 4.147 3.100 18.719 1.00 97.81 364 LEU A CA 1
ATOM 2879 C C . LEU A 1 364 ? 2.802 2.814 19.394 1.00 97.81 364 LEU A C 1
ATOM 2881 O O . LEU A 1 364 ? 1.750 3.045 18.804 1.00 97.81 364 LEU A O 1
ATOM 2885 N N . THR A 1 365 ? 2.827 2.395 20.658 1.00 98.06 365 THR A N 1
ATOM 2886 C CA . THR A 1 365 ? 1.620 2.118 21.448 1.00 98.06 365 THR A CA 1
ATOM 2887 C C . THR A 1 365 ? 0.757 3.363 21.646 1.00 98.06 365 THR A C 1
ATOM 2889 O O . THR A 1 365 ? -0.462 3.293 21.483 1.00 98.06 365 THR A O 1
ATOM 2892 N N . ILE A 1 366 ? 1.367 4.513 21.938 1.00 98.31 366 ILE A N 1
ATOM 2893 C CA . ILE A 1 366 ? 0.680 5.803 22.093 1.00 98.31 366 ILE A CA 1
ATOM 2894 C C . ILE A 1 366 ? 0.028 6.223 20.770 1.00 98.31 366 ILE A C 1
ATOM 2896 O O . ILE A 1 366 ? -1.164 6.536 20.743 1.00 98.31 366 ILE A O 1
ATOM 2900 N N . GLY A 1 367 ? 0.777 6.180 19.665 1.00 97.75 367 GLY A N 1
ATOM 2901 C CA . GLY A 1 367 ? 0.277 6.535 18.336 1.00 97.75 367 GLY A CA 1
ATOM 2902 C C . GLY A 1 367 ? -0.865 5.630 17.875 1.00 97.75 367 GLY A C 1
ATOM 2903 O O . GLY A 1 367 ? -1.892 6.114 17.401 1.00 97.75 367 GLY A O 1
ATOM 2904 N N . LEU A 1 368 ? -0.735 4.315 18.073 1.00 97.69 368 LEU A N 1
ATOM 2905 C CA . LEU A 1 368 ? -1.795 3.359 17.751 1.00 97.69 368 LEU A CA 1
ATOM 2906 C C . LEU A 1 368 ? -3.015 3.529 18.657 1.00 97.69 368 LEU A C 1
ATOM 2908 O O . LEU A 1 368 ? -4.137 3.474 18.162 1.00 97.69 368 LEU A O 1
ATOM 2912 N N . SER A 1 369 ? -2.830 3.809 19.948 1.00 98.06 369 SER A N 1
ATOM 2913 C CA . SER A 1 369 ? -3.939 4.097 20.867 1.00 98.06 369 SER A CA 1
ATOM 2914 C C . SER A 1 369 ? -4.698 5.359 20.456 1.00 98.06 369 SER A C 1
ATOM 2916 O O . SER A 1 369 ? -5.927 5.351 20.417 1.00 98.06 369 SER A O 1
ATOM 2918 N N . ALA A 1 370 ? -3.991 6.417 20.053 1.00 97.69 370 ALA A N 1
ATOM 2919 C CA . ALA A 1 370 ? -4.602 7.618 19.487 1.00 97.69 370 ALA A CA 1
ATOM 2920 C C . ALA A 1 370 ? -5.371 7.315 18.189 1.00 97.69 370 ALA A C 1
ATOM 2922 O O . ALA A 1 370 ? -6.510 7.758 18.009 1.00 97.69 370 ALA A O 1
ATOM 2923 N N . ALA A 1 371 ? -4.798 6.483 17.317 1.00 96.31 371 ALA A N 1
ATOM 2924 C CA . ALA A 1 371 ? -5.466 6.032 16.105 1.00 96.31 371 ALA A CA 1
ATOM 2925 C C . ALA A 1 371 ? -6.701 5.177 16.400 1.00 96.31 371 ALA A C 1
ATOM 2927 O O . ALA A 1 371 ? -7.663 5.248 15.647 1.00 96.31 371 ALA A O 1
ATOM 2928 N N . ILE A 1 372 ? -6.724 4.390 17.476 1.00 97.38 372 ILE A N 1
ATOM 2929 C CA . ILE A 1 372 ? -7.918 3.661 17.922 1.00 97.38 372 ILE A CA 1
ATOM 2930 C C . ILE A 1 372 ? -8.977 4.652 18.427 1.00 97.38 372 ILE A C 1
ATOM 2932 O O . ILE A 1 372 ? -10.143 4.561 18.038 1.00 97.38 372 ILE A O 1
ATOM 2936 N N . LEU A 1 373 ? -8.576 5.634 19.240 1.00 96.88 373 LEU A N 1
ATOM 2937 C CA . LEU A 1 373 ? -9.471 6.645 19.811 1.00 96.88 373 LEU A CA 1
ATOM 2938 C C . LEU A 1 373 ? -10.169 7.490 18.740 1.00 96.88 373 LEU A C 1
ATOM 2940 O O . LEU A 1 373 ? -11.349 7.811 18.892 1.00 96.88 373 LEU A O 1
ATOM 2944 N N . ASN A 1 374 ? -9.502 7.797 17.622 1.00 94.88 374 ASN A N 1
ATOM 2945 C CA . ASN A 1 374 ? -10.112 8.596 16.557 1.00 94.88 374 ASN A CA 1
ATOM 2946 C C . ASN A 1 374 ? -11.368 7.934 15.941 1.00 94.88 374 ASN A C 1
ATOM 2948 O O . ASN A 1 374 ? -12.254 8.640 15.449 1.00 94.88 374 ASN A O 1
ATOM 2952 N N . LYS A 1 375 ? -11.516 6.600 16.045 1.00 95.12 375 LYS A N 1
ATOM 2953 C CA . LYS A 1 375 ? -12.694 5.866 15.547 1.00 95.12 375 LYS A CA 1
ATOM 2954 C C . LYS A 1 375 ? -13.950 6.252 16.317 1.00 95.12 375 LYS A C 1
ATOM 2956 O O . LYS A 1 375 ? -15.028 6.278 15.729 1.00 95.12 375 LYS A O 1
ATOM 2961 N N . LEU A 1 376 ? -13.818 6.622 17.593 1.00 95.44 376 LEU A N 1
ATOM 2962 C CA . LEU A 1 376 ? -14.927 7.151 18.382 1.00 95.44 376 LEU A CA 1
ATOM 2963 C C . LEU A 1 376 ? -15.490 8.425 17.742 1.00 95.44 376 LEU A C 1
ATOM 2965 O O . LEU A 1 376 ? -16.701 8.542 17.565 1.00 95.44 376 LEU A O 1
ATOM 2969 N N . PHE A 1 377 ? -14.618 9.349 17.336 1.00 93.62 377 PHE A N 1
ATOM 2970 C CA . PHE A 1 377 ? -15.021 10.609 16.713 1.00 93.62 377 PHE A CA 1
ATOM 2971 C C . PHE A 1 377 ? -15.662 10.388 15.338 1.00 93.62 377 PHE A C 1
ATOM 2973 O O . PHE A 1 377 ? -16.800 10.804 15.115 1.00 93.62 377 PHE A O 1
ATOM 2980 N N . TYR A 1 378 ? -14.973 9.685 14.433 1.00 91.38 378 TYR A N 1
ATOM 2981 C CA . TYR A 1 378 ? -15.470 9.454 13.071 1.00 91.38 378 TYR A CA 1
ATOM 2982 C C . TYR A 1 378 ? -16.789 8.683 13.051 1.00 91.38 378 TYR A C 1
ATOM 2984 O O . TYR A 1 378 ? -17.708 9.028 12.303 1.00 91.38 378 TYR A O 1
ATOM 2992 N N . SER A 1 379 ? -16.900 7.664 13.903 1.00 93.19 379 SER A N 1
ATOM 2993 C CA . SER A 1 379 ? -18.074 6.806 13.939 1.00 93.19 379 SER A CA 1
ATOM 2994 C C . SER A 1 379 ? -19.286 7.492 14.566 1.00 93.19 379 SER A C 1
ATOM 2996 O O . SER A 1 379 ? -20.378 7.416 14.020 1.00 93.19 379 SER A O 1
ATOM 2998 N N . THR A 1 380 ? -19.121 8.204 15.684 1.00 92.12 380 THR A N 1
ATOM 2999 C CA . THR A 1 380 ? -20.259 8.850 16.368 1.00 92.12 380 THR A CA 1
ATOM 3000 C C . THR A 1 380 ? -20.777 10.093 15.649 1.00 92.12 380 THR A C 1
ATOM 3002 O O . THR A 1 380 ? -21.940 10.464 15.837 1.00 92.12 380 THR A O 1
ATOM 3005 N N . ARG A 1 381 ? -19.932 10.749 14.843 1.00 93.31 381 ARG A N 1
ATOM 3006 C CA . ARG A 1 381 ? -20.320 11.888 14.003 1.00 93.31 381 ARG A CA 1
ATOM 3007 C C . ARG A 1 381 ? -21.155 11.467 12.797 1.00 93.31 381 ARG A C 1
ATOM 3009 O O . ARG A 1 381 ? -22.048 12.211 12.415 1.00 93.31 381 ARG A O 1
ATOM 3016 N N . SER A 1 382 ? -20.853 10.305 12.227 1.00 90.44 382 SER A N 1
ATOM 3017 C CA . SER A 1 382 ? -21.444 9.834 10.965 1.00 90.44 382 SER A CA 1
ATOM 3018 C C . SER A 1 382 ? -22.499 8.745 11.182 1.00 90.44 382 SER A C 1
ATOM 3020 O O . SER A 1 382 ? -22.947 8.124 10.229 1.00 90.44 382 SER A O 1
ATOM 3022 N N . LEU A 1 383 ? -22.858 8.471 12.439 1.00 91.12 383 LEU A N 1
ATOM 3023 C CA . LEU A 1 383 ? -23.804 7.421 12.799 1.00 91.12 383 LEU A CA 1
ATOM 3024 C C . LEU A 1 383 ? -25.197 7.725 12.236 1.00 91.12 383 LEU A C 1
ATOM 3026 O O . LEU A 1 383 ? -25.709 8.820 12.460 1.00 91.12 383 LEU A O 1
ATOM 3030 N N . ASP A 1 384 ? -25.809 6.729 11.591 1.00 86.31 384 ASP A N 1
ATOM 3031 C CA . ASP A 1 384 ? -27.208 6.771 11.146 1.00 86.31 384 ASP A CA 1
ATOM 3032 C C . ASP A 1 384 ? -28.134 7.272 12.271 1.00 86.31 384 ASP A C 1
ATOM 3034 O O . ASP A 1 384 ? -28.133 6.736 13.386 1.00 86.31 384 ASP A O 1
ATOM 3038 N N . GLU A 1 385 ? -28.945 8.288 11.964 1.00 86.31 385 GLU A N 1
ATOM 3039 C CA . GLU A 1 385 ? -29.890 8.931 12.884 1.00 86.31 385 GLU A CA 1
ATOM 3040 C C . GLU A 1 385 ? -30.877 7.941 13.517 1.00 86.31 385 GLU A C 1
ATOM 3042 O O . GLU A 1 385 ? -31.347 8.155 14.635 1.00 86.31 385 GLU A O 1
ATOM 3047 N N . LYS A 1 386 ? -31.157 6.819 12.844 1.00 85.06 386 LYS A N 1
ATOM 3048 C CA . LYS A 1 386 ? -32.043 5.761 13.350 1.00 85.06 386 LYS A CA 1
ATOM 3049 C C . LYS A 1 386 ? -31.429 4.956 14.499 1.00 85.06 386 LYS A C 1
ATOM 3051 O O . LYS A 1 386 ? -32.144 4.227 15.188 1.00 85.06 386 LYS A O 1
ATOM 3056 N N . LYS A 1 387 ? -30.110 5.021 14.716 1.00 86.75 387 LYS A N 1
ATOM 3057 C CA . LYS A 1 387 ? -29.428 4.272 15.782 1.00 86.75 387 LYS A CA 1
ATOM 3058 C C . LYS A 1 387 ? -29.443 5.029 17.105 1.00 86.75 387 LYS A C 1
ATOM 3060 O O . LYS A 1 387 ? -29.226 6.233 17.182 1.00 86.75 387 LYS A O 1
ATOM 3065 N N . ASN A 1 388 ? -29.558 4.279 18.201 1.00 91.31 388 ASN A N 1
ATOM 3066 C CA . ASN A 1 388 ? -29.367 4.836 19.536 1.00 91.31 388 ASN A CA 1
ATOM 3067 C C . ASN A 1 388 ? -27.885 5.182 19.773 1.00 91.31 388 ASN A C 1
ATOM 3069 O O . ASN A 1 388 ? -27.075 4.326 20.150 1.00 91.31 388 ASN A O 1
ATOM 3073 N N . LYS A 1 389 ? -27.545 6.462 19.585 1.00 92.69 389 LYS A N 1
ATOM 3074 C CA . LYS A 1 389 ? -26.182 6.992 19.724 1.00 92.69 389 LYS A CA 1
ATOM 3075 C C . LYS A 1 389 ? -25.556 6.708 21.088 1.00 92.69 389 LYS A C 1
ATOM 3077 O O . LYS A 1 389 ? -24.366 6.407 21.139 1.00 92.69 389 LYS A O 1
ATOM 3082 N N . LYS A 1 390 ? -26.323 6.754 22.186 1.00 93.50 390 LYS A N 1
ATOM 3083 C CA . LYS A 1 390 ? -25.791 6.509 23.541 1.00 93.50 390 LYS A CA 1
ATOM 3084 C C . LYS A 1 390 ? -25.313 5.066 23.698 1.00 93.50 390 LYS A C 1
ATOM 3086 O O . LYS A 1 390 ? -24.170 4.847 24.086 1.00 93.50 390 LYS A O 1
ATOM 3091 N N . VAL A 1 391 ? -26.153 4.097 23.328 1.00 92.56 391 VAL A N 1
ATOM 3092 C CA . VAL A 1 391 ? -25.820 2.661 23.409 1.00 92.56 391 VAL A CA 1
ATOM 3093 C C . VAL A 1 391 ? -24.653 2.319 22.484 1.00 92.56 391 VAL A C 1
ATOM 3095 O O . VAL A 1 391 ? -23.711 1.639 22.888 1.00 92.56 391 VAL A O 1
ATOM 3098 N N . TYR A 1 392 ? -24.680 2.845 21.256 1.00 93.69 392 TYR A N 1
ATOM 3099 C CA . TYR A 1 392 ? -23.606 2.657 20.285 1.00 93.69 392 TYR A CA 1
ATOM 3100 C C . TYR A 1 392 ? -22.256 3.153 20.819 1.00 93.69 392 TYR A C 1
ATOM 3102 O O . TYR A 1 392 ? -21.270 2.413 20.813 1.00 93.69 392 TYR A O 1
ATOM 3110 N N . THR A 1 393 ? -22.236 4.394 21.314 1.00 94.69 393 THR A N 1
ATOM 3111 C CA . THR A 1 393 ? -21.035 5.050 21.844 1.00 94.69 393 THR A CA 1
ATOM 3112 C C . THR A 1 393 ? -20.506 4.305 23.064 1.00 94.69 393 THR A C 1
ATOM 3114 O O . THR A 1 393 ? -19.308 4.062 23.147 1.00 94.69 393 THR A O 1
ATOM 3117 N N . PHE A 1 394 ? -21.387 3.871 23.971 1.00 96.44 394 PHE A N 1
ATOM 3118 C CA . PHE A 1 394 ? -21.001 3.096 25.150 1.00 96.44 394 PHE A CA 1
ATOM 3119 C C . PHE A 1 394 ? -20.292 1.785 24.778 1.00 96.44 394 PHE A C 1
ATOM 3121 O O . PHE A 1 394 ? -19.197 1.513 25.268 1.00 96.44 394 PHE A O 1
ATOM 3128 N N . HIS A 1 395 ? -20.864 0.994 23.864 1.00 95.12 395 HIS A N 1
ATOM 3129 C CA . HIS A 1 395 ? -20.218 -0.236 23.394 1.00 95.12 395 HIS A CA 1
ATOM 3130 C C . HIS A 1 395 ? -18.892 0.038 22.680 1.00 95.12 395 HIS A C 1
ATOM 3132 O O . HIS A 1 395 ? -17.926 -0.686 22.899 1.00 95.12 395 HIS A O 1
ATOM 3138 N N . LEU A 1 396 ? -18.828 1.083 21.850 1.00 95.69 396 LEU A N 1
ATOM 3139 C CA . LEU A 1 396 ? -17.596 1.434 21.148 1.00 95.69 396 LEU A CA 1
ATOM 3140 C C . LEU A 1 396 ? -16.485 1.862 22.119 1.00 95.69 396 LEU A C 1
ATOM 3142 O O . LEU A 1 396 ? -15.353 1.422 21.954 1.00 95.69 396 LEU A O 1
ATOM 3146 N N . ILE A 1 397 ? -16.804 2.650 23.152 1.00 97.56 397 ILE A N 1
ATOM 3147 C CA . ILE A 1 397 ? -15.854 3.014 24.216 1.00 97.56 397 ILE A CA 1
ATOM 3148 C C . ILE A 1 397 ? -15.338 1.759 24.919 1.00 97.56 397 ILE A C 1
ATOM 3150 O O . ILE A 1 397 ? -14.133 1.621 25.096 1.00 97.56 397 ILE A O 1
ATOM 3154 N N . LEU A 1 398 ? -16.222 0.820 25.268 1.00 97.12 398 LEU A N 1
ATOM 3155 C CA . LEU A 1 398 ? -15.825 -0.436 25.905 1.00 97.12 398 LEU A CA 1
ATOM 3156 C C . LEU A 1 398 ? -14.868 -1.249 25.018 1.00 97.12 398 LEU A C 1
ATOM 3158 O O . LEU A 1 398 ? -13.840 -1.719 25.497 1.00 97.12 398 LEU A O 1
ATOM 3162 N N . TYR A 1 399 ? -15.146 -1.362 23.718 1.00 97.06 399 TYR A N 1
ATOM 3163 C CA . TYR A 1 399 ? -14.254 -2.043 22.775 1.00 97.06 399 TYR A CA 1
ATOM 3164 C C . TYR A 1 399 ? -12.905 -1.340 22.604 1.00 97.06 399 TYR A C 1
ATOM 3166 O O . TYR A 1 399 ? -11.867 -2.003 22.524 1.00 97.06 399 TYR A O 1
ATOM 3174 N N . ILE A 1 400 ? -12.906 -0.006 22.564 1.00 97.25 400 ILE A N 1
ATOM 3175 C CA . ILE A 1 400 ? -11.684 0.797 22.507 1.00 97.25 400 ILE A CA 1
ATOM 3176 C C . ILE A 1 400 ? -10.849 0.556 23.762 1.00 97.25 400 ILE A C 1
ATOM 3178 O O . ILE A 1 400 ? -9.686 0.198 23.620 1.00 97.25 400 ILE A O 1
ATOM 3182 N N . LEU A 1 401 ? -11.452 0.656 24.952 1.00 97.62 401 LEU A N 1
ATOM 3183 C CA . LEU A 1 401 ? -10.777 0.423 26.229 1.00 97.62 401 LEU A CA 1
ATOM 3184 C C . LEU A 1 401 ? -10.153 -0.970 26.283 1.00 97.62 401 LEU A C 1
ATOM 3186 O O . LEU A 1 401 ? -8.965 -1.079 26.559 1.00 97.62 401 LEU A O 1
ATOM 3190 N N . ILE A 1 402 ? -10.910 -2.017 25.931 1.00 97.25 402 ILE A N 1
ATOM 3191 C CA . ILE A 1 402 ? -10.390 -3.392 25.859 1.00 97.25 402 ILE A CA 1
ATOM 3192 C C . ILE A 1 402 ? -9.168 -3.458 24.936 1.00 97.25 402 ILE A C 1
ATOM 3194 O O . ILE A 1 402 ? -8.126 -3.979 25.326 1.00 97.25 402 ILE A O 1
ATOM 3198 N N . THR A 1 403 ? -9.275 -2.902 23.728 1.00 97.81 403 THR A N 1
ATOM 3199 C CA . THR A 1 403 ? -8.192 -2.954 22.734 1.00 97.81 403 THR A CA 1
ATOM 3200 C C . THR A 1 403 ? -6.950 -2.211 23.226 1.00 97.81 403 THR A C 1
ATOM 3202 O O . THR A 1 403 ? -5.849 -2.751 23.166 1.00 97.81 403 THR A O 1
ATOM 3205 N N . THR A 1 404 ? -7.112 -0.995 23.754 1.00 97.62 404 THR A N 1
ATOM 3206 C CA . THR A 1 404 ? -5.992 -0.194 24.261 1.00 97.62 404 THR A CA 1
ATOM 3207 C C . THR A 1 404 ? -5.369 -0.808 25.508 1.00 97.62 404 THR A C 1
ATOM 3209 O O . THR A 1 404 ? -4.152 -0.797 25.634 1.00 97.62 404 THR A O 1
ATOM 3212 N N . SER A 1 405 ? -6.161 -1.398 26.408 1.00 97.88 405 SER A N 1
ATOM 3213 C CA . SER A 1 405 ? -5.643 -2.055 27.610 1.00 97.88 405 SER A CA 1
ATOM 3214 C C . SER A 1 405 ? -4.810 -3.288 27.270 1.00 97.88 405 SER A C 1
ATOM 3216 O O . SER A 1 405 ? -3.738 -3.460 27.845 1.00 97.88 405 SER A O 1
ATOM 3218 N N . ILE A 1 406 ? -5.255 -4.113 26.315 1.00 98.00 406 ILE A N 1
ATOM 3219 C CA . ILE A 1 406 ? -4.474 -5.270 25.852 1.00 98.00 406 ILE A CA 1
ATOM 3220 C C . ILE A 1 406 ? -3.186 -4.795 25.174 1.00 98.00 406 ILE A C 1
ATOM 3222 O O . ILE A 1 406 ? -2.115 -5.303 25.499 1.00 98.00 406 ILE A O 1
ATOM 3226 N N . LEU A 1 407 ? -3.266 -3.791 24.295 1.00 98.12 407 LEU A N 1
ATOM 3227 C CA . LEU A 1 407 ? -2.093 -3.252 23.605 1.00 98.12 407 LEU A CA 1
ATOM 3228 C C . LEU A 1 407 ? -1.060 -2.701 24.593 1.00 98.12 407 LEU A C 1
ATOM 3230 O O . LEU A 1 407 ? 0.111 -3.049 24.522 1.00 98.12 407 LEU A O 1
ATOM 3234 N N . ILE A 1 408 ? -1.498 -1.894 25.559 1.00 98.00 408 ILE A N 1
ATOM 3235 C CA . ILE A 1 408 ? -0.625 -1.322 26.587 1.00 98.00 408 ILE A CA 1
ATOM 3236 C C . ILE A 1 408 ? -0.011 -2.429 27.450 1.00 98.00 408 ILE A C 1
ATOM 3238 O O . ILE A 1 408 ? 1.201 -2.445 27.652 1.00 98.00 408 ILE A O 1
ATOM 3242 N N . SER A 1 409 ? -0.820 -3.377 27.930 1.00 97.75 409 SER A N 1
ATOM 3243 C CA . SER A 1 409 ? -0.345 -4.470 28.785 1.00 97.75 409 SER A CA 1
ATOM 3244 C C . SER A 1 409 ? 0.685 -5.347 28.073 1.00 97.75 409 SER A C 1
ATOM 3246 O O . SER A 1 409 ? 1.740 -5.639 28.635 1.00 97.75 409 SER A O 1
ATOM 3248 N N . THR A 1 410 ? 0.418 -5.721 26.823 1.00 97.62 410 THR A N 1
ATOM 3249 C CA . THR A 1 410 ? 1.327 -6.551 26.021 1.00 97.62 410 THR A CA 1
ATOM 3250 C C . THR A 1 410 ? 2.598 -5.798 25.633 1.00 97.62 410 THR A C 1
ATOM 3252 O O . THR A 1 410 ? 3.674 -6.397 25.632 1.00 97.62 410 THR A O 1
ATOM 3255 N N . THR A 1 411 ? 2.519 -4.483 25.403 1.00 97.38 411 THR A N 1
ATOM 3256 C CA . THR A 1 411 ? 3.697 -3.619 25.239 1.00 97.38 411 THR A CA 1
ATOM 3257 C C . THR A 1 411 ? 4.568 -3.607 26.490 1.00 97.38 411 THR A C 1
ATOM 3259 O O . THR A 1 411 ? 5.759 -3.889 26.389 1.00 97.38 411 THR A O 1
ATOM 3262 N N . PHE A 1 412 ? 4.005 -3.341 27.673 1.00 96.81 412 PHE A N 1
ATOM 3263 C CA . PHE A 1 412 ? 4.782 -3.345 28.919 1.00 96.81 412 PHE A CA 1
ATOM 3264 C C . PHE A 1 412 ? 5.402 -4.713 29.202 1.00 96.81 412 PHE A C 1
ATOM 3266 O O . PHE A 1 412 ? 6.577 -4.791 29.545 1.00 96.81 412 PHE A O 1
ATOM 3273 N N . PHE A 1 413 ? 4.649 -5.789 28.973 1.00 97.00 413 PHE A N 1
ATOM 3274 C CA . PHE A 1 413 ? 5.163 -7.151 29.079 1.00 97.00 413 PHE A CA 1
ATOM 3275 C C . PHE A 1 413 ? 6.357 -7.397 28.147 1.00 97.00 413 PHE A C 1
ATOM 3277 O O . PHE A 1 413 ? 7.361 -7.964 28.569 1.00 97.00 413 PHE A O 1
ATOM 3284 N N . THR A 1 414 ? 6.285 -6.915 26.904 1.00 96.94 414 THR A N 1
ATOM 3285 C CA . THR A 1 414 ? 7.395 -7.005 25.943 1.00 96.94 414 THR A CA 1
ATOM 3286 C C . THR A 1 414 ? 8.616 -6.228 26.431 1.00 96.94 414 THR A C 1
ATOM 3288 O O . THR A 1 414 ? 9.720 -6.762 26.422 1.00 96.94 414 THR A O 1
ATOM 3291 N N . ILE A 1 415 ? 8.426 -4.995 26.911 1.00 96.12 415 ILE A N 1
ATOM 3292 C CA . ILE A 1 415 ? 9.519 -4.167 27.440 1.00 96.12 415 ILE A CA 1
ATOM 3293 C C . ILE A 1 415 ? 10.212 -4.868 28.612 1.00 96.12 415 ILE A C 1
ATOM 3295 O O . ILE A 1 415 ? 11.439 -4.920 28.648 1.00 96.12 415 ILE A O 1
ATOM 3299 N N . SER A 1 416 ? 9.441 -5.457 29.529 1.00 95.06 416 SER A N 1
ATOM 3300 C CA . SER A 1 416 ? 9.981 -6.196 30.672 1.00 95.06 416 SER A CA 1
ATOM 3301 C C . SER A 1 416 ? 10.706 -7.481 30.269 1.00 95.06 416 SER A C 1
ATOM 3303 O O . SER A 1 416 ? 11.765 -7.760 30.813 1.00 95.06 416 SER A O 1
ATOM 3305 N N . ILE A 1 417 ? 10.179 -8.261 29.318 1.00 96.12 417 ILE A N 1
ATOM 3306 C CA . ILE A 1 417 ? 10.828 -9.507 28.868 1.00 96.12 417 ILE A CA 1
ATOM 3307 C C . ILE A 1 417 ? 12.169 -9.233 28.199 1.00 96.12 417 ILE A C 1
ATOM 3309 O O . ILE A 1 417 ? 13.139 -9.948 28.442 1.00 96.12 417 ILE A O 1
ATOM 3313 N N . PHE A 1 418 ? 12.216 -8.219 27.338 1.00 95.00 418 PHE A N 1
ATOM 3314 C CA . PHE A 1 418 ? 13.411 -7.899 26.563 1.00 95.00 418 PHE A CA 1
ATOM 3315 C C . PHE A 1 418 ? 14.338 -6.899 27.270 1.00 95.00 418 PHE A C 1
ATOM 3317 O O . PHE A 1 418 ? 15.359 -6.535 26.696 1.00 95.00 418 PHE A O 1
ATOM 3324 N N . ASN A 1 419 ? 14.012 -6.472 28.499 1.00 93.56 419 ASN A N 1
ATOM 3325 C CA . ASN A 1 419 ? 14.751 -5.459 29.264 1.00 93.56 419 ASN A CA 1
ATOM 3326 C C . ASN A 1 419 ? 15.081 -4.206 28.431 1.00 93.56 419 ASN A C 1
ATOM 3328 O O . ASN A 1 419 ? 16.210 -3.714 28.446 1.00 93.56 419 ASN A O 1
ATOM 3332 N N . LEU A 1 420 ? 14.097 -3.702 27.678 1.00 93.50 420 LEU A N 1
ATOM 3333 C CA . LEU A 1 420 ? 14.305 -2.556 26.790 1.00 93.50 420 LEU A CA 1
ATOM 3334 C C . LEU A 1 420 ? 14.550 -1.284 27.608 1.00 93.50 420 LEU A C 1
ATOM 3336 O O . LEU A 1 420 ? 13.780 -0.960 28.515 1.00 93.50 420 LEU A O 1
ATOM 3340 N N . THR A 1 421 ? 15.610 -0.552 27.276 1.00 87.56 421 THR A N 1
ATOM 3341 C CA . THR A 1 421 ? 15.968 0.691 27.962 1.00 87.56 421 THR A CA 1
ATOM 3342 C C . THR A 1 421 ? 15.065 1.844 27.530 1.00 87.56 421 THR A C 1
ATOM 3344 O O . THR A 1 421 ? 14.623 1.925 26.384 1.00 87.56 421 THR A O 1
ATOM 3347 N N . PHE A 1 422 ? 14.807 2.758 28.469 1.00 85.94 422 PHE A N 1
ATOM 3348 C CA . PHE A 1 422 ? 14.167 4.053 28.204 1.00 85.94 422 PHE A CA 1
ATOM 3349 C C . PHE A 1 422 ? 15.159 5.221 28.221 1.00 85.94 422 PHE A C 1
ATOM 3351 O O . PHE A 1 422 ? 14.784 6.329 27.833 1.00 85.94 422 PHE A O 1
ATOM 3358 N N . LEU A 1 423 ? 16.401 4.959 28.643 1.00 70.38 423 LEU A N 1
ATOM 3359 C CA . LEU A 1 423 ? 17.515 5.908 28.692 1.00 70.38 423 LEU A CA 1
ATOM 3360 C C . LEU A 1 423 ? 18.217 6.048 27.345 1.00 70.38 423 LEU A C 1
ATOM 3362 O O . LEU A 1 423 ? 18.371 5.011 26.654 1.00 70.38 423 LEU A O 1
#

Secondary structure (DSSP, 8-state):
-GGGSS-HHHHHHHHHHHHHHHHHHHHHHHHHHHTT-SS-HHHHHHHHHHHHHHHHHHHHHS-HHHHHHHHHHHHHHHHHHHHHHHHHHHHHHS---HHHHHHHHHHHHHHHHHHH-HHHHHHHHHHHHHHHHH---S-TT-HHHHHHHHHHHHHHHHHHHHHHHS-TT-EETTEEHHHHHHHHHHHHHHHHHHHHHHHH-S--BHHHHHHHHHHHHHHHHHHHHHHTT--HHHHHHHHHHHHHHHHHHGGG-HHHHHHHHHHHHHHHHHHHHHHHHHHTTS--B---S----TTSHHHHHHHHHHHHHHHHHHHHHTTS---HHHHHHHHHHHHHH-HHHHHHHHHHHHHTTSS-HHHHHHHHHHHHHHHHHHHHHHHHHS--TTS-HHHHHHHHHHHHHHHHHHHHHHHHHHHHHHT----

Solvent-accessible surface area (backbone atoms only — not comparable to full-atom values): 21594 Å² total; per-residue (Å²): 120,81,82,77,75,61,53,76,65,55,50,52,56,55,51,48,32,43,54,50,9,33,53,30,4,32,48,49,12,45,60,30,42,74,71,67,43,98,55,28,24,69,54,16,19,50,41,2,30,50,32,25,51,51,52,52,43,28,77,75,75,38,58,72,71,60,24,51,53,50,51,50,54,51,54,50,48,52,52,50,51,47,48,52,54,25,53,53,31,29,74,74,68,74,45,47,51,64,72,56,52,50,50,42,52,48,16,29,53,35,5,44,31,20,67,79,40,50,68,60,20,46,52,52,24,42,54,49,32,51,58,63,64,65,68,79,81,89,76,95,84,53,69,70,67,51,54,55,49,51,24,49,53,46,42,52,41,52,47,52,49,57,59,65,73,46,50,82,82,42,57,59,96,86,40,56,49,44,63,58,49,53,43,50,42,52,51,53,49,47,22,48,52,26,48,50,51,59,69,70,45,86,71,47,35,44,66,59,52,21,42,32,27,8,50,43,39,40,68,64,38,32,29,53,37,15,49,62,58,53,56,47,48,40,48,45,27,14,50,22,32,37,46,55,53,47,60,57,58,30,64,83,30,62,70,62,34,66,62,46,48,59,22,41,48,54,31,24,51,55,40,40,52,54,22,48,69,55,49,78,76,45,94,40,77,47,84,76,89,71,82,72,73,67,43,34,64,67,48,45,50,56,53,50,48,47,40,47,51,18,48,50,48,38,57,62,48,71,80,48,98,69,58,72,67,54,55,45,54,50,27,27,57,39,0,48,77,31,42,65,15,15,44,38,21,38,39,52,27,38,74,65,65,76,38,47,72,29,47,35,56,50,37,40,51,43,5,44,43,26,29,54,53,37,51,57,57,48,25,69,74,37,40,32,85,90,52,64,62,67,64,43,49,53,55,35,51,52,50,48,51,53,46,44,51,45,32,53,52,38,42,53,51,46,35,63,74,67,65,45,48,80,119

Foldseek 3Di:
DLVVQADPVNVVLLVVLLVLLLVLLLLLFCLCVVVVHPGHSVLLSVLLNVLLVLVVCCVRPDDVVVSVVVNCVVVVVVLVVLQVQLVVCCVVVVGSRVVVSVSSVLSNVLSNCSNVPSLVSNLSSLVSSLVSLVPDDDDDPCVPVSVLVNLVSLLSNLLSCLQSVQDQPDDDVNQRVNLQSVLLNVLSVLLSVLLVCCVPDPAQFLLSLLQSVLSNPLLVSLLLCQLLQHFLLSNLLSLLNVLVSLLSLLVSPVPLSVLQVQLSVVLSVVSNVVSVVVSVPDDTHTPSVDPDSCSPPVNSVVVVVLLVVLVVVLVVCVVDDDDLVVLLVVLLVSLLVPLSSSSNNLSSNVVVVVFFSLSSLVSNLNSSLSVLVNSLVSNLVNHHPPDDSVVRSVVNVVSSCSSSVSSVVSSVVSCVVVVTDRD